Protein AF-A0AAJ0PTC7-F1 (afdb_monomer_lite)

Structure (mmCIF, N/CA/C/O backbone):
data_AF-A0AAJ0PTC7-F1
#
_entry.id   AF-A0AAJ0PTC7-F1
#
loop_
_atom_site.group_PDB
_atom_site.id
_atom_site.type_symbol
_atom_site.label_atom_id
_atom_site.label_alt_id
_atom_site.label_comp_id
_atom_site.label_asym_id
_atom_site.label_entity_id
_atom_site.label_seq_id
_atom_site.pdbx_PDB_ins_code
_atom_site.Cartn_x
_atom_site.Cartn_y
_atom_site.Cartn_z
_atom_site.occupancy
_atom_site.B_iso_or_equiv
_atom_site.auth_seq_id
_atom_site.auth_comp_id
_atom_site.auth_asym_id
_atom_site.auth_atom_id
_atom_site.pdbx_PDB_model_num
ATOM 1 N N . MET A 1 1 ? -12.599 15.312 17.638 1.00 83.06 1 MET A N 1
ATOM 2 C CA . MET A 1 1 ? -13.938 14.692 17.785 1.00 83.06 1 MET A CA 1
ATOM 3 C C . MET A 1 1 ? -13.970 13.233 17.333 1.00 83.06 1 MET A C 1
ATOM 5 O O . MET A 1 1 ? -14.071 12.391 18.205 1.00 83.06 1 MET A O 1
ATOM 9 N N . SER A 1 2 ? -13.815 12.897 16.041 1.00 85.56 2 SER A N 1
ATOM 10 C CA . SER A 1 2 ? -13.903 11.492 15.566 1.00 85.56 2 SER A CA 1
ATOM 11 C C . SER A 1 2 ? -12.955 10.528 16.297 1.00 85.56 2 SER A C 1
ATOM 13 O O . SER A 1 2 ? -13.417 9.548 16.863 1.00 85.56 2 SER A O 1
ATOM 15 N N . ALA A 1 3 ? -11.667 10.865 16.437 1.00 87.12 3 ALA A N 1
ATOM 16 C CA . ALA A 1 3 ? -10.726 10.032 17.198 1.00 87.12 3 ALA A CA 1
ATOM 17 C C . ALA A 1 3 ? -11.146 9.802 18.666 1.00 87.12 3 ALA A C 1
ATOM 19 O O . ALA A 1 3 ? -10.905 8.730 19.219 1.00 87.12 3 ALA A O 1
ATOM 20 N N . TRP A 1 4 ? -11.785 10.798 19.292 1.00 90.88 4 TRP A N 1
ATOM 21 C CA . TRP A 1 4 ? -12.320 10.667 20.648 1.00 90.88 4 TRP A CA 1
ATOM 22 C C . TRP A 1 4 ? -13.517 9.714 20.663 1.00 90.88 4 TRP A C 1
ATOM 24 O O . TRP A 1 4 ? -13.519 8.787 21.462 1.00 90.88 4 TRP A O 1
ATOM 34 N N . LEU A 1 5 ? -14.468 9.871 19.733 1.00 92.06 5 LEU A N 1
ATOM 35 C CA . LEU A 1 5 ? -15.625 8.980 19.596 1.00 92.06 5 LEU A CA 1
ATOM 36 C C . LEU A 1 5 ? -15.197 7.531 19.355 1.00 92.06 5 LEU A C 1
ATOM 38 O O . LEU A 1 5 ? -15.616 6.645 20.091 1.00 92.06 5 LEU A O 1
ATOM 42 N N . THR A 1 6 ? -14.313 7.294 18.384 1.00 93.81 6 THR A N 1
ATOM 43 C CA . THR A 1 6 ? -13.742 5.966 18.127 1.00 93.81 6 THR A CA 1
ATOM 44 C C . THR A 1 6 ? -13.113 5.394 19.398 1.00 93.81 6 THR A C 1
ATOM 46 O O . THR A 1 6 ? -13.355 4.239 19.721 1.00 93.81 6 THR A O 1
ATOM 49 N N . THR A 1 7 ? -12.396 6.198 20.189 1.00 93.12 7 THR A N 1
ATOM 50 C CA . THR A 1 7 ? -11.827 5.736 21.467 1.00 93.12 7 THR A CA 1
ATOM 51 C C . THR A 1 7 ? -12.903 5.309 22.473 1.00 93.12 7 THR A C 1
ATOM 53 O O . THR A 1 7 ? -12.706 4.306 23.151 1.00 93.12 7 THR A O 1
ATOM 56 N N . GLN A 1 8 ? -14.044 6.006 22.566 1.00 92.44 8 GLN A N 1
ATOM 57 C CA . GLN A 1 8 ? -15.078 5.698 23.568 1.00 92.44 8 GLN A CA 1
ATOM 58 C C . GLN A 1 8 ? -15.644 4.281 23.434 1.00 92.44 8 GLN A C 1
ATOM 60 O O . GLN A 1 8 ? -15.830 3.608 24.443 1.00 92.44 8 GLN A O 1
ATOM 65 N N . ILE A 1 9 ? -15.876 3.818 22.204 1.00 92.38 9 ILE A N 1
ATOM 66 C CA . ILE A 1 9 ? -16.448 2.487 21.952 1.00 92.38 9 ILE A CA 1
ATOM 67 C C . ILE A 1 9 ? -15.391 1.373 21.895 1.00 92.38 9 ILE A C 1
ATOM 69 O O . ILE A 1 9 ? -15.708 0.205 22.095 1.00 92.38 9 ILE A O 1
ATOM 73 N N . ASN A 1 10 ? -14.125 1.728 21.654 1.00 94.56 10 ASN A N 1
ATOM 74 C CA . ASN A 1 10 ? -13.028 0.778 21.457 1.00 94.56 10 ASN A CA 1
ATOM 75 C C . ASN A 1 10 ? -12.123 0.597 22.691 1.00 94.56 10 ASN A C 1
ATOM 77 O O . ASN A 1 10 ? -11.286 -0.308 22.707 1.00 94.56 10 ASN A O 1
ATOM 81 N N . ASN A 1 11 ? -12.233 1.448 23.717 1.00 92.94 11 ASN A N 1
ATOM 82 C CA . ASN A 1 11 ? -11.374 1.388 24.900 1.00 92.94 11 ASN A CA 1
ATOM 83 C C . ASN A 1 11 ? -11.845 0.317 25.899 1.00 92.94 11 ASN A C 1
ATOM 85 O O . ASN A 1 11 ? -12.552 0.600 26.865 1.00 92.94 11 ASN A O 1
ATOM 89 N N . VAL A 1 12 ? -11.426 -0.926 25.661 1.00 93.12 12 VAL A N 1
ATOM 90 C CA . VAL A 1 12 ? -11.746 -2.085 26.513 1.00 93.12 12 VAL A CA 1
ATOM 91 C C . VAL A 1 12 ? -11.047 -2.020 27.874 1.00 93.12 12 VAL A C 1
ATOM 93 O O . VAL A 1 12 ? -11.610 -2.446 28.875 1.00 93.12 12 VAL A O 1
ATOM 96 N N . ALA A 1 13 ? -9.841 -1.448 27.939 1.00 90.94 13 ALA A N 1
ATOM 97 C CA . ALA A 1 13 ? -9.081 -1.341 29.187 1.00 90.94 13 ALA A CA 1
ATOM 98 C C . ALA A 1 13 ? -9.713 -0.368 30.198 1.00 90.94 13 ALA A C 1
ATOM 100 O O . ALA A 1 13 ? -9.467 -0.473 31.399 1.00 90.94 13 ALA A O 1
ATOM 101 N N . LYS A 1 14 ? -10.495 0.602 29.713 1.00 87.88 14 LYS A N 1
ATOM 102 C CA . LYS A 1 14 ? -11.216 1.583 30.530 1.00 87.88 14 LYS A CA 1
ATOM 103 C C . LYS A 1 14 ? -12.633 1.763 29.982 1.00 87.88 14 LYS A C 1
ATOM 105 O O . LYS A 1 14 ? -12.907 2.778 29.333 1.00 87.88 14 LYS A O 1
ATOM 110 N N . PRO A 1 15 ? -13.527 0.790 30.230 1.00 84.00 15 PRO A N 1
ATOM 111 C CA . PRO A 1 15 ? -14.875 0.797 29.680 1.00 84.00 15 PRO A CA 1
ATOM 112 C C . PRO A 1 15 ? -15.726 1.941 30.224 1.00 84.00 15 PRO A C 1
ATOM 114 O O . PRO A 1 15 ? -16.707 2.265 29.572 1.00 84.00 15 PRO A O 1
ATOM 117 N N . ASP A 1 16 ? -15.338 2.576 31.338 1.00 83.25 16 ASP A N 1
ATOM 118 C CA . ASP A 1 16 ? -15.980 3.758 31.940 1.00 83.25 16 ASP A CA 1
ATOM 119 C C . ASP A 1 16 ? -15.413 5.097 31.434 1.00 83.25 16 ASP A C 1
ATOM 121 O O . ASP A 1 16 ? -15.914 6.157 31.793 1.00 83.25 16 ASP A O 1
ATOM 125 N N . GLY A 1 17 ? -14.371 5.075 30.595 1.00 77.38 17 GLY A N 1
ATOM 126 C CA . GLY A 1 17 ? -13.645 6.278 30.184 1.00 77.38 17 GLY A CA 1
ATOM 127 C C . GLY A 1 17 ? -12.572 6.712 31.194 1.00 77.38 17 GLY A C 1
ATOM 128 O O . GLY A 1 17 ? -12.038 5.901 31.951 1.00 77.38 17 GLY A O 1
ATOM 129 N N . ASN A 1 18 ? -12.190 7.993 31.160 1.00 71.50 18 ASN A N 1
ATOM 130 C CA . ASN A 1 18 ? -11.261 8.607 32.127 1.00 71.50 18 ASN A CA 1
ATOM 131 C C . ASN A 1 18 ? -11.986 9.602 33.060 1.00 71.50 18 ASN A C 1
ATOM 133 O O . ASN A 1 18 ? -11.353 10.504 33.613 1.00 71.50 18 ASN A O 1
ATOM 137 N N . THR A 1 19 ? -13.304 9.471 33.211 1.00 68.62 19 THR A N 1
ATOM 138 C CA . THR A 1 19 ? -14.147 10.378 33.996 1.00 68.62 19 THR A CA 1
ATOM 139 C C . THR A 1 19 ? -14.159 10.008 35.480 1.00 68.62 19 THR A C 1
ATOM 141 O O . THR A 1 19 ? -13.960 8.856 35.862 1.00 68.62 19 THR A O 1
ATOM 144 N N . ALA A 1 20 ? -14.399 11.002 36.342 1.00 72.44 20 ALA A N 1
ATOM 145 C CA . ALA A 1 20 ? -14.575 10.781 37.782 1.00 72.44 20 ALA A CA 1
ATOM 146 C C . ALA A 1 20 ? -15.919 10.102 38.119 1.00 72.44 20 ALA A C 1
ATOM 148 O O . ALA A 1 20 ? -16.034 9.450 39.156 1.00 72.44 20 ALA A O 1
ATOM 149 N N . THR A 1 21 ? -16.917 10.248 37.243 1.00 75.50 21 THR A N 1
ATOM 150 C CA . THR A 1 21 ? -18.229 9.595 37.335 1.00 75.50 21 THR A CA 1
ATOM 151 C C . THR A 1 21 ? -18.269 8.407 36.368 1.00 75.50 21 THR A C 1
ATOM 153 O O . THR A 1 21 ? -17.943 8.607 35.196 1.00 75.50 21 THR A O 1
ATOM 156 N N . PRO A 1 22 ? -18.647 7.191 36.810 1.00 80.75 22 PRO A N 1
ATOM 157 C CA . PRO A 1 22 ? -18.734 6.030 35.927 1.00 80.75 22 PRO A CA 1
ATOM 158 C C . PRO A 1 22 ? -19.882 6.167 34.923 1.00 80.75 22 PRO A C 1
ATOM 160 O O . PRO A 1 22 ? -21.026 6.350 35.334 1.00 80.75 22 PRO A O 1
ATOM 163 N N . HIS A 1 23 ? -19.574 6.012 33.635 1.00 82.62 23 HIS A N 1
ATOM 164 C CA . HIS A 1 23 ? -20.550 5.995 32.535 1.00 82.62 23 HIS A CA 1
ATOM 165 C C . HIS A 1 23 ? -20.319 4.762 31.648 1.00 82.62 23 HIS A C 1
ATOM 167 O O . HIS A 1 23 ? -19.807 4.927 30.544 1.00 82.62 23 HIS A O 1
ATOM 173 N N . PRO A 1 24 ? -20.516 3.518 32.125 1.00 86.62 24 PRO A N 1
ATOM 174 C CA . PRO A 1 24 ? -20.004 2.303 31.481 1.00 86.62 24 PRO A CA 1
ATOM 175 C C . PRO A 1 24 ? -20.558 2.083 30.070 1.00 86.62 24 PRO A C 1
ATOM 177 O O . PRO A 1 24 ? -21.764 1.961 29.867 1.00 86.62 24 PRO A O 1
ATOM 180 N N . ILE A 1 25 ? -19.664 1.913 29.095 1.00 90.12 25 ILE A N 1
ATOM 181 C CA . ILE A 1 25 ? -20.013 1.386 27.770 1.00 90.12 25 ILE A CA 1
ATOM 182 C C . ILE A 1 25 ? -19.626 -0.094 27.743 1.00 90.12 25 ILE A C 1
ATOM 184 O O . ILE A 1 25 ? -18.561 -0.466 28.237 1.00 90.12 25 ILE A O 1
ATOM 188 N N . ALA A 1 26 ? -20.450 -0.941 27.121 1.00 90.75 26 ALA A N 1
ATOM 189 C CA . ALA A 1 26 ? -20.195 -2.373 26.937 1.00 90.75 26 ALA A CA 1
ATOM 190 C C . ALA A 1 26 ? -19.064 -2.664 25.920 1.00 90.75 26 ALA A C 1
ATOM 192 O O . ALA A 1 26 ? -19.177 -3.550 25.074 1.00 90.75 26 ALA A O 1
ATOM 193 N N . THR A 1 27 ? -17.957 -1.915 25.985 1.00 93.38 27 THR A N 1
ATOM 194 C CA . THR A 1 27 ? -16.823 -2.012 25.058 1.00 93.38 27 THR A CA 1
ATOM 195 C C . THR A 1 27 ? -16.230 -3.421 24.962 1.00 93.38 27 THR A C 1
ATOM 197 O O . THR A 1 27 ? -15.881 -3.795 23.843 1.00 93.38 27 THR A O 1
ATOM 200 N N . PRO A 1 28 ? -16.160 -4.255 26.028 1.00 93.56 28 PRO A N 1
ATOM 201 C CA . PRO A 1 28 ? -15.652 -5.621 25.895 1.00 93.56 28 PRO A CA 1
ATOM 202 C C . PRO A 1 28 ? -16.560 -6.506 25.026 1.00 93.56 28 PRO A C 1
ATOM 204 O O . PRO A 1 28 ? -16.069 -7.168 24.115 1.00 93.56 28 PRO A O 1
ATOM 207 N N . ALA A 1 29 ? -17.879 -6.462 25.242 1.00 93.44 29 ALA A N 1
ATOM 208 C CA . ALA A 1 29 ? -18.842 -7.243 24.462 1.00 93.44 29 ALA A CA 1
ATOM 209 C C . ALA A 1 29 ? -18.929 -6.761 23.005 1.00 93.44 29 ALA A C 1
ATOM 211 O O . ALA A 1 29 ? -18.929 -7.562 22.077 1.00 93.44 29 ALA A O 1
ATOM 212 N N . ILE A 1 30 ? -18.900 -5.443 22.777 1.00 95.06 30 ILE A N 1
ATOM 213 C CA . ILE A 1 30 ? -18.841 -4.884 21.417 1.00 95.06 30 ILE A CA 1
ATOM 214 C C . ILE A 1 30 ? -17.547 -5.321 20.712 1.00 95.06 30 ILE A C 1
ATOM 216 O O . ILE A 1 30 ? -17.577 -5.715 19.544 1.00 95.06 30 ILE A O 1
ATOM 220 N N . ARG A 1 31 ? -16.400 -5.271 21.408 1.00 96.00 31 ARG A N 1
ATOM 221 C CA . ARG A 1 31 ? -15.109 -5.693 20.849 1.00 96.00 31 ARG A CA 1
ATOM 222 C C . ARG A 1 31 ? -15.115 -7.170 20.484 1.00 96.00 31 ARG A C 1
ATOM 224 O O . ARG A 1 31 ? -14.563 -7.527 19.450 1.00 96.00 31 ARG A O 1
ATOM 231 N N . GLU A 1 32 ? -15.715 -8.012 21.309 1.00 95.31 32 GLU A N 1
ATOM 232 C CA . GLU A 1 32 ? -15.865 -9.433 21.030 1.00 95.31 32 GLU A CA 1
ATOM 233 C C . GLU A 1 32 ? -16.597 -9.687 19.700 1.00 95.31 32 GLU A C 1
ATOM 235 O O . GLU A 1 32 ? -16.058 -10.399 18.850 1.00 95.31 32 GLU A O 1
ATOM 240 N N . CYS A 1 33 ? -17.753 -9.052 19.470 1.00 96.06 33 CYS A N 1
ATOM 241 C CA . CYS A 1 33 ? -18.479 -9.155 18.196 1.00 96.06 33 CYS A CA 1
ATOM 242 C C . CYS A 1 33 ? -17.616 -8.689 17.011 1.00 96.06 33 CYS A C 1
ATOM 244 O O . CYS A 1 33 ? -17.574 -9.336 15.965 1.00 96.06 33 CYS A O 1
ATOM 246 N N . VAL A 1 34 ? -16.859 -7.597 17.186 1.00 97.62 34 VAL A N 1
ATOM 247 C CA . VAL A 1 34 ? -15.909 -7.111 16.170 1.00 97.62 34 VAL A CA 1
ATOM 248 C C . VAL A 1 34 ? -14.853 -8.170 15.842 1.00 97.62 34 VAL A C 1
ATOM 250 O O . VAL A 1 34 ? -14.612 -8.451 14.671 1.00 97.62 34 VAL A O 1
ATOM 253 N N . LEU A 1 35 ? -14.231 -8.785 16.849 1.00 97.81 35 LEU A N 1
ATOM 254 C CA . LEU A 1 35 ? -13.218 -9.823 16.645 1.00 97.81 35 LEU A CA 1
ATOM 255 C C . LEU A 1 35 ? -13.790 -11.079 15.967 1.00 97.81 35 LEU A C 1
ATOM 257 O O . LEU A 1 35 ? -13.137 -11.646 15.087 1.00 97.81 35 LEU A O 1
ATOM 261 N N . SER A 1 36 ? -15.006 -11.485 16.343 1.00 97.31 36 SER A N 1
ATOM 262 C CA . SER A 1 36 ? -15.736 -12.595 15.719 1.00 97.31 36 SER A CA 1
ATOM 263 C C . SER A 1 36 ? -15.962 -12.336 14.225 1.00 97.31 36 SER A C 1
ATOM 265 O O . SER A 1 36 ? -15.588 -13.155 13.381 1.00 97.31 36 SER A O 1
ATOM 267 N N . ALA A 1 37 ? -16.450 -11.141 13.876 1.00 97.56 37 ALA A N 1
ATOM 268 C CA . ALA A 1 37 ? -16.655 -10.726 12.490 1.00 97.56 37 ALA A CA 1
ATOM 269 C C . ALA A 1 37 ? -15.353 -10.746 11.671 1.00 97.56 37 ALA A C 1
ATOM 271 O O . ALA A 1 37 ? -15.326 -11.234 10.542 1.00 97.56 37 ALA A O 1
ATOM 272 N N . LEU A 1 38 ? -14.245 -10.273 12.248 1.00 98.31 38 LEU A N 1
ATOM 273 C CA . LEU A 1 38 ? -12.932 -10.290 11.598 1.00 98.31 38 LEU A CA 1
ATOM 274 C C . LEU A 1 38 ? -12.433 -11.717 11.318 1.00 98.31 38 LEU A C 1
ATOM 276 O O . LEU A 1 38 ? -11.910 -11.986 10.235 1.00 98.31 38 LEU A O 1
ATOM 280 N N . GLN A 1 39 ? -12.617 -12.645 12.261 1.00 97.81 39 GLN A N 1
ATOM 281 C CA . GLN A 1 39 ? -12.282 -14.057 12.056 1.00 97.81 39 GLN A CA 1
ATOM 282 C C . GLN A 1 39 ? -13.188 -14.722 11.012 1.00 97.81 39 GLN A C 1
ATOM 284 O O . GLN A 1 39 ? -12.732 -15.575 10.241 1.00 97.81 39 GLN A O 1
ATOM 289 N N . LYS A 1 40 ? -14.463 -14.327 10.966 1.00 97.69 40 LYS A N 1
ATOM 290 C CA . LYS A 1 40 ? -15.408 -14.790 9.951 1.00 97.69 40 LYS A CA 1
ATOM 291 C C . LYS A 1 40 ? -14.981 -14.360 8.547 1.00 97.69 40 LYS A C 1
ATOM 293 O O . LYS A 1 40 ? -14.910 -15.221 7.675 1.00 97.69 40 LYS A O 1
ATOM 298 N N . ILE A 1 41 ? -14.581 -13.098 8.347 1.00 98.12 41 ILE A N 1
ATOM 299 C CA . ILE A 1 41 ? -14.039 -12.624 7.057 1.00 98.12 41 ILE A CA 1
ATOM 300 C C . ILE A 1 41 ? -12.833 -13.474 6.619 1.00 98.12 41 ILE A C 1
ATOM 302 O O . ILE A 1 41 ? -12.791 -13.923 5.475 1.00 98.12 41 ILE A O 1
ATOM 306 N N . ASP A 1 42 ? -11.878 -13.749 7.517 1.00 97.81 42 ASP A N 1
ATOM 307 C CA . ASP A 1 42 ? -10.715 -14.607 7.215 1.00 97.81 42 ASP A CA 1
ATOM 308 C C . ASP A 1 42 ? -11.132 -16.025 6.790 1.00 97.81 42 ASP A C 1
ATOM 310 O O . ASP A 1 42 ? -10.662 -16.564 5.784 1.00 97.81 42 ASP A O 1
ATOM 314 N N . THR A 1 43 ? -12.058 -16.625 7.539 1.00 97.19 43 THR A N 1
ATOM 315 C CA . THR A 1 43 ? -12.552 -17.985 7.283 1.00 97.19 43 THR A CA 1
ATOM 316 C C . THR A 1 43 ? -13.284 -18.076 5.945 1.00 97.19 43 THR A C 1
ATOM 318 O O . THR A 1 43 ? -13.021 -18.991 5.154 1.00 97.19 43 THR A O 1
ATOM 321 N N . ASP A 1 44 ? -14.153 -17.107 5.664 1.00 97.62 44 ASP A N 1
ATOM 322 C CA . ASP A 1 44 ? -14.956 -17.059 4.447 1.00 97.62 44 ASP A CA 1
ATOM 323 C C . ASP A 1 44 ? -14.082 -16.755 3.220 1.00 97.62 44 ASP A C 1
ATOM 325 O O . ASP A 1 44 ? -14.291 -17.346 2.161 1.00 97.62 44 ASP A O 1
ATOM 329 N N . ILE A 1 45 ? -13.034 -15.930 3.349 1.00 97.50 45 ILE A N 1
ATOM 330 C CA . ILE A 1 45 ? -12.045 -15.713 2.279 1.00 97.50 45 ILE A CA 1
ATOM 331 C C . ILE A 1 45 ? -11.246 -16.989 1.992 1.00 97.50 45 ILE A C 1
ATOM 333 O O . ILE A 1 45 ? -11.038 -17.342 0.828 1.00 97.50 45 ILE A O 1
ATOM 337 N N . ALA A 1 46 ? -10.843 -17.738 3.022 1.00 95.19 46 ALA A N 1
ATOM 338 C CA . ALA A 1 46 ? -10.183 -19.026 2.822 1.00 95.19 46 ALA A CA 1
ATOM 339 C C . ALA A 1 46 ? -11.106 -20.034 2.108 1.00 95.19 46 ALA A C 1
ATOM 341 O O . ALA A 1 46 ? -10.653 -20.809 1.262 1.00 95.19 46 ALA A O 1
ATOM 342 N N . GLN A 1 47 ? -12.407 -20.022 2.413 1.00 95.94 47 GLN A N 1
ATOM 343 C CA . GLN A 1 47 ? -13.405 -20.823 1.699 1.00 95.94 47 GLN A CA 1
ATOM 344 C C . GLN A 1 47 ? -13.637 -20.337 0.264 1.00 95.94 47 GLN A C 1
ATOM 346 O O . GLN A 1 47 ? -13.775 -21.166 -0.640 1.00 95.94 47 GLN A O 1
ATOM 351 N N . LEU A 1 48 ? -13.643 -19.023 0.038 1.00 95.75 48 LEU A N 1
ATOM 352 C CA . LEU A 1 48 ? -13.744 -18.424 -1.286 1.00 95.75 48 LEU A CA 1
ATOM 353 C C . LEU A 1 48 ? -12.576 -18.875 -2.167 1.00 95.75 48 LEU A C 1
ATOM 355 O O . LEU A 1 48 ? -12.822 -19.362 -3.265 1.00 95.75 48 LEU A O 1
ATOM 359 N N . ASN A 1 49 ? -11.331 -18.816 -1.681 1.00 95.56 49 ASN A N 1
ATOM 360 C CA . ASN A 1 49 ? -10.162 -19.304 -2.425 1.00 95.56 49 ASN A CA 1
ATOM 361 C C . ASN A 1 49 ? -10.314 -20.774 -2.847 1.00 95.56 49 ASN A C 1
ATOM 363 O O . ASN A 1 49 ? -10.121 -21.086 -4.022 1.00 95.56 49 ASN A O 1
ATOM 367 N N . ARG A 1 50 ? -10.734 -21.662 -1.932 1.00 93.19 50 ARG A N 1
ATOM 368 C CA . ARG A 1 50 ? -11.007 -23.077 -2.260 1.00 93.19 50 ARG A CA 1
ATOM 369 C C . ARG A 1 50 ? -12.094 -23.212 -3.331 1.00 93.19 50 ARG A C 1
ATOM 371 O O . ARG A 1 50 ? -11.904 -23.895 -4.330 1.00 93.19 50 ARG A O 1
ATOM 378 N N . SER A 1 51 ? -13.194 -22.479 -3.172 1.00 93.19 51 SER A N 1
ATOM 379 C CA . SER A 1 51 ? -14.322 -22.510 -4.111 1.00 93.19 51 SER A CA 1
ATOM 380 C C . SER A 1 51 ? -13.941 -21.993 -5.504 1.00 93.19 51 SER A C 1
ATOM 382 O O . SER A 1 51 ? -14.408 -22.517 -6.513 1.00 93.19 51 SER A O 1
ATOM 384 N N . LEU A 1 52 ? -13.087 -20.967 -5.580 1.00 92.81 52 LEU A N 1
ATOM 385 C CA . LEU A 1 52 ? -12.559 -20.439 -6.839 1.00 92.81 52 LEU A CA 1
ATOM 386 C C . LEU A 1 52 ? -11.640 -21.453 -7.527 1.00 92.81 52 LEU A C 1
ATOM 388 O O . LEU A 1 52 ? -11.726 -21.600 -8.748 1.00 92.81 52 LEU A O 1
ATOM 392 N N . GLN A 1 53 ? -10.794 -22.151 -6.762 1.00 90.88 53 GLN A N 1
ATOM 393 C CA . GLN A 1 53 ? -9.913 -23.197 -7.288 1.00 90.88 53 GLN A CA 1
ATOM 394 C C . GLN A 1 53 ? -10.719 -24.323 -7.938 1.00 90.88 53 GLN A C 1
ATOM 396 O O . GLN A 1 53 ? -10.459 -24.657 -9.096 1.00 90.88 53 GLN A O 1
ATOM 401 N N . ASP A 1 54 ? -11.752 -24.810 -7.248 1.00 89.50 54 ASP A N 1
ATOM 402 C CA . ASP A 1 54 ? -12.626 -25.872 -7.750 1.00 89.50 54 ASP A CA 1
ATOM 403 C C . ASP A 1 54 ? -13.436 -25.419 -8.975 1.00 89.50 54 ASP A C 1
ATOM 405 O O . ASP A 1 54 ? -13.495 -26.113 -9.991 1.00 89.50 54 ASP A O 1
ATOM 409 N N . LYS A 1 55 ? -14.043 -24.225 -8.909 1.00 92.94 55 LYS A N 1
ATOM 410 C CA . LYS A 1 55 ? -14.958 -23.727 -9.948 1.00 92.94 55 LYS A CA 1
ATOM 411 C C . LYS A 1 55 ? -14.257 -23.339 -11.249 1.00 92.94 55 LYS A C 1
ATOM 413 O O . LYS A 1 55 ? -14.830 -23.533 -12.319 1.00 92.94 55 LYS A O 1
ATOM 418 N N . TYR A 1 56 ? -13.061 -22.754 -11.168 1.00 90.81 56 TYR A N 1
ATOM 419 C CA . TYR A 1 56 ? -12.337 -22.223 -12.332 1.00 90.81 56 TYR A CA 1
ATOM 420 C C . TYR A 1 56 ? -11.116 -23.061 -12.726 1.00 90.81 56 TYR A C 1
ATOM 422 O O . TYR A 1 56 ? -10.304 -22.605 -13.530 1.00 90.81 56 TYR A O 1
ATOM 430 N N . CYS A 1 57 ? -10.994 -24.278 -12.182 1.00 88.81 57 CYS A N 1
ATOM 431 C CA . CYS A 1 57 ? -9.909 -25.217 -12.475 1.00 88.81 57 CYS A CA 1
ATOM 432 C C . CYS A 1 57 ? -8.518 -24.581 -12.308 1.00 88.81 57 CYS A C 1
ATOM 434 O O . CYS A 1 57 ? -7.637 -24.734 -13.159 1.00 88.81 57 CYS A O 1
ATOM 436 N N . LEU A 1 58 ? -8.337 -23.812 -11.234 1.00 88.00 58 LEU A N 1
ATOM 437 C CA . LEU A 1 58 ? -7.077 -23.121 -10.971 1.00 88.00 58 LEU A CA 1
ATOM 438 C C . LEU A 1 58 ? -6.022 -24.108 -10.467 1.00 88.00 58 LEU A C 1
ATOM 440 O O . LEU A 1 58 ? -6.339 -25.176 -9.946 1.00 88.00 58 LEU A O 1
ATOM 444 N N . ALA A 1 59 ? -4.748 -23.730 -10.593 1.00 85.12 59 ALA A N 1
ATOM 445 C CA . ALA A 1 59 ? -3.661 -24.515 -10.021 1.00 85.12 59 ALA A CA 1
ATOM 446 C C . ALA A 1 59 ? -3.868 -24.706 -8.502 1.00 85.12 59 ALA A C 1
ATOM 448 O O . ALA A 1 59 ? -4.248 -23.745 -7.819 1.00 85.12 59 ALA A O 1
ATOM 449 N N . PRO A 1 60 ? -3.601 -25.911 -7.964 1.00 80.00 60 PRO A N 1
ATOM 450 C CA . PRO A 1 60 ? -3.775 -26.179 -6.542 1.00 80.00 60 PRO A CA 1
ATOM 451 C C . PRO A 1 60 ? -2.879 -25.253 -5.713 1.00 80.00 60 PRO A C 1
ATOM 453 O O . PRO A 1 60 ? -1.757 -24.944 -6.117 1.00 80.00 60 PRO A O 1
ATOM 456 N N . ASN A 1 61 ? -3.372 -24.827 -4.547 1.00 80.19 61 ASN A N 1
ATOM 457 C CA . ASN A 1 61 ? -2.679 -23.923 -3.616 1.00 80.19 61 ASN A CA 1
ATOM 458 C C . ASN A 1 61 ? -2.371 -22.521 -4.175 1.00 80.19 61 ASN A C 1
ATOM 460 O O . ASN A 1 61 ? -1.545 -21.802 -3.613 1.00 80.19 61 ASN A O 1
ATOM 464 N N . ARG A 1 62 ? -3.018 -22.106 -5.271 1.00 85.25 62 ARG A N 1
ATOM 465 C CA . ARG A 1 62 ? -2.954 -20.719 -5.736 1.00 85.25 62 ARG A CA 1
ATOM 466 C C . ARG A 1 62 ? -4.083 -19.913 -5.109 1.00 85.25 62 ARG A C 1
ATOM 468 O O . ARG A 1 62 ? -5.204 -19.903 -5.618 1.00 85.25 62 ARG A O 1
ATOM 475 N N . ASP A 1 63 ? -3.781 -19.233 -4.013 1.00 90.62 63 ASP A N 1
ATOM 476 C CA . ASP A 1 63 ? -4.702 -18.254 -3.441 1.00 90.62 63 ASP A CA 1
ATOM 477 C C . ASP A 1 63 ? -4.819 -17.044 -4.369 1.00 90.62 63 ASP A C 1
ATOM 479 O O . ASP A 1 63 ? -3.818 -16.544 -4.887 1.00 90.62 63 ASP A O 1
ATOM 483 N N . LEU A 1 64 ? -6.052 -16.582 -4.589 1.00 94.44 64 LEU A N 1
ATOM 484 C CA . LEU A 1 64 ? -6.349 -15.394 -5.395 1.00 94.44 64 LEU A CA 1
ATOM 485 C C . LEU A 1 64 ? -6.761 -14.196 -4.548 1.00 94.44 64 LEU A C 1
ATOM 487 O O . LEU A 1 64 ? -6.823 -13.080 -5.059 1.00 94.44 64 LEU A O 1
ATOM 491 N N . VAL A 1 65 ? -7.046 -14.425 -3.270 1.00 96.56 65 VAL A N 1
ATOM 492 C CA . VAL A 1 65 ? -7.392 -13.394 -2.300 1.00 96.56 65 VAL A CA 1
ATOM 493 C C . VAL A 1 65 ? -6.560 -13.595 -1.042 1.00 96.56 65 VAL A C 1
ATOM 495 O O . VAL A 1 65 ? -6.468 -14.709 -0.532 1.00 96.56 65 VAL A O 1
ATOM 498 N N . LYS A 1 66 ? -5.978 -12.516 -0.525 1.00 95.62 66 LYS A N 1
ATOM 499 C CA . LYS A 1 66 ? -5.304 -12.478 0.778 1.00 95.62 66 LYS A CA 1
ATOM 500 C C . LYS A 1 66 ? -6.016 -11.488 1.692 1.00 95.62 66 LYS A C 1
ATOM 502 O O . LYS A 1 66 ? -6.484 -10.454 1.218 1.00 95.62 66 LYS A O 1
ATOM 507 N N . PHE A 1 67 ? -6.074 -11.797 2.984 1.00 97.25 67 PHE A N 1
ATOM 508 C CA . PHE A 1 67 ? -6.684 -10.952 4.009 1.00 97.25 67 PHE A CA 1
ATOM 509 C C . PHE A 1 67 ? -5.807 -10.892 5.254 1.00 97.25 67 PHE A C 1
ATOM 511 O O . PHE A 1 67 ? -5.260 -11.910 5.673 1.00 97.25 67 PHE A O 1
ATOM 518 N N . TYR A 1 68 ? -5.656 -9.698 5.822 1.00 97.62 68 TYR A N 1
ATOM 519 C CA . TYR A 1 68 ? -4.926 -9.489 7.069 1.00 97.62 68 TYR A CA 1
ATOM 520 C C . TYR A 1 68 ? -5.346 -8.197 7.773 1.00 97.62 68 TYR A C 1
ATOM 522 O O . TYR A 1 68 ? -5.883 -7.270 7.158 1.00 97.62 68 TYR A O 1
ATOM 530 N N . MET A 1 69 ? -5.087 -8.135 9.078 1.00 97.56 69 MET A N 1
ATOM 531 C CA . MET A 1 69 ? -5.291 -6.935 9.892 1.00 97.56 69 MET A CA 1
ATOM 532 C C . MET A 1 69 ? -4.143 -5.946 9.683 1.00 97.56 69 MET A C 1
ATOM 534 O O . MET A 1 69 ? -3.009 -6.346 9.451 1.00 97.56 69 MET A O 1
ATOM 538 N N . LYS A 1 70 ? -4.388 -4.648 9.829 1.00 94.62 70 LYS A N 1
ATOM 539 C CA . LYS A 1 70 ? -3.339 -3.622 9.803 1.00 94.62 70 LYS A CA 1
ATOM 540 C C . LYS A 1 70 ? -3.569 -2.571 10.889 1.00 94.62 70 LYS A C 1
ATOM 542 O O . LYS A 1 70 ? -4.401 -2.738 11.780 1.00 94.62 70 LYS A O 1
ATOM 547 N N . GLY A 1 71 ? -2.788 -1.495 10.848 1.00 93.00 71 GLY A N 1
ATOM 548 C CA . GLY A 1 71 ? -3.005 -0.342 11.708 1.00 93.00 71 GLY A CA 1
ATOM 549 C C . GLY A 1 71 ? -2.632 -0.572 13.174 1.00 93.00 71 GLY A C 1
ATOM 550 O O . GLY A 1 71 ? -1.760 -1.370 13.523 1.00 93.00 71 GLY A O 1
ATOM 551 N N . GLY A 1 72 ? -3.245 0.224 14.054 1.00 92.81 72 GLY A N 1
ATOM 552 C CA . GLY A 1 72 ? -2.829 0.350 15.454 1.00 92.81 72 GLY A CA 1
ATOM 553 C C . GLY A 1 72 ? -3.066 -0.894 16.307 1.00 92.81 72 GLY A C 1
ATOM 554 O O . GLY A 1 72 ? -2.174 -1.275 17.061 1.00 92.81 72 GLY A O 1
ATOM 555 N N . ASN A 1 73 ? -4.239 -1.515 16.189 1.00 96.06 73 ASN A N 1
ATOM 556 C CA . ASN A 1 73 ? -4.588 -2.688 16.992 1.00 96.06 73 ASN A CA 1
ATOM 557 C C . ASN A 1 73 ? -3.748 -3.911 16.611 1.00 96.06 73 ASN A C 1
ATOM 559 O O . ASN A 1 73 ? -3.254 -4.600 17.504 1.00 96.06 73 ASN A O 1
ATOM 563 N N . ALA A 1 74 ? -3.519 -4.122 15.309 1.00 97.12 74 ALA A N 1
ATOM 564 C CA . ALA A 1 74 ? -2.618 -5.163 14.824 1.00 97.12 74 ALA A CA 1
ATOM 565 C C . ALA A 1 74 ? -1.199 -4.973 15.387 1.00 97.12 74 ALA A C 1
ATOM 567 O O . ALA A 1 74 ? -0.637 -5.916 15.940 1.00 97.12 74 ALA A O 1
ATOM 568 N N . PHE A 1 75 ? -0.674 -3.740 15.361 1.00 96.12 75 PHE A N 1
ATOM 569 C CA . PHE A 1 75 ? 0.649 -3.436 15.911 1.00 96.12 75 PHE A CA 1
ATOM 570 C C . PHE A 1 75 ? 0.770 -3.783 17.399 1.00 96.12 75 PHE A C 1
ATOM 572 O O . PHE A 1 75 ? 1.746 -4.418 17.790 1.00 96.12 75 PHE A O 1
ATOM 579 N N . GLU A 1 76 ? -0.200 -3.396 18.236 1.00 94.81 76 GLU A N 1
ATOM 580 C CA . GLU A 1 76 ? -0.133 -3.710 19.672 1.00 94.81 76 GLU A CA 1
ATOM 581 C C . GLU A 1 76 ? -0.192 -5.219 19.935 1.00 94.81 76 GLU A C 1
ATOM 583 O O . GLU A 1 76 ? 0.531 -5.720 20.798 1.00 94.81 76 GLU A O 1
ATOM 588 N N . CYS A 1 77 ? -0.994 -5.950 19.156 1.00 96.12 77 CYS A N 1
ATOM 589 C CA . CYS A 1 77 ? -1.088 -7.402 19.268 1.00 96.12 77 CYS A CA 1
ATOM 590 C C . CYS A 1 77 ? 0.212 -8.104 18.849 1.00 96.12 77 CYS A C 1
ATOM 592 O O . CYS A 1 77 ? 0.651 -9.023 19.532 1.00 96.12 77 CYS A O 1
ATOM 594 N N . VAL A 1 78 ? 0.855 -7.659 17.767 1.00 95.38 78 VAL A N 1
ATOM 595 C CA . VAL A 1 78 ? 2.105 -8.255 17.259 1.00 95.38 78 VAL A CA 1
ATOM 596 C C . VAL A 1 78 ? 3.302 -7.884 18.130 1.00 95.38 78 VAL A C 1
ATOM 598 O O . VAL A 1 78 ? 4.173 -8.713 18.375 1.00 95.38 78 VAL A O 1
ATOM 601 N N . ARG A 1 79 ? 3.350 -6.649 18.641 1.00 92.94 79 ARG A N 1
ATOM 602 C CA . ARG A 1 79 ? 4.444 -6.171 19.498 1.00 92.94 79 ARG A CA 1
ATOM 603 C C . ARG A 1 79 ? 4.527 -6.946 20.813 1.00 92.94 79 ARG A C 1
ATOM 605 O O . ARG A 1 79 ? 5.623 -7.157 21.324 1.00 92.94 79 ARG A O 1
ATOM 612 N N . ASN A 1 80 ? 3.386 -7.317 21.391 1.00 92.75 80 ASN A N 1
ATOM 613 C CA . ASN A 1 80 ? 3.336 -8.117 22.612 1.00 92.75 80 ASN A CA 1
ATOM 614 C C . ASN A 1 80 ? 2.194 -9.148 22.550 1.00 92.75 80 ASN A C 1
ATOM 616 O O . ASN A 1 80 ? 1.143 -8.937 23.162 1.00 92.75 80 ASN A O 1
ATOM 620 N N . PRO A 1 81 ? 2.400 -10.292 21.870 1.00 93.75 81 PRO A N 1
ATOM 621 C CA . PRO A 1 81 ? 1.354 -11.296 21.644 1.00 93.75 81 PRO A CA 1
ATOM 622 C C . PRO A 1 81 ? 0.797 -11.931 22.918 1.00 93.75 81 PRO A C 1
ATOM 624 O O . PRO A 1 81 ? -0.312 -12.462 22.925 1.00 93.75 81 PRO A O 1
ATOM 627 N N . THR A 1 82 ? 1.567 -11.897 24.005 1.00 94.38 82 THR A N 1
ATOM 628 C CA . THR A 1 82 ? 1.172 -12.386 25.334 1.00 94.38 82 THR A CA 1
ATOM 629 C C . THR A 1 82 ? 0.654 -11.276 26.252 1.00 94.38 82 THR A C 1
ATOM 631 O O . THR A 1 82 ? 0.263 -11.550 27.385 1.00 94.38 82 THR A O 1
ATOM 634 N N . GLY A 1 83 ? 0.683 -10.026 25.787 1.00 94.12 83 GLY A N 1
ATOM 635 C CA . GLY A 1 83 ? 0.299 -8.838 26.538 1.00 94.12 83 GLY A CA 1
ATOM 636 C C . GLY A 1 83 ? -1.204 -8.691 26.737 1.00 94.12 83 GLY A C 1
ATOM 637 O O . GLY A 1 83 ? -2.014 -9.416 26.155 1.00 94.12 83 GLY A O 1
ATOM 638 N N . ALA A 1 84 ? -1.582 -7.712 27.561 1.00 94.62 84 ALA A N 1
ATOM 639 C CA . ALA A 1 84 ? -2.983 -7.421 27.845 1.00 94.62 84 ALA A CA 1
ATOM 640 C C . ALA A 1 84 ? -3.723 -6.924 26.593 1.00 94.62 84 ALA A C 1
ATOM 642 O O . ALA A 1 84 ? -4.869 -7.302 26.371 1.00 94.62 84 ALA A O 1
ATOM 643 N N . GLU A 1 85 ? -3.052 -6.164 25.728 1.00 94.25 85 GLU A N 1
ATOM 644 C CA . GLU A 1 85 ? -3.593 -5.693 24.454 1.00 94.25 85 GLU A CA 1
ATOM 645 C C . GLU A 1 85 ? -4.052 -6.866 23.576 1.00 94.25 85 GLU A C 1
ATOM 647 O O . GLU A 1 85 ? -5.184 -6.869 23.103 1.00 94.25 85 GLU A O 1
ATOM 652 N N . ALA A 1 86 ? -3.230 -7.909 23.431 1.00 94.75 86 ALA A N 1
ATOM 653 C CA . ALA A 1 86 ? -3.581 -9.090 22.645 1.00 94.75 86 ALA A CA 1
ATOM 654 C C . ALA A 1 86 ? -4.578 -10.018 23.360 1.00 94.75 86 ALA A C 1
ATOM 656 O O . ALA A 1 86 ? -5.503 -10.534 22.736 1.00 94.75 86 ALA A O 1
ATOM 657 N N . LYS A 1 87 ? -4.383 -10.275 24.661 1.00 94.38 87 LYS A N 1
ATOM 658 C CA . LYS A 1 87 ? -5.092 -11.348 25.386 1.00 94.38 87 LYS A CA 1
ATOM 659 C C . LYS A 1 87 ? -6.325 -10.907 26.168 1.00 94.38 87 LYS A C 1
ATOM 661 O O . LYS A 1 87 ? -7.118 -11.765 26.546 1.00 94.38 87 LYS A O 1
ATOM 666 N N . GLN A 1 88 ? -6.455 -9.620 26.480 1.00 93.56 88 GLN A N 1
ATOM 667 C CA . GLN A 1 88 ? -7.494 -9.109 27.382 1.00 93.56 88 GLN A CA 1
ATOM 668 C C . GLN A 1 88 ? -8.332 -7.998 26.756 1.00 93.56 88 GLN A C 1
ATOM 670 O O . GLN A 1 88 ? -9.506 -7.874 27.099 1.00 93.56 88 GLN A O 1
ATOM 675 N N . TYR A 1 89 ? -7.753 -7.190 25.869 1.00 94.81 89 TYR A N 1
ATOM 676 C CA . TYR A 1 89 ? -8.412 -5.998 25.331 1.00 94.81 89 TYR A CA 1
ATOM 677 C C . TYR A 1 89 ? -8.826 -6.126 23.865 1.00 94.81 89 TYR A C 1
ATOM 679 O O . TYR A 1 89 ? -9.537 -5.259 23.357 1.00 94.81 89 TYR A O 1
ATOM 687 N N . GLY A 1 90 ? -8.418 -7.198 23.181 1.00 93.81 90 GLY A N 1
ATOM 688 C CA . GLY A 1 90 ? -8.721 -7.384 21.767 1.00 93.81 90 GLY A CA 1
ATOM 689 C C . GLY A 1 90 ? -8.135 -6.284 20.878 1.00 93.81 90 GLY A C 1
ATOM 690 O O . GLY A 1 90 ? -8.797 -5.846 19.938 1.00 93.81 90 GLY A O 1
ATOM 691 N N . GLY A 1 91 ? -6.935 -5.798 21.207 1.00 94.12 91 GLY A N 1
ATOM 692 C CA . GLY A 1 91 ? -6.261 -4.673 20.565 1.00 94.12 91 GLY A CA 1
ATOM 693 C C . GLY A 1 91 ? -6.063 -3.467 21.489 1.00 94.12 91 GLY A C 1
ATOM 694 O O . GLY A 1 91 ? -6.136 -3.556 22.714 1.00 94.12 91 GLY A O 1
ATOM 695 N N . GLY A 1 92 ? -5.770 -2.320 20.876 1.00 92.25 92 GLY A N 1
ATOM 696 C CA . GLY A 1 92 ? -5.716 -1.024 21.541 1.00 92.25 92 GLY A CA 1
ATOM 697 C C . GLY A 1 92 ? -7.077 -0.320 21.544 1.00 92.25 92 GLY A C 1
ATOM 698 O O . GLY A 1 92 ? -8.140 -0.939 21.558 1.00 92.25 92 GLY A O 1
ATOM 699 N N . THR A 1 93 ? -7.047 1.012 21.528 1.00 93.19 93 THR A N 1
ATOM 700 C CA . THR A 1 93 ? -8.249 1.854 21.644 1.00 93.19 93 THR A CA 1
ATOM 701 C C . THR A 1 93 ? -8.757 2.402 20.306 1.00 93.19 93 THR A C 1
ATOM 703 O O . THR A 1 93 ? -9.555 3.337 20.305 1.00 93.19 93 THR A O 1
ATOM 706 N N . SER A 1 94 ? -8.267 1.895 19.171 1.00 92.62 94 SER A N 1
ATOM 707 C CA . SER A 1 94 ? -8.749 2.285 17.838 1.00 92.62 94 SER A CA 1
ATOM 708 C C . SER A 1 94 ? -9.740 1.266 17.278 1.00 92.62 94 SER A C 1
ATOM 710 O O . SER A 1 94 ? -9.961 0.198 17.863 1.00 92.62 94 SER A O 1
ATOM 712 N N . ASP A 1 95 ? -10.313 1.605 16.133 1.00 95.25 95 ASP A N 1
ATOM 713 C CA . ASP A 1 95 ? -10.936 0.674 15.203 1.00 95.25 95 ASP A CA 1
ATOM 714 C C . ASP A 1 95 ? -9.926 -0.365 14.680 1.00 95.25 95 ASP A C 1
ATOM 716 O O . ASP A 1 95 ? -8.703 -0.223 14.843 1.00 95.25 95 ASP A O 1
ATOM 720 N N . TRP A 1 96 ? -10.454 -1.451 14.115 1.00 97.62 96 TRP A N 1
ATOM 721 C CA . TRP A 1 96 ? -9.666 -2.472 13.432 1.00 97.62 96 TRP A CA 1
ATOM 722 C C . TRP A 1 96 ? -9.575 -2.168 11.940 1.00 97.62 96 TRP A C 1
ATOM 724 O O . TRP A 1 96 ? -10.515 -2.419 11.186 1.00 97.62 96 TRP A O 1
ATOM 734 N N . ASP A 1 97 ? -8.408 -1.688 11.520 1.00 96.94 97 ASP A N 1
ATOM 735 C CA . ASP A 1 97 ? -8.052 -1.589 10.113 1.00 96.94 97 ASP A CA 1
ATOM 736 C C . ASP A 1 97 ? -7.719 -2.974 9.541 1.00 96.94 97 ASP A C 1
ATOM 738 O O . ASP A 1 97 ? -7.005 -3.771 10.153 1.00 96.94 97 ASP A O 1
ATOM 742 N N . THR A 1 98 ? -8.152 -3.243 8.315 1.00 97.44 98 THR A N 1
ATOM 743 C CA . THR A 1 98 ? -7.860 -4.489 7.600 1.00 97.44 98 THR A CA 1
ATOM 744 C C . THR A 1 98 ? -7.591 -4.244 6.121 1.00 97.44 98 THR A C 1
ATOM 746 O O . THR A 1 98 ? -7.875 -3.171 5.571 1.00 97.44 98 THR A O 1
ATOM 749 N N . GLN A 1 99 ? -7.020 -5.253 5.471 1.00 96.00 99 GLN A N 1
ATOM 750 C CA . GLN A 1 99 ? -6.687 -5.232 4.059 1.00 96.00 99 GLN A CA 1
ATOM 751 C C . GLN A 1 99 ? -7.114 -6.541 3.393 1.00 96.00 99 GLN A C 1
ATOM 753 O O . GLN A 1 99 ? -6.692 -7.616 3.812 1.00 96.00 99 GLN A O 1
ATOM 758 N N . ILE A 1 100 ? -7.894 -6.439 2.317 1.00 96.81 100 ILE A N 1
ATOM 759 C CA . ILE A 1 100 ? -8.116 -7.528 1.360 1.00 96.81 100 ILE A CA 1
ATOM 760 C C . ILE A 1 100 ? -7.334 -7.203 0.089 1.00 96.81 100 ILE A C 1
ATOM 762 O O . ILE A 1 100 ? -7.311 -6.054 -0.347 1.00 96.81 100 ILE A O 1
ATOM 766 N N . ILE A 1 101 ? -6.681 -8.193 -0.518 1.00 95.25 101 ILE A N 1
ATOM 767 C CA . ILE A 1 101 ? -5.925 -8.024 -1.764 1.00 95.25 101 ILE A CA 1
ATOM 768 C C . ILE A 1 101 ? -6.277 -9.153 -2.716 1.00 95.25 101 ILE A C 1
ATOM 770 O O . ILE A 1 101 ? -6.185 -10.322 -2.350 1.00 95.25 101 ILE A O 1
ATOM 774 N N . VAL A 1 102 ? -6.653 -8.790 -3.938 1.00 95.19 102 VAL A N 1
ATOM 775 C CA . VAL A 1 102 ? -6.903 -9.721 -5.044 1.00 95.19 102 VAL A CA 1
ATOM 776 C C . VAL A 1 102 ? -5.630 -9.856 -5.877 1.00 95.19 102 VAL A C 1
ATOM 778 O O . VAL A 1 102 ? -4.959 -8.849 -6.095 1.00 95.19 102 VAL A O 1
ATOM 781 N N . ASP A 1 103 ? -5.314 -11.064 -6.356 1.00 93.62 103 ASP A N 1
ATOM 782 C CA . ASP A 1 103 ? -4.165 -11.332 -7.235 1.00 93.62 103 ASP A CA 1
ATOM 783 C C . ASP A 1 103 ? -4.202 -10.389 -8.457 1.00 93.62 103 ASP A C 1
ATOM 785 O O . ASP A 1 103 ? -5.027 -10.583 -9.360 1.00 93.62 103 ASP A O 1
ATOM 789 N N . PRO A 1 104 ? -3.308 -9.383 -8.535 1.00 91.31 104 PRO A N 1
ATOM 790 C CA . PRO A 1 104 ? -3.318 -8.395 -9.611 1.00 91.31 104 PRO A CA 1
ATOM 791 C C . PRO A 1 104 ? -2.801 -8.973 -10.939 1.00 91.31 104 PRO A C 1
ATOM 793 O O . PRO A 1 104 ? -2.827 -8.288 -11.971 1.00 91.31 104 PRO A O 1
ATOM 796 N N . TRP A 1 105 ? -2.321 -10.221 -10.911 1.00 89.56 105 TRP A N 1
ATOM 797 C CA . TRP A 1 105 ? -1.847 -11.001 -12.051 1.00 89.56 105 TRP A CA 1
ATOM 798 C C . TRP A 1 105 ? -2.869 -12.029 -12.533 1.00 89.56 105 TRP A C 1
ATOM 800 O O . TRP A 1 105 ? -2.644 -12.666 -13.565 1.00 89.56 105 TRP A O 1
ATOM 810 N N . ALA A 1 106 ? -3.982 -12.209 -11.817 1.00 89.12 106 ALA A N 1
ATOM 811 C CA . ALA A 1 106 ? -5.083 -13.021 -12.309 1.00 89.12 106 ALA A CA 1
ATOM 812 C C . ALA A 1 106 ? -5.678 -12.388 -13.583 1.00 89.12 106 ALA A C 1
ATOM 814 O O . ALA A 1 106 ? -5.654 -11.164 -13.734 1.00 89.12 106 ALA A O 1
ATOM 815 N N . PRO A 1 107 ? -6.248 -13.174 -14.512 1.00 85.75 107 PRO A N 1
ATOM 816 C CA . PRO A 1 107 ? -6.926 -12.616 -15.678 1.00 85.75 107 PRO A CA 1
ATOM 817 C C . PRO A 1 107 ? -8.026 -11.622 -15.284 1.00 85.75 107 PRO A C 1
ATOM 819 O O . PRO A 1 107 ? -8.781 -11.866 -14.343 1.00 85.75 107 PRO A O 1
ATOM 822 N N . VAL A 1 108 ? -8.162 -10.527 -16.037 1.00 83.44 108 VAL A N 1
ATOM 823 C CA . VAL A 1 108 ? -9.127 -9.447 -15.756 1.00 83.44 108 VAL A CA 1
ATOM 824 C C . VAL A 1 108 ? -10.566 -9.945 -15.511 1.00 83.44 108 VAL A C 1
ATOM 826 O O . VAL A 1 108 ? -11.175 -9.494 -14.537 1.00 83.44 108 VAL A O 1
ATOM 829 N N . PRO A 1 109 ? -11.126 -10.888 -16.303 1.00 85.75 109 PRO A N 1
ATOM 830 C CA . PRO A 1 109 ? -12.465 -11.417 -16.034 1.00 85.75 109 PRO A CA 1
ATOM 831 C C . PRO A 1 109 ? -12.575 -12.122 -14.677 1.00 85.75 109 PRO A C 1
ATOM 833 O O . PRO A 1 109 ? -13.587 -11.991 -13.992 1.00 85.75 109 PRO A O 1
ATOM 836 N N . LEU A 1 110 ? -11.524 -12.839 -14.266 1.00 88.88 110 LEU A N 1
ATOM 837 C CA . LEU A 1 110 ? -11.485 -13.532 -12.982 1.00 88.88 110 LEU A CA 1
ATOM 838 C C . LEU A 1 110 ? -11.387 -12.538 -11.824 1.00 88.88 110 LEU A C 1
ATOM 840 O O . LEU A 1 110 ? -12.122 -12.677 -10.851 1.00 88.88 110 LEU A O 1
ATOM 844 N N . GLN A 1 111 ? -10.560 -11.495 -11.958 1.00 90.38 111 GLN A N 1
ATOM 845 C CA . GLN A 1 111 ? -10.522 -10.407 -10.979 1.00 90.38 111 GLN A CA 1
ATOM 846 C C . GLN A 1 111 ? -11.918 -9.793 -10.798 1.00 90.38 111 GLN A C 1
ATOM 848 O O . GLN A 1 111 ? -12.391 -9.693 -9.672 1.00 90.38 111 GLN A O 1
ATOM 853 N N . ALA A 1 112 ? -12.617 -9.443 -11.886 1.00 87.19 112 ALA A N 1
ATOM 854 C CA . ALA A 1 112 ? -13.944 -8.821 -11.813 1.00 87.19 112 ALA A CA 1
ATOM 855 C C . ALA A 1 112 ? -14.964 -9.662 -11.023 1.00 87.19 112 ALA A C 1
ATOM 857 O O . ALA A 1 112 ? -15.714 -9.121 -10.213 1.00 87.19 112 ALA A O 1
ATOM 858 N N . ILE A 1 113 ? -14.951 -10.985 -11.214 1.00 90.94 113 ILE A N 1
ATOM 859 C CA . ILE A 1 113 ? -15.786 -11.919 -10.448 1.00 90.94 113 ILE A CA 1
ATOM 860 C C . ILE A 1 113 ? -15.426 -11.872 -8.959 1.00 90.94 113 ILE A C 1
ATOM 862 O O . ILE A 1 113 ? -16.315 -11.790 -8.116 1.00 90.94 113 ILE A O 1
ATOM 866 N N . ILE A 1 114 ? -14.133 -11.910 -8.633 1.00 93.62 114 ILE A N 1
ATOM 867 C CA . ILE A 1 114 ? -13.650 -11.921 -7.248 1.00 93.62 114 ILE A CA 1
ATOM 868 C C . ILE A 1 114 ? -14.034 -10.633 -6.519 1.00 93.62 114 ILE A C 1
ATOM 870 O O . ILE A 1 114 ? -14.558 -10.707 -5.413 1.00 93.62 114 ILE A O 1
ATOM 874 N N . TYR A 1 115 ? -13.836 -9.467 -7.140 1.00 91.06 115 TYR A N 1
ATOM 875 C CA . TYR A 1 115 ? -14.237 -8.183 -6.555 1.00 91.06 115 TYR A CA 1
ATOM 876 C C . TYR A 1 115 ? -15.738 -8.146 -6.226 1.00 91.06 115 TYR A C 1
ATOM 878 O O . TYR A 1 115 ? -16.101 -7.698 -5.141 1.00 91.06 115 TYR A O 1
ATOM 886 N N . GLY A 1 116 ? -16.595 -8.666 -7.114 1.00 88.00 116 GLY A N 1
ATOM 887 C CA . GLY A 1 116 ? -18.037 -8.753 -6.858 1.00 88.00 116 GLY A CA 1
ATOM 888 C C . GLY A 1 116 ? -18.388 -9.674 -5.684 1.00 88.00 116 GLY A C 1
ATOM 889 O O . GLY A 1 116 ? -19.181 -9.298 -4.827 1.00 88.00 116 GLY A O 1
ATOM 890 N N . LEU A 1 117 ? -17.754 -10.850 -5.604 1.00 92.69 117 LEU A N 1
ATOM 891 C CA . LEU A 1 117 ? -17.957 -11.793 -4.495 1.00 92.69 117 LEU A CA 1
ATOM 892 C C . LEU A 1 117 ? -17.459 -11.232 -3.154 1.00 92.69 117 LEU A C 1
ATOM 894 O O . LEU A 1 117 ? -18.062 -11.495 -2.117 1.00 92.69 117 LEU A O 1
ATOM 898 N N . LEU A 1 118 ? -16.373 -10.455 -3.164 1.00 94.06 118 LEU A N 1
ATOM 899 C CA . LEU A 1 118 ? -15.830 -9.824 -1.961 1.00 94.06 118 LEU A CA 1
ATOM 900 C C . LEU A 1 118 ? -16.717 -8.690 -1.437 1.00 94.06 118 LEU A C 1
ATOM 902 O O . LEU A 1 118 ? -16.877 -8.591 -0.224 1.00 94.06 118 LEU A O 1
ATOM 906 N N . GLU A 1 119 ? -17.306 -7.865 -2.313 1.00 88.94 119 GLU A N 1
ATOM 907 C CA . GLU A 1 119 ? -18.265 -6.823 -1.899 1.00 88.94 119 GLU A CA 1
ATOM 908 C C . GLU A 1 119 ? -19.453 -7.457 -1.155 1.00 88.94 119 GLU A C 1
ATOM 910 O O . GLU A 1 119 ? -19.812 -7.004 -0.069 1.00 88.94 119 GLU A O 1
ATOM 915 N N . GLU A 1 120 ? -20.010 -8.552 -1.685 1.00 88.44 120 GLU A N 1
ATOM 916 C CA . GLU A 1 120 ? -21.107 -9.288 -1.044 1.00 88.44 120 GLU A CA 1
ATOM 917 C C . GLU A 1 120 ? -20.687 -9.929 0.289 1.00 88.44 120 GLU A C 1
ATOM 919 O O . GLU A 1 120 ? -21.369 -9.750 1.299 1.00 88.44 120 GLU A O 1
ATOM 924 N N . LEU A 1 121 ? -19.544 -10.626 0.318 1.00 94.56 121 LEU A N 1
ATOM 925 C CA . LEU A 1 121 ? -19.019 -11.285 1.521 1.00 94.56 121 LEU A CA 1
ATOM 926 C C . LEU A 1 121 ? -18.800 -10.285 2.664 1.00 94.56 121 LEU A C 1
ATOM 928 O O . LEU A 1 121 ? -19.272 -10.504 3.784 1.00 94.56 121 LEU A O 1
ATOM 932 N N . VAL A 1 122 ? -18.108 -9.174 2.385 1.00 93.69 122 VAL A N 1
ATOM 933 C CA . VAL A 1 122 ? -17.791 -8.154 3.396 1.00 93.69 122 VAL A CA 1
ATOM 934 C C . VAL A 1 122 ? -19.062 -7.460 3.875 1.00 93.69 122 VAL A C 1
ATOM 936 O O . VAL A 1 122 ? -19.228 -7.266 5.077 1.00 93.69 122 VAL A O 1
ATOM 939 N N . MET A 1 123 ? -19.982 -7.127 2.965 1.00 90.06 123 MET A N 1
ATOM 940 C CA . MET A 1 123 ? -21.245 -6.481 3.318 1.00 90.06 123 MET A CA 1
ATOM 941 C C . MET A 1 123 ? -22.111 -7.361 4.219 1.00 90.06 123 MET A C 1
ATOM 943 O O . MET A 1 123 ? -22.579 -6.890 5.253 1.00 90.06 123 MET A O 1
ATOM 947 N N . ASN A 1 124 ? -22.289 -8.635 3.866 1.00 91.06 124 ASN A N 1
ATOM 948 C CA . ASN A 1 124 ? -23.085 -9.564 4.668 1.00 91.06 124 ASN A CA 1
ATOM 949 C C . ASN A 1 124 ? -22.480 -9.739 6.065 1.00 91.06 124 ASN A C 1
ATOM 951 O O . ASN A 1 124 ? -23.188 -9.599 7.058 1.00 91.06 124 ASN A O 1
ATOM 955 N N . THR A 1 125 ? -21.157 -9.919 6.145 1.00 94.81 125 THR A N 1
ATOM 956 C CA . THR A 1 125 ? -20.466 -10.043 7.437 1.00 94.81 125 THR A CA 1
ATOM 957 C C . THR A 1 125 ? -20.608 -8.774 8.284 1.00 94.81 125 THR A C 1
ATOM 959 O O . THR A 1 125 ? -20.808 -8.864 9.490 1.00 94.81 125 THR A O 1
ATOM 962 N N . MET A 1 126 ? -20.555 -7.581 7.680 1.00 94.19 126 MET A N 1
ATOM 963 C CA . MET A 1 126 ? -20.763 -6.321 8.407 1.00 94.19 126 MET A CA 1
ATOM 964 C C . MET A 1 126 ? -22.201 -6.149 8.904 1.00 94.19 126 MET A C 1
ATOM 966 O O . MET A 1 126 ? -22.399 -5.608 9.990 1.00 94.19 126 MET A O 1
ATOM 970 N N . ILE A 1 127 ? -23.198 -6.594 8.133 1.00 90.88 127 ILE A N 1
ATOM 971 C CA . ILE A 1 127 ? -24.610 -6.559 8.542 1.00 90.88 127 ILE A CA 1
ATOM 972 C C . ILE A 1 127 ? -24.837 -7.499 9.729 1.00 90.88 127 ILE A C 1
ATOM 974 O O . ILE A 1 127 ? -25.428 -7.079 10.723 1.00 90.88 127 ILE A O 1
ATOM 978 N N . GLU A 1 128 ? -24.329 -8.732 9.651 1.00 91.88 128 GLU A N 1
ATOM 979 C CA . GLU A 1 128 ? -24.392 -9.716 10.740 1.00 91.88 128 GLU A CA 1
ATOM 980 C C . GLU A 1 128 ? -23.698 -9.188 12.003 1.00 91.88 128 GLU A C 1
ATOM 982 O O . GLU A 1 128 ? -24.304 -9.140 13.071 1.00 91.88 128 GLU A O 1
ATOM 987 N N . ALA A 1 129 ? -22.473 -8.671 11.867 1.00 94.31 129 ALA A N 1
ATOM 988 C CA . ALA A 1 129 ? -21.740 -8.059 12.973 1.00 94.31 129 ALA A CA 1
ATOM 989 C C . ALA A 1 129 ? -22.490 -6.863 13.576 1.00 94.31 129 ALA A C 1
ATOM 991 O O . ALA A 1 129 ? -22.503 -6.678 14.790 1.00 94.31 129 ALA A O 1
ATOM 992 N N . GLY A 1 130 ? -23.128 -6.040 12.739 1.00 93.56 130 GLY A N 1
ATOM 993 C CA . GLY A 1 130 ? -23.928 -4.911 13.197 1.00 93.56 130 GLY A CA 1
ATOM 994 C C . GLY A 1 130 ? -25.137 -5.344 14.025 1.00 93.56 130 GLY A C 1
ATOM 995 O O . GLY A 1 130 ? -25.422 -4.730 15.054 1.00 93.56 130 GLY A O 1
ATOM 996 N N . ALA A 1 131 ? -25.807 -6.420 13.616 1.00 91.56 131 ALA A N 1
ATOM 997 C CA . ALA A 1 131 ? -26.893 -7.026 14.373 1.00 91.56 131 ALA A CA 1
ATOM 998 C C . ALA A 1 131 ? -26.380 -7.562 15.727 1.00 91.56 131 ALA A C 1
ATOM 1000 O O . ALA A 1 131 ? -26.900 -7.187 16.778 1.00 91.56 131 ALA A O 1
ATOM 1001 N N . GLU A 1 132 ? -25.298 -8.344 15.741 1.00 93.00 132 GLU A N 1
ATOM 1002 C CA . GLU A 1 132 ? -24.699 -8.851 16.986 1.00 93.00 132 GLU A CA 1
ATOM 1003 C C . GLU A 1 132 ? -24.313 -7.715 17.947 1.00 93.00 132 GLU A C 1
ATOM 1005 O O . GLU A 1 132 ? -24.690 -7.735 19.121 1.00 93.00 132 GLU A O 1
ATOM 1010 N N . ILE A 1 133 ? -23.658 -6.666 17.440 1.00 94.38 133 ILE A N 1
ATOM 1011 C CA . ILE A 1 133 ? -23.286 -5.485 18.228 1.00 94.38 133 ILE A CA 1
ATOM 1012 C C . ILE A 1 133 ? -24.523 -4.808 18.821 1.00 94.38 133 ILE A C 1
ATOM 1014 O O . ILE A 1 133 ? -24.514 -4.459 20.000 1.00 94.38 133 ILE A O 1
ATOM 1018 N N . ALA A 1 134 ? -25.599 -4.641 18.048 1.00 92.62 134 ALA A N 1
ATOM 1019 C CA . ALA A 1 134 ? -26.824 -4.001 18.522 1.00 92.62 134 ALA A CA 1
ATOM 1020 C C . ALA A 1 134 ? -27.447 -4.719 19.733 1.00 92.62 134 ALA A C 1
ATOM 1022 O O . ALA A 1 134 ? -28.008 -4.059 20.615 1.00 92.62 134 ALA A O 1
ATOM 1023 N N . SER A 1 135 ? -27.305 -6.049 19.799 1.00 91.12 135 SER A N 1
ATOM 1024 C CA . SER A 1 135 ? -27.809 -6.869 20.908 1.00 91.12 135 SER A CA 1
ATOM 1025 C C . SER A 1 135 ? -27.032 -6.669 22.218 1.00 91.12 135 SER A C 1
ATOM 1027 O O . SER A 1 135 ? -27.605 -6.793 23.300 1.00 91.12 135 SER A O 1
ATOM 1029 N N . VAL A 1 136 ? -25.753 -6.280 22.137 1.00 91.19 136 VAL A N 1
ATOM 1030 C CA . VAL A 1 136 ? -24.864 -6.097 23.302 1.00 91.19 136 VAL A CA 1
ATOM 1031 C C . VAL A 1 136 ? -24.530 -4.636 23.611 1.00 91.19 136 VAL A C 1
ATOM 1033 O O . VAL A 1 136 ? -23.979 -4.340 24.668 1.00 91.19 136 VAL A O 1
ATOM 1036 N N . ALA A 1 137 ? -24.869 -3.700 22.720 1.00 88.19 137 ALA A N 1
ATOM 1037 C CA . ALA A 1 137 ? -24.449 -2.301 22.816 1.00 88.19 137 ALA A CA 1
ATOM 1038 C C . ALA A 1 137 ? -25.024 -1.543 24.031 1.00 88.19 137 ALA A C 1
ATOM 1040 O O . ALA A 1 137 ? -24.525 -0.470 24.378 1.00 88.19 137 ALA A O 1
ATOM 1041 N N . GLY A 1 138 ? -26.057 -2.079 24.690 1.00 86.00 138 GLY A N 1
ATOM 1042 C CA . GLY A 1 138 ? -26.661 -1.473 25.879 1.00 86.00 138 GLY A CA 1
ATOM 1043 C C . GLY A 1 138 ? -27.121 -0.030 25.634 1.00 86.00 138 GLY A C 1
ATOM 1044 O O . GLY A 1 138 ? -27.757 0.266 24.623 1.00 86.00 138 GLY A O 1
ATOM 1045 N N . GLU A 1 139 ? -26.777 0.874 26.552 1.00 88.44 139 GLU A N 1
ATOM 1046 C CA . GLU A 1 139 ? -27.125 2.303 26.496 1.00 88.44 139 GLU A CA 1
ATOM 1047 C C . GLU A 1 139 ? -25.989 3.181 25.929 1.00 88.44 139 GLU A C 1
ATOM 1049 O O . GLU A 1 139 ? -25.928 4.377 26.214 1.00 88.44 139 GLU A O 1
ATOM 1054 N N . PHE A 1 140 ? -25.084 2.629 25.104 1.00 89.62 140 PHE A N 1
ATOM 1055 C CA . PHE A 1 140 ? -23.855 3.332 24.692 1.00 89.62 140 PHE A CA 1
ATOM 1056 C C . PHE A 1 140 ? -24.083 4.733 24.099 1.00 89.62 140 PHE A C 1
ATOM 1058 O O . PHE A 1 140 ? -23.229 5.602 24.271 1.00 89.62 140 PHE A O 1
ATOM 1065 N N . VAL A 1 141 ? -25.203 4.969 23.397 1.00 90.69 141 VAL A N 1
ATOM 1066 C CA . VAL A 1 141 ? -25.527 6.279 22.807 1.00 90.69 141 VAL A CA 1
ATOM 1067 C C . VAL A 1 141 ? -25.658 7.335 23.900 1.00 90.69 141 VAL A C 1
ATOM 1069 O O . VAL A 1 141 ? -25.068 8.410 23.795 1.00 90.69 141 VAL A O 1
ATOM 1072 N N . LYS A 1 142 ? -26.406 7.011 24.958 1.00 91.44 142 LYS A N 1
ATOM 1073 C CA . LYS A 1 142 ? -26.612 7.894 26.102 1.00 91.44 142 LYS A CA 1
ATOM 1074 C C . LYS A 1 142 ? -25.293 8.113 26.841 1.00 91.44 142 LYS A C 1
ATOM 1076 O O . LYS A 1 142 ? -24.876 9.254 26.991 1.00 91.44 142 LYS A O 1
ATOM 1081 N N . GLU A 1 143 ? -24.596 7.033 27.186 1.00 92.56 143 GLU A N 1
ATOM 1082 C CA . GLU A 1 143 ? -23.327 7.090 27.928 1.00 92.56 143 GLU A CA 1
ATOM 1083 C C . GLU A 1 143 ? -22.246 7.881 27.164 1.00 92.56 143 GLU A C 1
ATOM 1085 O O . GLU A 1 143 ? -21.490 8.656 27.745 1.00 92.56 143 GLU A O 1
ATOM 1090 N N . THR A 1 144 ? -22.202 7.764 25.831 1.00 92.69 144 THR A N 1
ATOM 1091 C CA . THR A 1 144 ? -21.304 8.575 24.987 1.00 92.69 144 THR A CA 1
ATOM 1092 C C . THR A 1 144 ? -21.670 10.062 25.034 1.00 92.69 144 THR A C 1
ATOM 1094 O O . THR A 1 144 ? -20.777 10.912 25.062 1.00 92.69 144 THR A O 1
ATOM 1097 N N . GLY A 1 145 ? -22.965 10.393 25.038 1.00 92.00 145 GLY A N 1
ATOM 1098 C CA . GLY A 1 145 ? -23.452 11.769 25.161 1.00 92.00 145 GLY A CA 1
ATOM 1099 C C . GLY A 1 145 ? -23.154 12.392 26.528 1.00 92.00 145 GLY A C 1
ATOM 1100 O O . GLY A 1 145 ? -22.706 13.541 26.595 1.00 92.00 145 GLY A O 1
ATOM 1101 N N . ASP A 1 146 ? -23.325 11.618 27.599 1.00 91.50 146 ASP A N 1
ATOM 1102 C CA . ASP A 1 146 ? -23.023 12.040 28.970 1.00 91.50 146 ASP A CA 1
ATOM 1103 C C . ASP A 1 146 ? -21.516 12.328 29.114 1.00 91.50 146 ASP A C 1
ATOM 1105 O O . ASP A 1 146 ? -21.124 13.433 29.495 1.00 91.50 146 ASP A O 1
ATOM 1109 N N . ARG A 1 147 ? -20.649 11.419 28.641 1.00 90.88 147 ARG A N 1
ATOM 1110 C CA . ARG A 1 147 ? -19.192 11.658 28.604 1.00 90.88 147 ARG A CA 1
ATOM 1111 C C . ARG A 1 147 ? -18.792 12.856 27.754 1.00 90.88 147 ARG A C 1
ATOM 1113 O O . ARG A 1 147 ? -17.865 13.578 28.112 1.00 90.88 147 ARG A O 1
ATOM 1120 N N . TRP A 1 148 ? -19.444 13.072 26.610 1.00 90.56 148 TRP A N 1
ATOM 1121 C CA . TRP A 1 148 ? -19.156 14.246 25.786 1.00 90.56 148 TRP A CA 1
ATOM 1122 C C . TRP A 1 148 ? -19.433 15.532 26.561 1.00 90.56 148 TRP A C 1
ATOM 1124 O O . TRP A 1 148 ? -18.620 16.453 26.525 1.00 90.56 148 TRP A O 1
ATOM 1134 N N . THR A 1 149 ? -20.549 15.582 27.286 1.00 89.12 149 THR A N 1
ATOM 1135 C CA . THR A 1 149 ? -20.914 16.728 28.126 1.00 89.12 149 THR A CA 1
ATOM 1136 C C . THR A 1 149 ? -19.850 17.001 29.190 1.00 89.12 149 THR A C 1
ATOM 1138 O O . THR A 1 149 ? -19.449 18.153 29.361 1.00 89.12 149 THR A O 1
ATOM 1141 N N . ASP A 1 150 ? -19.329 15.947 29.820 1.00 88.31 150 ASP A N 1
ATOM 1142 C CA . ASP A 1 150 ? -18.307 16.052 30.865 1.00 88.31 150 ASP A CA 1
ATOM 1143 C C . ASP A 1 150 ? -16.921 16.449 30.315 1.00 88.31 150 ASP A C 1
ATOM 1145 O O . ASP A 1 150 ? -16.190 17.223 30.938 1.00 88.31 150 ASP A O 1
ATOM 1149 N N . GLU A 1 151 ? -16.536 15.942 29.139 1.00 88.19 151 GLU A N 1
ATOM 1150 C CA . GLU A 1 151 ? -15.162 16.064 28.635 1.00 88.19 151 GLU A CA 1
ATOM 1151 C C . GLU A 1 151 ? -14.961 17.198 27.612 1.00 88.19 151 GLU A C 1
ATOM 1153 O O . GLU A 1 151 ? -13.843 17.722 27.505 1.00 88.19 151 GLU A O 1
ATOM 1158 N N . ARG A 1 152 ? -16.006 17.624 26.873 1.00 86.50 152 ARG A N 1
ATOM 1159 C CA . ARG A 1 152 ? -15.894 18.513 25.687 1.00 86.50 152 ARG A CA 1
ATOM 1160 C C . ARG A 1 152 ? -15.100 19.796 25.921 1.00 86.50 152 ARG A C 1
ATOM 1162 O O . ARG A 1 152 ? -14.412 20.258 25.011 1.00 86.50 152 ARG A O 1
ATOM 1169 N N . ALA A 1 153 ? -15.151 20.349 27.132 1.00 84.75 153 ALA A N 1
ATOM 1170 C CA . ALA A 1 153 ? -14.461 21.585 27.502 1.00 84.75 153 ALA A CA 1
ATOM 1171 C C . ALA A 1 153 ? -12.928 21.455 27.528 1.00 84.75 153 ALA A C 1
ATOM 1173 O O . ALA A 1 153 ? -12.218 22.448 27.389 1.00 84.75 153 ALA A O 1
ATOM 1174 N N . THR A 1 154 ? -12.407 20.239 27.685 1.00 83.00 154 THR A N 1
ATOM 1175 C CA . THR A 1 154 ? -10.961 19.970 27.774 1.00 83.00 154 THR A CA 1
ATOM 1176 C C . THR A 1 154 ? -10.382 19.387 26.483 1.00 83.00 154 THR A C 1
ATOM 1178 O O . THR A 1 154 ? -9.163 19.354 26.296 1.00 83.00 154 THR A O 1
ATOM 1181 N N . LEU A 1 155 ? -11.242 18.968 25.550 1.00 82.44 155 LEU A N 1
ATOM 1182 C CA . LEU A 1 155 ? -10.835 18.340 24.296 1.00 82.44 155 LEU A CA 1
ATOM 1183 C C . LEU A 1 155 ? -10.344 19.363 23.265 1.00 82.44 155 LEU A C 1
ATOM 1185 O O . LEU A 1 155 ? -10.913 20.441 23.094 1.00 82.44 155 LEU A O 1
ATOM 1189 N N . ASP A 1 156 ? -9.291 18.982 22.536 1.00 73.19 156 ASP A N 1
ATOM 1190 C CA . ASP A 1 156 ? -8.683 19.758 21.441 1.00 73.19 156 ASP A CA 1
ATOM 1191 C C . ASP A 1 156 ? -8.363 21.219 21.823 1.00 73.19 156 ASP A C 1
ATOM 1193 O O . ASP A 1 156 ? -8.619 22.163 21.073 1.00 73.19 156 ASP A O 1
ATOM 1197 N N . GLY A 1 157 ? -7.847 21.417 23.042 1.00 70.69 157 GLY A N 1
ATOM 1198 C CA . GLY A 1 157 ? -7.529 22.745 23.576 1.00 70.69 157 GLY A CA 1
ATOM 1199 C C . GLY A 1 157 ? -8.763 23.616 23.833 1.00 70.69 157 GLY A C 1
ATOM 1200 O O . GLY A 1 157 ? -8.683 24.832 23.691 1.00 70.69 157 GLY A O 1
ATOM 1201 N N . GLY A 1 158 ? -9.907 22.998 24.143 1.00 72.12 158 GLY A N 1
ATOM 1202 C CA . GLY A 1 158 ? -11.178 23.673 24.413 1.00 72.12 158 GLY A CA 1
ATOM 1203 C C . GLY A 1 158 ? -12.017 23.969 23.171 1.00 72.12 158 GLY A C 1
ATOM 1204 O O . GLY A 1 158 ? -13.144 24.436 23.294 1.00 72.12 158 GLY A O 1
ATOM 1205 N N . LYS A 1 159 ? -11.533 23.648 21.963 1.00 74.94 159 LYS A N 1
ATOM 1206 C CA . LYS A 1 159 ? -12.279 23.885 20.711 1.00 74.94 159 LYS A CA 1
ATOM 1207 C C . LYS A 1 159 ? -13.590 23.107 20.623 1.00 74.94 159 LYS A C 1
ATOM 1209 O O . LYS A 1 159 ? -14.482 23.495 19.876 1.00 74.94 159 LYS A O 1
ATOM 1214 N N . CYS A 1 160 ? -13.697 21.994 21.344 1.00 81.31 160 CYS A N 1
ATOM 1215 C CA . CYS A 1 160 ? -14.891 21.157 21.327 1.00 81.31 160 CYS A CA 1
ATOM 1216 C C . CYS A 1 160 ? -16.000 21.650 22.274 1.00 81.31 160 CYS A C 1
ATOM 1218 O O . CYS A 1 160 ? -17.109 21.131 22.173 1.00 81.31 160 CYS A O 1
ATOM 1220 N N . SER A 1 161 ? -15.742 22.636 23.150 1.00 82.00 161 SER A N 1
ATOM 1221 C CA . SER A 1 161 ? -16.707 23.075 24.175 1.00 82.00 161 SER A CA 1
ATOM 1222 C C . SER A 1 161 ? -18.027 23.557 23.569 1.00 82.00 161 SER A C 1
ATOM 1224 O O . SER A 1 161 ? -19.092 23.152 24.016 1.00 82.00 161 SER A O 1
ATOM 1226 N N . ALA A 1 162 ? -17.940 24.308 22.469 1.00 79.00 162 ALA A N 1
ATOM 1227 C CA . ALA A 1 162 ? -19.075 24.931 21.793 1.00 79.00 162 ALA A CA 1
ATOM 1228 C C . ALA A 1 162 ? -19.966 23.949 21.012 1.00 79.00 162 ALA A C 1
ATOM 1230 O O . ALA A 1 162 ? -20.867 24.383 20.295 1.00 79.00 162 ALA A O 1
ATOM 1231 N N . TYR A 1 163 ? -19.704 22.641 21.078 1.00 83.56 163 TYR A N 1
ATOM 1232 C CA . TYR A 1 163 ? -20.408 21.643 20.282 1.00 83.56 163 TYR A CA 1
ATOM 1233 C C . TYR A 1 163 ? -21.196 20.664 21.151 1.00 83.56 163 TYR A C 1
ATOM 1235 O O . TYR A 1 163 ? -20.742 20.172 22.185 1.00 83.56 163 TYR A O 1
ATOM 1243 N N . THR A 1 164 ? -22.385 20.330 20.675 1.00 86.94 164 THR A N 1
ATOM 1244 C CA . THR A 1 164 ? -23.190 19.189 21.115 1.00 86.94 164 THR A CA 1
ATOM 1245 C C . THR A 1 164 ? -23.045 18.056 20.104 1.00 86.94 164 THR A C 1
ATOM 1247 O O . THR A 1 164 ? -22.764 18.303 18.926 1.00 86.94 164 THR A O 1
ATOM 1250 N N . LEU A 1 165 ? -23.220 16.814 20.557 1.00 88.62 165 LEU A N 1
ATOM 1251 C CA . LEU A 1 165 ? -23.264 15.647 19.682 1.00 88.62 165 LEU A CA 1
ATOM 1252 C C . LEU A 1 165 ? -24.704 15.191 19.477 1.00 88.62 165 LEU A C 1
ATOM 1254 O O . LEU A 1 165 ? -25.470 15.064 20.428 1.00 88.62 165 LEU A O 1
ATOM 1258 N N . GLN A 1 166 ? -25.043 14.900 18.227 1.00 88.88 166 GLN A N 1
ATOM 1259 C CA . GLN A 1 166 ? -26.308 14.301 17.835 1.00 88.88 166 GLN A CA 1
ATOM 1260 C C . GLN A 1 166 ? -26.040 12.949 17.172 1.00 88.88 166 GLN A C 1
ATOM 1262 O O . GLN A 1 166 ? -25.270 12.866 16.217 1.00 88.88 166 GLN A O 1
ATOM 1267 N N . TYR A 1 167 ? -26.674 11.897 17.681 1.00 89.38 167 TYR A N 1
ATOM 1268 C CA . TYR A 1 167 ? -26.643 10.566 17.078 1.00 89.38 167 TYR A CA 1
ATOM 1269 C C . TYR A 1 167 ? -27.543 10.519 15.836 1.00 89.38 167 TYR A C 1
ATOM 1271 O O . TYR A 1 167 ? -28.636 11.090 15.845 1.00 89.38 167 TYR A O 1
ATOM 1279 N N . ASP A 1 168 ? -27.084 9.862 14.772 1.00 85.75 168 ASP A N 1
ATOM 1280 C CA . ASP A 1 168 ? -27.893 9.634 13.571 1.00 85.75 168 ASP A CA 1
ATOM 1281 C C . ASP A 1 168 ? -28.819 8.417 13.770 1.00 85.75 168 ASP A C 1
ATOM 1283 O O . ASP A 1 168 ? -28.364 7.276 13.752 1.00 85.75 168 ASP A O 1
ATOM 1287 N N . ASP A 1 169 ? -30.111 8.653 14.017 1.00 81.56 169 ASP A N 1
ATOM 1288 C CA . ASP A 1 169 ? -31.128 7.603 14.205 1.00 81.56 169 ASP A CA 1
ATOM 1289 C C . ASP A 1 169 ? -32.181 7.666 13.076 1.00 81.56 169 ASP A C 1
ATOM 1291 O O . ASP A 1 169 ? -32.891 8.675 12.969 1.00 81.56 169 ASP A O 1
ATOM 1295 N N . PRO A 1 170 ? -32.338 6.615 12.246 1.00 79.94 170 PRO A N 1
ATOM 1296 C CA . PRO A 1 170 ? -31.574 5.367 12.256 1.00 79.94 170 PRO A CA 1
ATOM 1297 C C . PRO A 1 170 ? -30.233 5.502 11.529 1.00 79.94 170 PRO A C 1
ATOM 1299 O O . PRO A 1 170 ? -30.106 6.256 10.561 1.00 79.94 170 PRO A O 1
ATOM 1302 N N . GLN A 1 171 ? -29.264 4.674 11.915 1.00 87.44 171 GLN A N 1
ATOM 1303 C CA . GLN A 1 171 ? -28.060 4.484 11.113 1.00 87.44 171 GLN A CA 1
ATOM 1304 C C . GLN A 1 171 ? -28.416 3.856 9.752 1.00 87.44 171 GLN A C 1
ATOM 1306 O O . GLN A 1 171 ? -29.399 3.124 9.601 1.00 87.44 171 GLN A O 1
ATOM 1311 N N . SER A 1 172 ? -27.613 4.150 8.731 1.00 83.69 172 SER A N 1
ATOM 1312 C CA . SER A 1 172 ? -27.896 3.782 7.338 1.00 83.69 172 SER A CA 1
ATOM 1313 C C . SER A 1 172 ? -26.684 3.167 6.643 1.00 83.69 172 SER A C 1
ATOM 1315 O O . SER A 1 172 ? -25.534 3.419 7.014 1.00 83.69 172 SER A O 1
ATOM 1317 N N . LEU A 1 173 ? -26.943 2.376 5.597 1.00 84.38 173 LEU A N 1
ATOM 1318 C CA . LEU A 1 173 ? -25.931 2.057 4.596 1.00 84.38 173 LEU A CA 1
ATOM 1319 C C . LEU A 1 173 ? -25.744 3.287 3.706 1.00 84.38 173 LEU A C 1
ATOM 1321 O O . LEU A 1 173 ? -26.679 3.723 3.040 1.00 84.38 173 LEU A O 1
ATOM 1325 N N . ARG A 1 174 ? -24.528 3.821 3.669 1.00 80.88 174 ARG A N 1
ATOM 1326 C CA . ARG A 1 174 ? -24.162 5.009 2.901 1.00 80.88 174 ARG A CA 1
ATOM 1327 C C . ARG A 1 174 ? -23.106 4.632 1.885 1.00 80.88 174 ARG A C 1
ATOM 1329 O O . ARG A 1 174 ? -22.079 4.068 2.242 1.00 80.88 174 ARG A O 1
ATOM 1336 N N . ARG A 1 175 ? -23.320 4.992 0.624 1.00 78.75 175 ARG A N 1
ATOM 1337 C CA . ARG A 1 175 ? -22.309 4.836 -0.426 1.00 78.75 175 ARG A CA 1
ATOM 1338 C C . ARG A 1 175 ? -21.818 6.202 -0.868 1.00 78.75 175 ARG A C 1
ATOM 1340 O O . ARG A 1 175 ? -22.623 7.034 -1.263 1.00 78.75 175 ARG A O 1
ATOM 1347 N N . VAL A 1 176 ? -20.513 6.420 -0.776 1.00 74.56 176 VAL A N 1
ATOM 1348 C CA . VAL A 1 176 ? -19.807 7.577 -1.319 1.00 74.56 176 VAL A CA 1
ATOM 1349 C C . VAL A 1 176 ? -19.168 7.124 -2.617 1.00 74.56 176 VAL A C 1
ATOM 1351 O O . VAL A 1 176 ? -18.256 6.300 -2.624 1.00 74.56 176 VAL A O 1
ATOM 1354 N N . PHE A 1 177 ? -19.692 7.635 -3.721 1.00 67.25 177 PHE A N 1
ATOM 1355 C CA . PHE A 1 177 ? -19.176 7.340 -5.048 1.00 67.25 177 PHE A CA 1
ATOM 1356 C C . PHE A 1 177 ? -18.024 8.282 -5.400 1.00 67.25 177 PHE A C 1
ATOM 1358 O O . PHE A 1 177 ? -18.042 9.461 -5.043 1.00 67.25 177 PHE A O 1
ATOM 1365 N N . ASP A 1 178 ? -17.055 7.771 -6.156 1.00 58.03 178 ASP A N 1
ATOM 1366 C CA . ASP A 1 178 ? -16.090 8.593 -6.880 1.00 58.03 178 ASP A CA 1
ATOM 1367 C C . ASP A 1 178 ? -16.828 9.306 -8.024 1.00 58.03 178 ASP A C 1
ATOM 1369 O O . ASP A 1 178 ? -17.004 8.751 -9.108 1.00 58.03 178 ASP A O 1
ATOM 1373 N N . GLN A 1 179 ? -17.390 10.489 -7.771 1.00 50.97 179 GLN A N 1
ATOM 1374 C CA . GLN A 1 179 ? -18.078 11.250 -8.809 1.00 50.97 179 GLN A CA 1
ATOM 1375 C C . GLN A 1 179 ? -17.279 12.481 -9.194 1.00 50.97 179 GLN A C 1
ATOM 1377 O O . GLN A 1 179 ? -16.957 13.350 -8.384 1.00 50.97 179 GLN A O 1
ATOM 1382 N N . GLN A 1 180 ? -17.084 12.619 -10.498 1.00 42.16 180 GLN A N 1
ATOM 1383 C CA . GLN A 1 180 ? -16.995 13.917 -11.131 1.00 42.16 180 GLN A CA 1
ATOM 1384 C C . GLN A 1 180 ? -18.023 14.899 -10.507 1.00 42.16 180 GLN A C 1
ATOM 1386 O O . GLN A 1 180 ? -19.226 14.802 -10.714 1.00 42.16 180 GLN A O 1
ATOM 1391 N N . ARG A 1 181 ? -17.483 15.887 -9.781 1.00 42.06 181 ARG A N 1
ATOM 1392 C CA . ARG A 1 181 ? -17.893 17.303 -9.676 1.00 42.06 181 ARG A CA 1
ATOM 1393 C C . ARG A 1 181 ? -19.024 17.818 -8.769 1.00 42.06 181 ARG A C 1
ATOM 1395 O O . ARG A 1 181 ? -19.041 19.037 -8.639 1.00 42.06 181 ARG A O 1
ATOM 1402 N N . LEU A 1 182 ? -19.880 17.063 -8.073 1.00 32.75 182 LEU A N 1
ATOM 1403 C CA . LEU A 1 182 ? -20.922 17.709 -7.230 1.00 32.75 182 LEU A CA 1
ATOM 1404 C C . LEU A 1 182 ? -21.249 16.978 -5.910 1.00 32.75 182 LEU A C 1
ATOM 1406 O O . LEU A 1 182 ? -22.359 16.500 -5.714 1.00 32.75 182 LEU A O 1
ATOM 1410 N N . GLY A 1 183 ? -20.306 16.977 -4.962 1.00 38.22 183 GLY A N 1
ATOM 1411 C CA . GLY A 1 183 ? -20.583 16.694 -3.543 1.00 38.22 183 GLY A CA 1
ATOM 1412 C C . GLY A 1 183 ? -20.825 15.223 -3.174 1.00 38.22 183 GLY A C 1
ATOM 1413 O O . GLY A 1 183 ? -20.952 14.350 -4.025 1.00 38.22 183 GLY A O 1
ATOM 1414 N N . LEU A 1 184 ? -20.849 14.953 -1.865 1.00 44.22 184 LEU A N 1
ATOM 1415 C CA . LEU A 1 184 ? -21.179 13.648 -1.285 1.00 44.22 184 LEU A CA 1
ATOM 1416 C C . LEU A 1 184 ? -22.618 13.264 -1.676 1.00 44.22 184 LEU A C 1
ATOM 1418 O O . LEU A 1 184 ? -23.564 13.682 -1.017 1.00 44.22 184 LEU A O 1
ATOM 1422 N N . TRP A 1 185 ? -22.796 12.474 -2.733 1.00 43.47 185 TRP A N 1
ATOM 1423 C CA . TRP A 1 185 ? -24.059 11.779 -2.980 1.00 43.47 185 TRP A CA 1
ATOM 1424 C C . TRP A 1 185 ? -24.097 10.531 -2.106 1.00 43.47 185 TRP A C 1
ATOM 1426 O O . TRP A 1 185 ? -23.575 9.489 -2.490 1.00 43.47 185 TRP A O 1
ATOM 1436 N N . THR A 1 186 ? -24.683 10.640 -0.915 1.00 51.59 186 THR A N 1
ATOM 1437 C CA . THR A 1 186 ? -25.041 9.479 -0.097 1.00 51.59 186 THR A CA 1
ATOM 1438 C C . THR A 1 186 ? -26.435 9.018 -0.500 1.00 51.59 186 THR A C 1
ATOM 1440 O O . THR A 1 186 ? -27.399 9.745 -0.283 1.00 51.59 186 THR A O 1
ATOM 1443 N N . ASN A 1 187 ? -26.566 7.819 -1.073 1.00 49.97 187 ASN A N 1
ATOM 1444 C CA . ASN A 1 187 ? -27.859 7.134 -1.050 1.00 49.97 187 ASN A CA 1
ATOM 1445 C C . ASN A 1 187 ? -28.088 6.662 0.394 1.00 49.97 187 ASN A C 1
ATOM 1447 O O . ASN A 1 187 ? -27.481 5.686 0.819 1.00 49.97 187 ASN A O 1
ATOM 1451 N N . ASP A 1 188 ? -28.884 7.417 1.142 1.00 52.56 188 ASP A N 1
ATOM 1452 C CA . ASP A 1 188 ? -29.234 7.241 2.556 1.00 52.56 188 ASP A CA 1
ATOM 1453 C C . ASP A 1 188 ? -30.458 6.330 2.764 1.00 52.56 188 ASP A C 1
ATOM 1455 O O . ASP A 1 188 ? -30.886 6.084 3.891 1.00 52.56 188 ASP A O 1
ATOM 1459 N N . GLN A 1 189 ? -31.035 5.799 1.682 1.00 51.38 189 GLN A N 1
ATOM 1460 C CA . GLN A 1 189 ? -32.365 5.191 1.730 1.00 51.38 189 GLN A CA 1
ATOM 1461 C C . GLN A 1 189 ? -32.377 3.711 2.121 1.00 51.38 189 GLN A C 1
ATOM 1463 O O . GLN A 1 189 ? -33.456 3.146 2.321 1.00 51.38 189 GLN A O 1
ATOM 1468 N N . ARG A 1 190 ? -31.215 3.054 2.252 1.00 61.84 190 ARG A N 1
ATOM 1469 C CA . ARG A 1 190 ? -31.166 1.642 2.654 1.00 61.84 190 ARG A CA 1
ATOM 1470 C C . ARG A 1 190 ? -30.874 1.527 4.146 1.00 61.84 190 ARG A C 1
ATOM 1472 O O . ARG A 1 190 ? -29.726 1.565 4.585 1.00 61.84 190 ARG A O 1
ATOM 1479 N N . ARG A 1 191 ? -31.949 1.386 4.923 1.00 65.81 191 ARG A N 1
ATOM 1480 C CA . ARG A 1 191 ? -31.858 1.027 6.341 1.00 65.81 191 ARG A CA 1
ATOM 1481 C C . ARG A 1 191 ? -31.244 -0.359 6.472 1.00 65.81 191 ARG A C 1
ATOM 1483 O O . ARG A 1 191 ? -31.613 -1.272 5.733 1.00 65.81 191 ARG A O 1
ATOM 1490 N N . ILE A 1 192 ? -30.322 -0.491 7.415 1.00 72.50 192 ILE A N 1
ATOM 1491 C CA . ILE A 1 192 ? -29.858 -1.792 7.879 1.00 72.50 192 ILE A CA 1
ATOM 1492 C C . ILE A 1 192 ? -30.848 -2.206 8.963 1.00 72.50 192 ILE A C 1
ATOM 1494 O O . ILE A 1 192 ? -31.085 -1.459 9.909 1.00 72.50 192 ILE A O 1
ATOM 1498 N N . SER A 1 193 ? -31.499 -3.345 8.779 1.00 73.56 193 SER A N 1
ATOM 1499 C CA . SER A 1 193 ? -32.498 -3.851 9.714 1.00 73.56 193 SER A CA 1
ATOM 1500 C C . SER A 1 193 ? -32.450 -5.365 9.721 1.00 73.56 193 SER A C 1
ATOM 1502 O O . SER A 1 193 ? -32.477 -5.973 8.650 1.00 73.56 193 SER A O 1
ATOM 1504 N N . ASP A 1 194 ? -32.451 -5.956 10.908 1.00 77.88 194 ASP A N 1
ATOM 1505 C CA . ASP A 1 194 ? -32.704 -7.380 11.087 1.00 77.88 194 ASP A CA 1
ATOM 1506 C C . ASP A 1 194 ? -34.188 -7.570 11.452 1.00 77.88 194 ASP A C 1
ATOM 1508 O O . ASP A 1 194 ? -34.639 -7.024 12.466 1.00 77.88 194 ASP A O 1
ATOM 1512 N N . PRO A 1 195 ? -34.978 -8.302 10.641 1.00 76.38 195 PRO A N 1
ATOM 1513 C CA . PRO A 1 195 ? -36.397 -8.519 10.915 1.00 76.38 195 PRO A CA 1
ATOM 1514 C C . PRO A 1 195 ? -36.660 -9.290 12.216 1.00 76.38 195 PRO A C 1
ATOM 1516 O O . PRO A 1 195 ? -37.781 -9.242 12.720 1.00 76.38 195 PRO A O 1
ATOM 1519 N N . ASN A 1 196 ? -35.662 -9.988 12.761 1.00 81.44 196 ASN A N 1
ATOM 1520 C CA . ASN A 1 196 ? -35.787 -10.763 13.994 1.00 81.44 196 ASN A CA 1
ATOM 1521 C C . ASN A 1 196 ? -35.515 -9.931 15.258 1.00 81.44 196 ASN A C 1
ATOM 1523 O O . ASN A 1 196 ? -35.702 -10.431 16.365 1.00 81.44 196 ASN A O 1
ATOM 1527 N N . MET A 1 197 ? -35.086 -8.674 15.111 1.00 82.50 197 MET A N 1
ATOM 1528 C CA . MET A 1 197 ? -34.756 -7.787 16.228 1.00 82.50 197 MET A CA 1
ATOM 1529 C C . MET A 1 197 ? -35.927 -6.914 16.664 1.00 82.50 197 MET A C 1
ATOM 1531 O O . MET A 1 197 ? -36.742 -6.472 15.846 1.00 82.50 197 MET A O 1
ATOM 1535 N N . SER A 1 198 ? -35.971 -6.582 17.957 1.00 84.38 198 SER A N 1
ATOM 1536 C CA . SER A 1 198 ? -36.928 -5.605 18.473 1.00 84.38 198 SER A CA 1
ATOM 1537 C C . SER A 1 198 ? -36.681 -4.213 17.882 1.00 84.38 198 SER A C 1
ATOM 1539 O O . SER A 1 198 ? -35.568 -3.858 17.492 1.00 84.38 198 SER A O 1
ATOM 1541 N N . THR A 1 199 ? -37.710 -3.361 17.878 1.00 82.38 199 THR A N 1
ATOM 1542 C CA . THR A 1 199 ? -37.590 -1.973 17.398 1.00 82.38 199 THR A CA 1
ATOM 1543 C C . THR A 1 199 ? -36.506 -1.179 18.136 1.00 82.38 199 THR A C 1
ATOM 1545 O O . THR A 1 199 ? -35.948 -0.249 17.564 1.00 82.38 199 THR A O 1
ATOM 1548 N N . GLN A 1 200 ? -36.210 -1.513 19.398 1.00 79.69 200 GLN A N 1
ATOM 1549 C CA . GLN A 1 200 ? -35.160 -0.839 20.170 1.00 79.69 200 GLN A CA 1
ATOM 1550 C C . GLN A 1 200 ? -33.759 -1.309 19.773 1.00 79.69 200 GLN A C 1
ATOM 1552 O O . GLN A 1 200 ? -32.867 -0.482 19.619 1.00 79.69 200 GLN A O 1
ATOM 1557 N N . GLU A 1 201 ? -33.566 -2.609 19.552 1.00 82.12 201 GLU A N 1
ATOM 1558 C CA . GLU A 1 201 ? -32.290 -3.151 19.070 1.00 82.12 201 GLU A CA 1
ATOM 1559 C C . GLU A 1 201 ? -31.985 -2.663 17.652 1.00 82.12 201 GLU A C 1
ATOM 1561 O O . GLU A 1 201 ? -30.869 -2.230 17.384 1.00 82.12 201 GLU A O 1
ATOM 1566 N N . GLN A 1 202 ? -32.989 -2.598 16.772 1.00 83.50 202 GLN A N 1
ATOM 1567 C CA . GLN A 1 202 ? -32.805 -2.090 15.407 1.00 83.50 202 GLN A CA 1
ATOM 1568 C C . GLN A 1 202 ? -32.251 -0.657 15.362 1.00 83.50 202 GLN A C 1
ATOM 1570 O O . GLN A 1 202 ? -31.484 -0.326 14.461 1.00 83.50 202 GLN A O 1
ATOM 1575 N N . LYS A 1 203 ? -32.585 0.193 16.342 1.00 82.50 203 LYS A N 1
ATOM 1576 C CA . LYS A 1 203 ? -32.050 1.565 16.439 1.00 82.50 203 LYS A CA 1
ATOM 1577 C C . LYS A 1 203 ? -30.574 1.627 16.825 1.00 82.50 203 LYS A C 1
ATOM 1579 O O . LYS A 1 203 ? -29.949 2.668 16.652 1.00 82.50 203 LYS A O 1
ATOM 1584 N N . ARG A 1 204 ? -30.031 0.541 17.376 1.00 87.06 204 ARG A N 1
ATOM 1585 C CA . ARG A 1 204 ? -28.641 0.436 17.836 1.00 87.06 204 ARG A CA 1
ATOM 1586 C C . ARG A 1 204 ? -27.732 -0.219 16.802 1.00 87.06 204 ARG A C 1
ATOM 1588 O O . ARG A 1 204 ? -26.539 -0.326 17.056 1.00 87.06 204 ARG A O 1
ATOM 1595 N N . ILE A 1 205 ? -28.262 -0.653 15.658 1.00 90.69 205 ILE A N 1
ATOM 1596 C CA . ILE A 1 205 ? -27.452 -1.229 14.584 1.00 90.69 205 ILE A CA 1
ATOM 1597 C C . ILE A 1 205 ? -26.486 -0.152 14.057 1.00 90.69 205 ILE A C 1
ATOM 1599 O O . ILE A 1 205 ? -26.937 0.944 13.718 1.00 90.69 205 ILE A O 1
ATOM 1603 N N . PRO A 1 206 ? -25.167 -0.415 13.986 1.00 93.19 206 PRO A N 1
ATOM 1604 C CA . PRO A 1 206 ? -24.214 0.504 13.378 1.00 93.19 206 PRO A CA 1
ATOM 1605 C C . PRO A 1 206 ? -24.477 0.679 11.880 1.00 93.19 206 PRO A C 1
ATOM 1607 O O . PRO A 1 206 ? -24.956 -0.216 11.186 1.00 93.19 206 PRO A O 1
ATOM 1610 N N . GLY A 1 207 ? -24.125 1.854 11.367 1.00 91.44 207 GLY A N 1
ATOM 1611 C CA . GLY A 1 207 ? -24.162 2.147 9.943 1.00 91.44 207 GLY A CA 1
ATOM 1612 C C . GLY A 1 207 ? -23.001 1.497 9.199 1.00 91.44 207 GLY A C 1
ATOM 1613 O O . GLY A 1 207 ? -21.972 1.138 9.779 1.00 91.44 207 GLY A O 1
A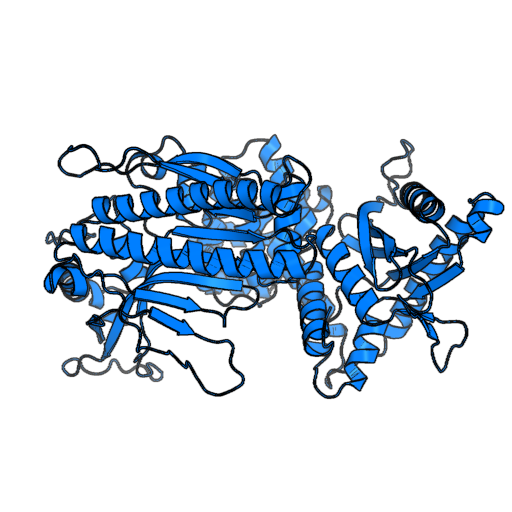TOM 1614 N N . ILE A 1 208 ? -23.152 1.403 7.879 1.00 91.12 208 ILE A N 1
ATOM 1615 C CA . ILE A 1 208 ? -22.087 0.947 6.985 1.00 91.12 208 ILE A CA 1
ATOM 1616 C C . ILE A 1 208 ? -21.780 2.061 5.994 1.00 91.12 208 ILE A C 1
ATOM 1618 O O . ILE A 1 208 ? -22.673 2.560 5.312 1.00 91.12 208 ILE A O 1
ATOM 1622 N N . LEU A 1 209 ? -20.513 2.450 5.893 1.00 88.06 209 LEU A N 1
ATOM 1623 C CA . LEU A 1 209 ? -20.026 3.401 4.905 1.00 88.06 209 LEU A CA 1
ATOM 1624 C C . LEU A 1 209 ? -19.204 2.669 3.845 1.00 88.06 209 LEU A C 1
ATOM 1626 O O . LEU A 1 209 ? -18.131 2.142 4.122 1.00 88.06 209 LEU A O 1
ATOM 1630 N N . LEU A 1 210 ? -19.695 2.696 2.613 1.00 87.25 210 LEU A N 1
ATOM 1631 C CA . LEU A 1 210 ? -18.985 2.265 1.418 1.00 87.25 210 LEU A CA 1
ATOM 1632 C C . LEU A 1 210 ? -18.369 3.480 0.746 1.00 87.25 210 LEU A C 1
ATOM 1634 O O . LEU A 1 210 ? -19.074 4.241 0.087 1.00 87.25 210 LEU A O 1
ATOM 1638 N N . ASN A 1 211 ? -17.072 3.688 0.910 1.00 85.12 211 ASN A N 1
ATOM 1639 C CA . ASN A 1 211 ? -16.378 4.801 0.290 1.00 85.12 211 ASN A CA 1
ATOM 1640 C C . ASN A 1 211 ? -15.531 4.334 -0.893 1.00 85.12 211 ASN A C 1
ATOM 1642 O O . ASN A 1 211 ? -14.419 3.835 -0.736 1.00 85.12 211 ASN A O 1
ATOM 1646 N N . ASP A 1 212 ? -16.078 4.538 -2.088 1.00 76.69 212 ASP A N 1
ATOM 1647 C CA . ASP A 1 212 ? -15.397 4.300 -3.355 1.00 76.69 212 ASP A CA 1
ATOM 1648 C C . ASP A 1 212 ? -14.522 5.508 -3.753 1.00 76.69 212 ASP A C 1
ATOM 1650 O O . ASP A 1 212 ? -13.639 5.394 -4.590 1.00 76.69 212 ASP A O 1
ATOM 1654 N N . ALA A 1 213 ? -14.674 6.685 -3.140 1.00 71.44 213 ALA A N 1
ATOM 1655 C CA . ALA A 1 213 ? -13.904 7.873 -3.525 1.00 71.44 213 ALA A CA 1
ATOM 1656 C C . ALA A 1 213 ? -12.437 7.878 -3.037 1.00 71.44 213 ALA A C 1
ATOM 1658 O O . ALA A 1 213 ? -11.653 8.723 -3.473 1.00 71.44 213 ALA A O 1
ATOM 1659 N N . ILE A 1 214 ? -12.029 6.958 -2.153 1.00 74.44 214 ILE A N 1
ATOM 1660 C CA . ILE A 1 214 ? -10.666 6.925 -1.587 1.00 74.44 214 ILE A CA 1
ATOM 1661 C C . ILE A 1 214 ? -9.705 6.208 -2.539 1.00 74.44 214 ILE A C 1
ATOM 1663 O O . ILE A 1 214 ? -9.244 5.110 -2.250 1.00 74.44 214 ILE A O 1
ATOM 1667 N N . ARG A 1 215 ? -9.362 6.807 -3.683 1.00 73.75 215 ARG A N 1
ATOM 1668 C CA . ARG A 1 215 ? -8.337 6.220 -4.565 1.00 73.75 215 ARG A CA 1
ATOM 1669 C C . ARG A 1 215 ? -6.987 6.121 -3.843 1.00 73.75 215 ARG A C 1
ATOM 1671 O O . ARG A 1 215 ? -6.623 7.061 -3.136 1.00 73.75 215 ARG A O 1
ATOM 1678 N N . PRO A 1 216 ? -6.235 5.022 -4.029 1.00 81.75 216 PRO A N 1
ATOM 1679 C CA . PRO A 1 216 ? -6.441 3.897 -4.961 1.00 81.75 216 PRO A CA 1
ATOM 1680 C C . PRO A 1 216 ? -7.273 2.720 -4.400 1.00 81.75 216 PRO A C 1
ATOM 1682 O O . PRO A 1 216 ? -7.270 1.628 -4.968 1.00 81.75 216 PRO A O 1
ATOM 1685 N N . PHE A 1 217 ? -7.993 2.911 -3.299 1.00 87.44 217 PHE A N 1
ATOM 1686 C CA . PHE A 1 217 ? -8.724 1.876 -2.572 1.00 87.44 217 PHE A CA 1
ATOM 1687 C C . PHE A 1 217 ? -10.252 2.028 -2.668 1.00 87.44 217 PHE A C 1
ATOM 1689 O O . PHE A 1 217 ? -10.800 3.009 -3.168 1.00 87.44 217 PHE A O 1
ATOM 1696 N N . ILE A 1 218 ? -10.935 1.006 -2.171 1.00 88.25 218 ILE A N 1
ATOM 1697 C CA . ILE A 1 218 ? -12.337 0.995 -1.776 1.00 88.25 218 ILE A CA 1
ATOM 1698 C C . ILE A 1 218 ? -12.335 0.720 -0.274 1.00 88.25 218 ILE A C 1
ATOM 1700 O O . ILE A 1 218 ? -11.633 -0.185 0.185 1.00 88.25 218 ILE A O 1
ATOM 1704 N N . LEU A 1 219 ? -13.103 1.492 0.488 1.00 91.94 219 LEU A N 1
ATOM 1705 C CA . LEU A 1 219 ? -13.233 1.319 1.931 1.00 91.94 219 LEU A CA 1
ATOM 1706 C C . LEU A 1 219 ? -14.652 0.870 2.279 1.00 91.94 219 LEU A C 1
ATOM 1708 O O . LEU A 1 219 ? -15.614 1.554 1.940 1.00 91.94 219 LEU A O 1
ATOM 1712 N N . HIS A 1 220 ? -14.768 -0.246 2.991 1.00 93.06 220 HIS A N 1
ATOM 1713 C CA . HIS A 1 220 ? -15.993 -0.635 3.685 1.00 93.06 220 HIS A CA 1
ATOM 1714 C C . HIS A 1 220 ? -15.764 -0.357 5.163 1.00 93.06 220 HIS A C 1
ATOM 1716 O O . HIS A 1 220 ? -14.777 -0.826 5.721 1.00 93.06 220 HIS A O 1
ATOM 1722 N N . ARG A 1 221 ? -16.644 0.411 5.792 1.00 94.00 221 ARG A N 1
ATOM 1723 C CA . ARG A 1 221 ? -16.499 0.815 7.188 1.00 94.00 221 ARG A CA 1
ATOM 1724 C C . ARG A 1 221 ? -17.764 0.499 7.960 1.00 94.00 221 ARG A C 1
ATOM 1726 O O . ARG A 1 221 ? -18.841 0.926 7.553 1.00 94.00 221 ARG A O 1
ATOM 1733 N N . LEU A 1 222 ? -17.617 -0.182 9.088 1.00 96.12 222 LEU A N 1
ATOM 1734 C CA . LEU A 1 222 ? -18.671 -0.392 10.075 1.00 96.12 222 LEU A CA 1
ATOM 1735 C C . LEU A 1 222 ? -18.474 0.599 11.224 1.00 96.12 222 LEU A C 1
ATOM 1737 O O . LEU A 1 222 ? -17.373 0.712 11.771 1.00 96.12 222 LEU A O 1
ATOM 1741 N N . GLY A 1 223 ? -19.526 1.317 11.606 1.00 94.94 223 GLY A N 1
ATOM 1742 C CA . GLY A 1 223 ? -19.434 2.286 12.693 1.00 94.94 223 GLY A CA 1
ATOM 1743 C C . GLY A 1 223 ? -20.696 3.111 12.892 1.00 94.94 223 GLY A C 1
ATOM 1744 O O . GLY A 1 223 ? -21.700 2.923 12.216 1.00 94.94 223 GLY A O 1
ATOM 1745 N N . TYR A 1 224 ? -20.640 4.064 13.816 1.00 92.94 224 TYR A N 1
ATOM 1746 C CA . TYR A 1 224 ? -21.747 4.976 14.090 1.00 92.94 224 TYR A CA 1
ATOM 1747 C C . TYR A 1 224 ? -21.465 6.364 13.529 1.00 92.94 224 TYR A C 1
ATOM 1749 O O . TYR A 1 224 ? -20.382 6.925 13.711 1.00 92.94 224 TYR A O 1
ATOM 1757 N N . THR A 1 225 ? -22.464 6.948 12.875 1.00 89.88 225 THR A N 1
ATOM 1758 C CA . THR A 1 225 ? -22.434 8.354 12.483 1.00 89.88 225 THR A CA 1
ATOM 1759 C C . THR A 1 225 ? -23.011 9.216 13.597 1.00 89.88 225 THR A C 1
ATOM 1761 O O . THR A 1 225 ? -24.129 8.998 14.063 1.00 89.88 225 THR A O 1
ATOM 1764 N N . TRP A 1 226 ? -22.252 10.247 13.951 1.00 90.25 226 TRP A N 1
ATOM 1765 C CA . TRP A 1 226 ? -22.656 11.348 14.811 1.00 90.25 226 TRP A CA 1
ATOM 1766 C C . TRP A 1 226 ? -22.584 12.668 14.038 1.00 90.25 226 TRP A C 1
ATOM 1768 O O . TRP A 1 226 ? -21.903 12.776 13.020 1.00 90.25 226 TRP A O 1
ATOM 1778 N N . HIS A 1 227 ? -23.242 13.704 14.537 1.00 86.19 227 HIS A N 1
ATOM 1779 C CA . HIS A 1 227 ? -23.168 15.062 14.013 1.00 86.19 227 HIS A CA 1
ATOM 1780 C C . HIS A 1 227 ? -22.766 16.013 15.136 1.00 86.19 227 HIS A C 1
ATOM 1782 O O . HIS A 1 227 ? -23.349 15.979 16.218 1.00 86.19 227 HIS A O 1
ATOM 1788 N N . ALA A 1 228 ? -21.772 16.862 14.882 1.00 83.06 228 ALA A N 1
ATOM 1789 C CA . ALA A 1 228 ? -21.430 17.949 15.789 1.00 83.06 228 ALA A CA 1
ATOM 1790 C C . ALA A 1 228 ? -22.281 19.173 15.436 1.00 83.06 228 ALA A C 1
ATOM 1792 O O . ALA A 1 228 ? -22.304 19.609 14.286 1.00 83.06 228 ALA A O 1
ATOM 1793 N N . LYS A 1 229 ? -22.987 19.736 16.414 1.00 81.00 229 LYS A N 1
ATOM 1794 C CA . LYS A 1 229 ? -23.814 20.932 16.226 1.00 81.00 229 LYS A CA 1
ATOM 1795 C C . LYS A 1 229 ? -23.387 22.008 17.207 1.00 81.00 229 LYS A C 1
ATOM 1797 O O . LYS A 1 229 ? -23.215 21.717 18.388 1.00 81.00 229 LYS A O 1
ATOM 1802 N N . LEU A 1 230 ? -23.238 23.240 16.722 1.00 78.44 230 LEU A N 1
ATOM 1803 C CA . LEU A 1 230 ? -22.973 24.384 17.591 1.00 78.44 230 LEU A CA 1
ATOM 1804 C C . LEU A 1 230 ? -24.082 24.514 18.640 1.00 78.44 230 LEU A C 1
ATOM 1806 O O . LEU A 1 230 ? -25.272 24.525 18.306 1.00 78.44 230 LEU A O 1
ATOM 1810 N N . ASP A 1 231 ? -23.667 24.585 19.897 1.00 73.50 231 ASP A N 1
ATOM 1811 C CA . ASP A 1 231 ? -24.537 24.814 21.037 1.00 73.50 231 ASP A CA 1
ATOM 1812 C C . ASP A 1 231 ? -25.056 26.257 20.977 1.00 73.50 231 ASP A C 1
ATOM 1814 O O . ASP A 1 231 ? -24.278 27.210 20.957 1.00 73.50 231 ASP A O 1
ATOM 1818 N N . GLN A 1 232 ? -26.376 26.436 20.895 1.00 63.47 232 GLN A N 1
ATOM 1819 C CA . GLN A 1 232 ? -26.991 27.761 20.735 1.00 63.47 232 GLN A CA 1
ATOM 1820 C C . GLN A 1 232 ? -26.921 28.607 22.017 1.00 63.47 232 GLN A C 1
ATOM 1822 O O . GLN A 1 232 ? -27.232 29.798 21.977 1.00 63.47 232 GLN A O 1
ATOM 1827 N N . HIS A 1 233 ? -26.531 28.000 23.142 1.00 63.41 233 HIS A N 1
ATOM 1828 C CA . HIS A 1 233 ? -26.480 28.641 24.453 1.00 63.41 233 HIS A CA 1
ATOM 1829 C C . HIS A 1 233 ? -25.064 29.036 24.900 1.00 63.41 233 HIS A C 1
ATOM 1831 O O . HIS A 1 233 ? -24.934 29.784 25.869 1.00 63.41 233 HIS A O 1
ATOM 1837 N N . GLU A 1 234 ? -24.014 28.607 24.194 1.00 56.22 234 GLU A N 1
ATOM 1838 C CA . GLU A 1 234 ? -22.644 29.074 24.432 1.00 56.22 234 GLU A CA 1
ATOM 1839 C C . GLU A 1 234 ? -22.292 30.208 23.450 1.00 56.22 234 GLU A C 1
ATOM 1841 O O . GLU A 1 234 ? -22.595 30.109 22.257 1.00 56.22 234 GLU A O 1
ATOM 1846 N N . PRO A 1 235 ? -21.668 31.317 23.904 1.00 51.78 235 PRO A N 1
ATOM 1847 C CA . PRO A 1 235 ? -21.228 32.362 22.989 1.00 51.78 235 PRO A CA 1
ATOM 1848 C C . PRO A 1 235 ? -20.244 31.750 21.982 1.00 51.78 235 PRO A C 1
ATOM 1850 O O . PRO A 1 235 ? -19.334 31.031 22.404 1.00 51.78 235 PRO A O 1
ATOM 1853 N N . PRO A 1 236 ? -20.379 32.024 20.668 1.00 52.09 236 PRO A N 1
ATOM 1854 C CA . PRO A 1 236 ? -19.434 31.511 19.691 1.00 52.09 236 PRO A CA 1
ATOM 1855 C C . PRO A 1 236 ? -18.048 31.992 20.107 1.00 52.09 236 PRO A C 1
ATOM 1857 O O . PRO A 1 236 ? -17.808 33.200 20.212 1.00 52.09 236 PRO A O 1
ATOM 1860 N N . VAL A 1 237 ? -17.148 31.052 20.401 1.00 51.97 237 VAL A N 1
ATOM 1861 C CA . VAL A 1 237 ? -15.748 31.375 20.665 1.00 51.97 237 VAL A CA 1
ATOM 1862 C C . VAL A 1 237 ? -15.293 32.221 19.480 1.00 51.97 237 VAL A C 1
ATOM 1864 O O . VAL A 1 237 ? -15.390 31.771 18.339 1.00 51.97 237 VAL A O 1
ATOM 1867 N N . ARG A 1 238 ? -14.876 33.473 19.729 1.00 44.31 238 ARG A N 1
ATOM 1868 C CA . ARG A 1 238 ? -14.342 34.374 18.697 1.00 44.31 238 ARG A CA 1
ATOM 1869 C C . ARG A 1 238 ? -13.085 33.736 18.107 1.00 44.31 238 ARG A C 1
ATOM 1871 O O . ARG A 1 238 ? -11.976 33.985 18.561 1.00 44.31 238 ARG A O 1
ATOM 1878 N N . GLN A 1 239 ? -13.267 32.883 17.116 1.00 50.00 239 GLN A N 1
ATOM 1879 C CA . GLN A 1 239 ? -12.222 32.340 16.274 1.00 50.00 239 GLN A CA 1
ATOM 1880 C C . GLN A 1 239 ? -12.696 32.551 14.844 1.00 50.00 239 GLN A C 1
ATOM 1882 O O . GLN A 1 239 ? -13.693 31.975 14.418 1.00 50.00 239 GLN A O 1
ATOM 1887 N N . GLU A 1 240 ? -11.979 33.405 14.116 1.00 43.88 240 GLU A N 1
ATOM 1888 C CA . GLU A 1 240 ? -12.337 33.935 12.791 1.00 43.88 240 GLU A CA 1
ATOM 1889 C C . GLU A 1 240 ? -12.490 32.871 11.683 1.00 43.88 240 GLU A C 1
ATOM 1891 O O . GLU A 1 240 ? -12.766 33.225 10.547 1.00 43.88 240 GLU A O 1
ATOM 1896 N N . ASN A 1 241 ? -12.363 31.573 11.986 1.00 42.97 241 ASN A N 1
ATOM 1897 C CA . ASN A 1 241 ? -12.400 30.485 11.003 1.00 42.97 241 ASN A CA 1
ATOM 1898 C C . ASN A 1 241 ? -13.101 29.198 11.479 1.00 42.97 241 ASN A C 1
ATOM 1900 O O . ASN A 1 241 ? -12.919 28.143 10.867 1.00 42.97 241 ASN A O 1
ATOM 1904 N N . VAL A 1 242 ? -13.906 29.230 12.547 1.00 45.69 242 VAL A N 1
ATOM 1905 C CA . VAL A 1 242 ? -14.671 28.036 12.949 1.00 45.69 242 VAL A CA 1
ATOM 1906 C C . VAL A 1 242 ? -15.940 27.959 12.103 1.00 45.69 242 VAL A C 1
ATOM 1908 O O . VAL A 1 242 ? -17.017 28.390 12.504 1.00 45.69 242 VAL A O 1
ATOM 1911 N N . GLY A 1 243 ? -15.789 27.463 10.874 1.00 44.66 243 GLY A N 1
ATOM 1912 C CA . GLY A 1 243 ? -16.922 27.131 10.017 1.00 44.66 243 GLY A CA 1
ATOM 1913 C C . GLY A 1 243 ? -17.859 26.140 10.713 1.00 44.66 243 GLY A C 1
ATOM 1914 O O . GLY A 1 243 ? -17.420 25.294 11.491 1.00 44.66 243 GLY A O 1
ATOM 1915 N N . ASP A 1 244 ? -19.154 26.247 10.428 1.00 45.16 244 ASP A N 1
ATOM 1916 C CA . ASP A 1 244 ? -20.179 25.311 10.887 1.00 45.16 244 ASP A CA 1
ATOM 1917 C C . ASP A 1 244 ? -19.773 23.869 10.512 1.00 45.16 244 ASP A C 1
ATOM 1919 O O . ASP A 1 244 ? -19.782 23.490 9.337 1.00 45.16 244 ASP A O 1
ATOM 1923 N N . ILE A 1 245 ? -19.356 23.059 11.493 1.00 50.72 245 ILE A N 1
ATOM 1924 C CA . ILE A 1 245 ? -18.980 21.657 11.264 1.00 50.72 245 ILE A CA 1
ATOM 1925 C C . ILE A 1 245 ? -20.265 20.823 11.233 1.00 50.72 245 ILE A C 1
ATOM 1927 O O . ILE A 1 245 ? -20.425 19.894 12.011 1.00 50.72 245 ILE A O 1
ATOM 1931 N N . ARG A 1 246 ? -21.176 21.077 10.282 1.00 54.75 246 ARG A N 1
ATOM 1932 C CA . ARG A 1 246 ? -22.310 20.164 9.997 1.00 54.75 246 ARG A CA 1
ATOM 1933 C C . ARG A 1 246 ? -21.866 18.848 9.347 1.00 54.75 246 ARG A C 1
ATOM 1935 O O . ARG A 1 246 ? -22.642 18.200 8.648 1.00 54.75 246 ARG A O 1
ATOM 1942 N N . LYS A 1 247 ? -20.592 18.479 9.480 1.00 63.78 247 LYS A N 1
ATOM 1943 C CA . LYS A 1 247 ? -20.039 17.284 8.851 1.00 63.78 247 LYS A CA 1
ATOM 1944 C C . LYS A 1 247 ? -20.335 16.070 9.733 1.00 63.78 247 LYS A C 1
ATOM 1946 O O . LYS A 1 247 ? -20.243 16.186 10.955 1.00 63.78 247 LYS A O 1
ATOM 1951 N N . PRO A 1 248 ? -20.664 14.916 9.133 1.00 74.62 248 PRO A N 1
ATOM 1952 C CA . PRO A 1 248 ? -20.742 13.667 9.873 1.00 74.62 248 PRO A CA 1
ATOM 1953 C C . PRO A 1 248 ? -19.393 13.382 10.545 1.00 74.62 248 PRO A C 1
ATOM 1955 O O . PRO A 1 248 ? -18.331 13.548 9.941 1.00 74.62 248 PRO A O 1
ATOM 1958 N N . VAL A 1 249 ? -19.452 12.966 11.804 1.00 84.62 249 VAL A N 1
ATOM 1959 C CA . VAL A 1 249 ? -18.327 12.531 12.624 1.00 84.62 249 VAL A CA 1
ATOM 1960 C C . VAL A 1 249 ? -18.470 11.030 12.830 1.00 84.62 249 VAL A C 1
ATOM 1962 O O . VAL A 1 249 ? -19.475 10.562 13.358 1.00 84.62 249 VAL A O 1
ATOM 1965 N N . LEU A 1 250 ? -17.476 10.272 12.384 1.00 87.88 250 LEU A N 1
ATOM 1966 C CA . LEU A 1 250 ? -17.528 8.815 12.400 1.00 87.88 250 LEU A CA 1
ATOM 1967 C C . LEU A 1 250 ? -16.919 8.274 13.698 1.00 87.88 250 LEU A C 1
ATOM 1969 O O . LEU A 1 250 ? -15.860 8.738 14.135 1.00 87.88 250 LEU A O 1
ATOM 1973 N N . MET A 1 251 ? -17.621 7.317 14.299 1.00 93.75 251 MET A N 1
ATOM 1974 C CA . MET A 1 251 ? -17.176 6.448 15.385 1.00 93.75 251 MET A CA 1
ATOM 1975 C C . MET A 1 251 ? -16.939 5.063 14.786 1.00 93.75 251 MET A C 1
ATOM 1977 O O . MET A 1 251 ? -17.885 4.378 14.405 1.00 93.75 251 MET A O 1
ATOM 1981 N N . GLU A 1 252 ? -15.677 4.688 14.647 1.00 95.19 252 GLU A N 1
ATOM 1982 C CA . GLU A 1 252 ? -15.251 3.600 13.761 1.00 95.19 252 GLU A CA 1
ATOM 1983 C C . GLU A 1 252 ? -15.061 2.296 14.549 1.00 95.19 252 GLU A C 1
ATOM 1985 O O . GLU A 1 252 ? -14.623 2.323 15.701 1.00 95.19 252 GLU A O 1
ATOM 1990 N N . LEU A 1 253 ? -15.413 1.155 13.950 1.00 97.19 253 LEU A N 1
ATOM 1991 C CA . LEU A 1 253 ? -15.257 -0.173 14.558 1.00 97.19 253 LEU A CA 1
ATOM 1992 C C . LEU A 1 253 ? -14.386 -1.087 13.694 1.00 97.19 253 LEU A C 1
ATOM 1994 O O . LEU A 1 253 ? -13.412 -1.653 14.195 1.00 97.19 253 LEU A O 1
ATOM 1998 N N . ILE A 1 254 ? -14.734 -1.215 12.411 1.00 97.81 254 ILE A N 1
ATOM 1999 C CA . ILE A 1 254 ? -14.022 -2.042 11.431 1.00 97.81 254 ILE A CA 1
ATOM 2000 C C . ILE A 1 254 ? -13.860 -1.253 10.141 1.00 97.81 254 ILE A C 1
ATOM 2002 O O . ILE A 1 254 ? -14.853 -0.773 9.593 1.00 97.81 254 ILE A O 1
ATOM 2006 N N . ASP A 1 255 ? -12.641 -1.250 9.619 1.00 96.81 255 ASP A N 1
ATOM 2007 C CA . ASP A 1 255 ? -12.296 -0.733 8.305 1.00 96.81 255 ASP A CA 1
ATOM 2008 C C . ASP A 1 255 ? -11.745 -1.858 7.425 1.00 96.81 255 ASP A C 1
ATOM 2010 O O . ASP A 1 255 ? -10.719 -2.470 7.719 1.00 96.81 255 ASP A O 1
ATOM 2014 N N . VAL A 1 256 ? -12.408 -2.130 6.303 1.00 96.88 256 VAL A N 1
ATOM 2015 C CA . VAL A 1 256 ? -11.958 -3.081 5.282 1.00 96.88 256 VAL A CA 1
ATOM 2016 C C . VAL A 1 256 ? -11.530 -2.326 4.040 1.00 96.88 256 VAL A C 1
ATOM 2018 O O . VAL A 1 256 ? -12.352 -1.815 3.276 1.00 96.88 256 VAL A O 1
ATOM 2021 N N . THR A 1 257 ? -10.212 -2.254 3.846 1.00 95.31 257 THR A N 1
ATOM 2022 C CA . THR A 1 257 ? -9.603 -1.622 2.676 1.00 95.31 257 THR A CA 1
ATOM 2023 C C . THR A 1 257 ? -9.347 -2.661 1.585 1.00 95.31 257 THR A C 1
ATOM 2025 O O . THR A 1 257 ? -8.713 -3.686 1.828 1.00 95.31 257 THR A O 1
ATOM 2028 N N . LEU A 1 258 ? -9.773 -2.365 0.359 1.00 92.81 258 LEU A N 1
ATOM 2029 C CA . LEU A 1 258 ? -9.553 -3.195 -0.824 1.00 92.81 258 LEU A CA 1
ATOM 2030 C C . LEU A 1 258 ? -8.934 -2.325 -1.933 1.00 92.81 258 LEU A C 1
ATOM 2032 O O . LEU A 1 258 ? -9.583 -1.374 -2.366 1.00 92.81 258 LEU A O 1
ATOM 2036 N N . PRO A 1 259 ? -7.703 -2.580 -2.416 1.00 91.06 259 PRO A N 1
ATOM 2037 C CA . PRO A 1 259 ? -7.138 -1.849 -3.544 1.00 91.06 259 PRO A CA 1
ATOM 2038 C C . PRO A 1 259 ? -8.024 -2.063 -4.764 1.00 91.06 259 PRO A C 1
ATOM 2040 O O . PRO A 1 259 ? -8.491 -3.180 -4.999 1.00 91.06 259 PRO A O 1
ATOM 2043 N N . ARG A 1 260 ? -8.263 -1.013 -5.547 1.00 85.75 260 ARG A N 1
ATOM 2044 C CA . ARG A 1 260 ? -9.020 -1.141 -6.794 1.00 85.75 260 ARG A CA 1
ATOM 2045 C C . ARG A 1 260 ? -8.297 -2.080 -7.760 1.00 85.75 260 ARG A C 1
ATOM 2047 O O . ARG A 1 260 ? -7.084 -2.276 -7.680 1.00 85.75 260 ARG A O 1
ATOM 2054 N N . ARG A 1 261 ? -9.062 -2.629 -8.706 1.00 80.00 261 ARG A N 1
ATOM 2055 C CA . ARG A 1 261 ? -8.506 -3.420 -9.805 1.00 80.00 261 ARG A CA 1
ATOM 2056 C C . ARG A 1 261 ? -7.425 -2.610 -10.521 1.00 80.00 261 ARG A C 1
ATOM 2058 O O . ARG A 1 261 ? -7.607 -1.415 -10.775 1.00 80.00 261 ARG A O 1
ATOM 2065 N N . ASP A 1 262 ? -6.330 -3.277 -10.867 1.00 76.25 262 ASP A N 1
ATOM 2066 C CA . ASP A 1 262 ? -5.220 -2.687 -11.614 1.00 76.25 262 ASP A CA 1
ATOM 2067 C C . ASP A 1 262 ? -4.689 -1.397 -10.979 1.00 76.25 262 ASP A C 1
ATOM 2069 O O . ASP A 1 262 ? -4.614 -0.371 -11.643 1.00 76.25 262 ASP A O 1
ATOM 2073 N N . THR A 1 263 ? -4.357 -1.392 -9.694 1.00 87.50 263 THR A N 1
ATOM 2074 C CA . THR A 1 263 ? -3.582 -0.294 -9.097 1.00 87.50 263 THR A CA 1
ATOM 2075 C C . THR A 1 263 ? -2.156 -0.741 -8.829 1.00 87.50 263 THR A C 1
ATOM 2077 O O . THR A 1 263 ? -1.881 -1.936 -8.667 1.00 87.50 263 THR A O 1
ATOM 2080 N N . ILE A 1 264 ? -1.230 0.218 -8.792 1.00 91.06 264 ILE A N 1
ATOM 2081 C CA . ILE A 1 264 ? 0.154 -0.082 -8.425 1.00 91.06 264 ILE A CA 1
ATOM 2082 C C . ILE A 1 264 ? 0.215 -0.576 -6.980 1.00 91.06 264 ILE A C 1
ATOM 2084 O O . ILE A 1 264 ? 0.980 -1.484 -6.688 1.00 91.06 264 ILE A O 1
ATOM 2088 N N . GLU A 1 265 ? -0.661 -0.085 -6.110 1.00 89.81 265 GLU A N 1
ATOM 2089 C CA . GLU A 1 265 ? -0.757 -0.498 -4.713 1.00 89.81 265 GLU A CA 1
ATOM 2090 C C . GLU A 1 265 ? -1.183 -1.967 -4.574 1.00 89.81 265 GLU A C 1
ATOM 2092 O O . GLU A 1 265 ? -0.618 -2.693 -3.758 1.00 89.81 265 GLU A O 1
ATOM 2097 N N . ALA A 1 266 ? -2.126 -2.449 -5.397 1.00 91.50 266 ALA A N 1
ATOM 2098 C CA . ALA A 1 266 ? -2.474 -3.872 -5.428 1.00 91.50 266 ALA A CA 1
ATOM 2099 C C . ALA A 1 266 ? -1.258 -4.730 -5.808 1.00 91.50 266 ALA A C 1
ATOM 2101 O O . ALA A 1 266 ? -0.986 -5.754 -5.183 1.00 91.50 266 ALA A O 1
ATOM 2102 N N . VAL A 1 267 ? -0.510 -4.278 -6.821 1.00 93.00 267 VAL A N 1
ATOM 2103 C CA . VAL A 1 267 ? 0.696 -4.949 -7.313 1.00 93.00 267 VAL A CA 1
ATOM 2104 C C . VAL A 1 267 ? 1.789 -4.977 -6.255 1.00 93.00 267 VAL A C 1
ATOM 2106 O O . VAL A 1 267 ? 2.301 -6.049 -5.956 1.00 93.00 267 VAL A O 1
ATOM 2109 N N . THR A 1 268 ? 2.136 -3.837 -5.662 1.00 91.38 268 THR A N 1
ATOM 2110 C CA . THR A 1 268 ? 3.243 -3.758 -4.704 1.00 91.38 268 THR A CA 1
ATOM 2111 C C . THR A 1 268 ? 2.979 -4.619 -3.480 1.00 91.38 268 THR A C 1
ATOM 2113 O O . THR A 1 268 ? 3.851 -5.385 -3.085 1.00 91.38 268 THR A O 1
ATOM 2116 N N . VAL A 1 269 ? 1.771 -4.559 -2.913 1.00 92.31 269 VAL A N 1
ATOM 2117 C CA . VAL A 1 269 ? 1.483 -5.300 -1.681 1.00 92.31 269 VAL A CA 1
ATOM 2118 C C . VAL A 1 269 ? 1.354 -6.803 -1.948 1.00 92.31 269 VAL A C 1
ATOM 2120 O O . VAL A 1 269 ? 1.830 -7.613 -1.153 1.00 92.31 269 VAL A O 1
ATOM 2123 N N . TRP A 1 270 ? 0.775 -7.208 -3.086 1.00 94.31 270 TRP A N 1
ATOM 2124 C CA . TRP A 1 270 ? 0.760 -8.623 -3.472 1.00 94.31 270 TRP A CA 1
ATOM 2125 C C . TRP A 1 270 ? 2.174 -9.198 -3.581 1.00 94.31 270 TRP A C 1
ATOM 2127 O O . TRP A 1 270 ? 2.428 -10.321 -3.142 1.00 94.31 270 TRP A O 1
ATOM 2137 N N . GLU A 1 271 ? 3.089 -8.419 -4.151 1.00 91.69 271 GLU A N 1
ATOM 2138 C CA . GLU A 1 271 ? 4.474 -8.816 -4.380 1.00 91.69 271 GLU A CA 1
ATOM 2139 C C . GLU A 1 271 ? 5.296 -8.844 -3.103 1.00 91.69 271 GLU A C 1
ATOM 2141 O O . GLU A 1 271 ? 6.041 -9.795 -2.889 1.00 91.69 271 GLU A O 1
ATOM 2146 N N . GLU A 1 272 ? 5.096 -7.881 -2.208 1.00 91.62 272 GLU A N 1
ATOM 2147 C CA . GLU A 1 272 ? 5.697 -7.901 -0.874 1.00 91.62 272 GLU A CA 1
ATOM 2148 C C . GLU A 1 272 ? 5.275 -9.149 -0.083 1.00 91.62 272 GLU A C 1
ATOM 2150 O O . GLU A 1 272 ? 6.114 -9.788 0.551 1.00 91.62 272 GLU A O 1
ATOM 2155 N N . LEU A 1 273 ? 4.006 -9.560 -0.190 1.00 92.56 273 LEU A N 1
ATOM 2156 C CA . LEU A 1 273 ? 3.512 -10.809 0.398 1.00 92.56 273 LEU A CA 1
ATOM 2157 C C . LEU A 1 273 ? 4.061 -12.058 -0.305 1.00 92.56 273 LEU A C 1
ATOM 2159 O O . LEU A 1 273 ? 4.282 -13.079 0.335 1.00 92.56 273 LEU A O 1
ATOM 2163 N N . ALA A 1 274 ? 4.221 -12.027 -1.629 1.00 90.12 274 ALA A N 1
ATOM 2164 C CA . ALA A 1 274 ? 4.726 -13.169 -2.395 1.00 90.12 274 ALA A CA 1
ATOM 2165 C C . ALA A 1 274 ? 6.231 -13.400 -2.184 1.00 90.12 274 ALA A C 1
ATOM 2167 O O . ALA A 1 274 ? 6.688 -14.539 -2.240 1.00 90.12 274 ALA A O 1
ATOM 2168 N N . GLN A 1 275 ? 6.987 -12.330 -1.935 1.00 87.56 275 GLN A N 1
ATOM 2169 C CA . GLN A 1 275 ? 8.432 -12.362 -1.696 1.00 87.56 275 GLN A CA 1
ATOM 2170 C C . GLN A 1 275 ? 8.795 -12.583 -0.218 1.00 87.56 275 GLN A C 1
ATOM 2172 O O . GLN A 1 275 ? 9.977 -12.687 0.096 1.00 87.56 275 GLN A O 1
ATOM 2177 N N . GLY A 1 276 ? 7.810 -12.640 0.686 1.00 89.19 276 GLY A N 1
ATOM 2178 C CA . GLY A 1 276 ? 8.048 -12.773 2.128 1.00 89.19 276 GLY A CA 1
ATOM 2179 C C . GLY A 1 276 ? 8.570 -11.496 2.795 1.00 89.19 276 GLY A C 1
ATOM 2180 O O . GLY A 1 276 ? 9.068 -11.547 3.911 1.00 89.19 276 GLY A O 1
ATOM 2181 N N . LEU A 1 277 ? 8.452 -10.334 2.139 1.00 88.00 277 LEU A N 1
ATOM 2182 C CA . LEU A 1 277 ? 8.765 -9.038 2.762 1.00 88.00 277 LEU A CA 1
ATOM 2183 C C . LEU A 1 277 ? 7.722 -8.657 3.819 1.00 88.00 277 LEU A C 1
ATOM 2185 O O . LEU A 1 277 ? 8.023 -7.917 4.756 1.00 88.00 277 LEU A O 1
ATOM 2189 N N . ILE A 1 278 ? 6.496 -9.150 3.639 1.00 90.19 278 ILE A N 1
ATOM 2190 C CA . ILE A 1 278 ? 5.424 -9.136 4.628 1.00 90.19 278 ILE A CA 1
ATOM 2191 C C . ILE A 1 278 ? 5.057 -10.590 4.897 1.00 90.19 278 ILE A C 1
ATOM 2193 O O . ILE A 1 278 ? 4.619 -11.302 3.993 1.00 90.19 278 ILE A O 1
ATOM 2197 N N . GLU A 1 279 ? 5.195 -11.011 6.146 1.00 93.62 279 GLU A N 1
ATOM 2198 C CA . GLU A 1 279 ? 4.723 -12.314 6.604 1.00 93.62 279 GLU A CA 1
ATOM 2199 C C . GLU A 1 279 ? 3.454 -12.113 7.419 1.00 93.62 279 GLU A C 1
ATOM 2201 O O . GLU A 1 279 ? 3.370 -11.176 8.213 1.00 93.62 279 GLU A O 1
ATOM 2206 N N . ILE A 1 280 ? 2.461 -12.973 7.205 1.00 95.69 280 ILE A N 1
ATOM 2207 C CA . ILE A 1 280 ? 1.197 -12.956 7.939 1.00 95.69 280 ILE A CA 1
ATOM 2208 C C . ILE A 1 280 ? 1.123 -14.238 8.753 1.00 95.69 280 ILE A C 1
ATOM 2210 O O . ILE A 1 280 ? 1.171 -15.335 8.197 1.00 95.69 280 ILE A O 1
ATOM 2214 N N . GLU A 1 281 ? 0.934 -14.098 10.058 1.00 95.00 281 GLU A N 1
ATOM 2215 C CA . GLU A 1 281 ? 0.764 -15.221 10.972 1.00 95.00 281 GLU A CA 1
ATOM 2216 C C . GLU A 1 281 ? -0.567 -15.108 11.713 1.00 95.00 281 GLU A C 1
ATOM 2218 O O . GLU A 1 281 ? -1.124 -14.023 11.891 1.00 95.00 281 GLU A O 1
ATOM 2223 N N . LYS A 1 282 ? -1.104 -16.248 12.155 1.00 95.44 282 LYS A N 1
ATOM 2224 C CA . LYS A 1 282 ? -2.344 -16.268 12.933 1.00 95.44 282 LYS A CA 1
ATOM 2225 C C . LYS A 1 282 ? -2.036 -16.156 14.418 1.00 95.44 282 LYS A C 1
ATOM 2227 O O . LYS A 1 282 ? -1.467 -17.078 14.999 1.00 95.44 282 LYS A O 1
ATOM 2232 N N . TYR A 1 283 ? -2.488 -15.069 15.030 1.00 95.62 283 TYR A N 1
ATOM 2233 C CA . TYR A 1 283 ? -2.339 -14.822 16.460 1.00 95.62 283 TYR A CA 1
ATOM 2234 C C . TYR A 1 283 ? -3.668 -14.981 17.191 1.00 95.62 283 TYR A C 1
ATOM 2236 O O . TYR A 1 283 ? -4.709 -14.531 16.713 1.00 95.62 283 TYR A O 1
ATOM 2244 N N . ASP A 1 284 ? -3.612 -15.589 18.376 1.00 95.69 284 ASP A N 1
ATOM 2245 C CA . ASP A 1 284 ? -4.749 -15.637 19.294 1.00 95.69 284 ASP A CA 1
ATOM 2246 C C . ASP A 1 284 ? -4.966 -14.248 19.917 1.00 95.69 284 ASP A C 1
ATOM 2248 O O . ASP A 1 284 ? -4.131 -13.786 20.709 1.00 95.69 284 ASP A O 1
ATOM 2252 N N . VAL A 1 285 ? -6.099 -13.629 19.595 1.00 96.88 285 VAL A N 1
ATOM 2253 C CA . VAL A 1 285 ? -6.547 -12.327 20.099 1.00 96.88 285 VAL A CA 1
ATOM 2254 C C . VAL A 1 285 ? -7.836 -12.527 20.892 1.00 96.88 285 VAL A C 1
ATOM 2256 O O . VAL A 1 285 ? -8.755 -13.205 20.437 1.00 96.88 285 VAL A O 1
ATOM 2259 N N . GLY A 1 286 ? -7.908 -11.969 22.098 1.00 93.75 286 GLY A N 1
ATOM 2260 C CA . GLY A 1 286 ? -9.017 -12.209 23.018 1.00 93.75 286 GLY A CA 1
ATOM 2261 C C . GLY A 1 286 ? -9.420 -10.983 23.823 1.00 93.75 286 GLY A C 1
ATOM 2262 O O . GLY A 1 286 ? -8.651 -10.033 23.986 1.00 93.75 286 GLY A O 1
ATOM 2263 N N . VAL A 1 287 ? -10.645 -11.042 24.341 1.00 94.38 287 VAL A N 1
ATOM 2264 C CA . VAL A 1 287 ? -11.234 -10.033 25.222 1.00 94.38 287 VAL A CA 1
ATOM 2265 C C . VAL A 1 287 ? -11.620 -10.689 26.541 1.00 94.38 287 VAL A C 1
ATOM 2267 O O . VAL A 1 287 ? -12.139 -11.804 26.559 1.00 94.38 287 VAL A O 1
ATOM 2270 N N . LYS A 1 288 ? -11.367 -9.999 27.653 1.00 91.31 288 LYS A N 1
ATOM 2271 C CA . LYS A 1 288 ? -11.792 -10.425 28.986 1.00 91.31 288 LYS A CA 1
ATOM 2272 C C . LYS A 1 288 ? -13.020 -9.628 29.425 1.00 91.31 288 LYS A C 1
ATOM 2274 O O . LYS A 1 288 ? -12.991 -8.399 29.387 1.00 91.31 288 LYS A O 1
ATOM 2279 N N . MET A 1 289 ? -14.062 -10.317 29.892 1.00 87.88 289 MET A N 1
ATOM 2280 C CA . MET A 1 289 ? -15.261 -9.658 30.414 1.00 87.88 289 MET A CA 1
ATOM 2281 C C . MET A 1 289 ? -15.021 -9.060 31.814 1.00 87.88 289 MET A C 1
ATOM 2283 O O . MET A 1 289 ? -14.297 -9.663 32.617 1.00 87.88 289 MET A O 1
ATOM 2287 N N . PRO A 1 290 ? -15.610 -7.891 32.141 1.00 80.00 290 PRO A N 1
ATOM 2288 C CA . PRO A 1 290 ? -15.389 -7.214 33.424 1.00 80.00 290 PRO A CA 1
ATOM 2289 C C . PRO A 1 290 ? -15.889 -8.003 34.638 1.00 80.00 290 PRO A C 1
ATOM 2291 O O . PRO A 1 290 ? -15.292 -7.942 35.709 1.00 80.00 290 PRO A O 1
ATOM 2294 N N . ASP A 1 291 ? -16.973 -8.756 34.468 1.00 77.38 291 ASP A N 1
ATOM 2295 C CA . ASP A 1 291 ? -17.621 -9.562 35.507 1.00 77.38 291 ASP A CA 1
ATOM 2296 C C . ASP A 1 291 ? -16.962 -10.940 35.710 1.00 77.38 291 ASP A C 1
ATOM 2298 O O . ASP A 1 291 ? -17.402 -11.731 36.543 1.00 77.38 291 ASP A O 1
ATOM 2302 N N . GLY A 1 292 ? -15.889 -11.230 34.965 1.00 74.00 292 GLY A N 1
ATOM 2303 C CA . GLY A 1 292 ? -15.192 -12.513 35.007 1.00 74.00 292 GLY A CA 1
ATOM 2304 C C . GLY A 1 292 ? -15.954 -13.656 34.338 1.00 74.00 292 GLY A C 1
ATOM 2305 O O . GLY A 1 292 ? -15.499 -14.799 34.428 1.00 74.00 292 GLY A O 1
ATOM 2306 N N . THR A 1 293 ? -17.075 -13.374 33.667 1.00 78.69 293 THR A N 1
ATOM 2307 C CA . THR A 1 293 ? -17.744 -14.359 32.817 1.00 78.69 293 THR A CA 1
ATOM 2308 C C . THR A 1 293 ? -16.881 -14.693 31.606 1.00 78.69 293 THR A C 1
ATOM 2310 O O . THR A 1 293 ? -15.970 -13.951 31.218 1.00 78.69 293 THR A O 1
ATOM 2313 N N . ASN A 1 294 ? -17.138 -15.862 31.023 1.00 74.88 294 ASN A N 1
ATOM 2314 C CA . ASN A 1 294 ? -16.487 -16.209 29.775 1.00 74.88 294 ASN A CA 1
ATOM 2315 C C . ASN A 1 294 ? -17.097 -15.379 28.641 1.00 74.88 294 ASN A C 1
ATOM 2317 O O . ASN A 1 294 ? -18.320 -15.230 28.605 1.00 74.88 294 ASN A O 1
ATOM 2321 N N . PRO A 1 295 ? -16.265 -14.884 27.713 1.00 80.00 295 PRO A N 1
ATOM 2322 C CA . PRO A 1 295 ? -16.758 -14.290 26.481 1.00 80.00 295 PRO A CA 1
ATOM 2323 C C . PRO A 1 295 ? -17.646 -15.312 25.733 1.00 80.00 295 PRO A C 1
ATOM 2325 O O . PRO A 1 295 ? -17.400 -16.523 25.794 1.00 80.00 295 PRO A O 1
ATOM 2328 N N . SER A 1 296 ? -18.707 -14.830 25.082 1.00 79.38 296 SER A N 1
ATOM 2329 C CA . SER A 1 296 ? -19.628 -15.621 24.246 1.00 79.38 296 SER A CA 1
ATOM 2330 C C . SER A 1 296 ? -18.892 -16.383 23.132 1.00 79.38 296 SER A C 1
ATOM 2332 O O . SER A 1 296 ? -19.275 -17.491 22.755 1.00 79.38 296 SER A O 1
ATOM 2334 N N . HIS A 1 297 ? -17.800 -15.802 22.648 1.00 77.31 297 HIS A N 1
ATOM 2335 C CA . HIS A 1 297 ? -16.846 -16.316 21.688 1.00 77.31 297 HIS A CA 1
ATOM 2336 C C . HIS A 1 297 ? -15.481 -16.469 22.375 1.00 77.31 297 HIS A C 1
ATOM 2338 O O . HIS A 1 297 ? -14.983 -15.569 23.048 1.00 77.31 297 HIS A O 1
ATOM 2344 N N . GLY A 1 298 ? -14.835 -17.624 22.203 1.00 82.06 298 GLY A N 1
ATOM 2345 C CA . GLY A 1 298 ? -13.457 -17.808 22.671 1.00 82.06 298 GLY A CA 1
ATOM 2346 C C . GLY A 1 298 ? -12.465 -16.871 21.959 1.00 82.06 298 GLY A C 1
ATOM 2347 O O . GLY A 1 298 ? -12.839 -16.173 21.015 1.00 82.06 298 GLY A O 1
ATOM 2348 N N . PRO A 1 299 ? -11.178 -16.871 22.360 1.00 90.56 299 PRO A N 1
ATOM 2349 C CA . PRO A 1 299 ? -10.140 -16.151 21.630 1.00 90.56 299 PRO A CA 1
ATOM 2350 C C . PRO A 1 299 ? -10.175 -16.492 20.137 1.00 90.56 299 PRO A C 1
ATOM 2352 O O . PRO A 1 299 ? -10.227 -17.666 19.756 1.00 90.56 299 PRO A O 1
ATOM 2355 N N . VAL A 1 300 ? -10.137 -15.461 19.301 1.00 95.44 300 VAL A N 1
ATOM 2356 C CA . VAL A 1 300 ? -10.147 -15.603 17.847 1.00 95.44 300 VAL A CA 1
ATOM 2357 C C . VAL A 1 300 ? -8.722 -15.704 17.316 1.00 95.44 300 VAL A C 1
ATOM 2359 O O . VAL A 1 300 ? -7.774 -15.223 17.935 1.00 95.44 300 VAL A O 1
ATOM 2362 N N . LYS A 1 301 ? -8.566 -16.287 16.130 1.00 96.50 301 LYS A N 1
ATOM 2363 C CA . LYS A 1 301 ? -7.291 -16.330 15.408 1.00 96.50 301 LYS A CA 1
ATOM 2364 C C . LYS A 1 301 ? -7.313 -15.324 14.276 1.00 96.50 301 LYS A C 1
ATOM 2366 O O . LYS A 1 301 ? -7.968 -15.580 13.267 1.00 96.50 301 LYS A O 1
ATOM 2371 N N . LEU A 1 302 ? -6.597 -14.215 14.436 1.00 97.88 302 LEU A N 1
ATOM 2372 C CA . LEU A 1 302 ? -6.532 -13.169 13.419 1.00 97.88 302 LEU A CA 1
ATOM 2373 C C . LEU A 1 302 ? -5.233 -13.255 12.606 1.00 97.88 302 LEU A C 1
ATOM 2375 O O . LEU A 1 302 ? -4.169 -13.432 13.204 1.00 97.88 302 LEU A O 1
ATOM 2379 N N . PRO A 1 303 ? -5.294 -13.109 11.269 1.00 97.81 303 PRO A N 1
ATOM 2380 C CA . PRO A 1 303 ? -4.113 -12.949 10.423 1.00 97.81 303 PRO A CA 1
ATOM 2381 C C . PRO A 1 303 ? -3.465 -11.575 10.662 1.00 97.81 303 PRO A C 1
ATOM 2383 O O . PRO A 1 303 ? -3.960 -10.557 10.174 1.00 97.81 303 PRO A O 1
ATOM 2386 N N . LEU A 1 304 ? -2.368 -11.534 11.421 1.00 97.56 304 LEU A N 1
ATOM 2387 C CA . LEU A 1 304 ? -1.614 -10.313 11.708 1.00 97.56 304 LEU A CA 1
ATOM 2388 C C . LEU A 1 304 ? -0.280 -10.310 10.945 1.00 97.56 304 LEU A C 1
ATOM 2390 O O . LEU A 1 304 ? 0.414 -11.330 10.929 1.00 97.56 304 LEU A O 1
ATOM 2394 N N . PRO A 1 305 ? 0.099 -9.184 10.323 1.00 96.31 305 PRO A N 1
ATOM 2395 C CA . PRO A 1 305 ? 1.375 -9.050 9.648 1.00 96.31 305 PRO A CA 1
ATOM 2396 C C . PRO A 1 305 ? 2.518 -8.881 10.659 1.00 96.31 305 PRO A C 1
ATOM 2398 O O . PRO A 1 305 ? 2.327 -8.349 11.751 1.00 96.31 305 PRO A O 1
ATOM 2401 N N . ASN A 1 306 ? 3.723 -9.308 10.291 1.00 94.38 306 ASN A N 1
ATOM 2402 C CA . ASN A 1 306 ? 4.901 -9.230 11.152 1.00 94.38 306 ASN A CA 1
ATOM 2403 C C . ASN A 1 306 ? 5.328 -7.778 11.469 1.00 94.38 306 ASN A C 1
ATOM 2405 O O . ASN A 1 306 ? 4.851 -6.797 10.891 1.00 94.38 306 ASN A O 1
ATOM 2409 N N . ILE A 1 307 ? 6.278 -7.613 12.396 1.00 94.50 307 ILE A N 1
ATOM 2410 C CA . ILE A 1 307 ? 6.721 -6.280 12.839 1.00 94.50 307 ILE A CA 1
ATOM 2411 C C . ILE A 1 307 ? 7.336 -5.437 11.703 1.00 94.50 307 ILE A C 1
ATOM 2413 O O . ILE A 1 307 ? 7.250 -4.206 11.721 1.00 94.50 307 ILE A O 1
ATOM 2417 N N . MET A 1 308 ? 7.906 -6.091 10.683 1.00 94.31 308 MET A N 1
ATOM 2418 C CA . MET A 1 308 ? 8.514 -5.435 9.523 1.00 94.31 308 MET A CA 1
ATOM 2419 C C . MET A 1 308 ? 7.481 -4.773 8.607 1.00 94.31 308 MET A C 1
ATOM 2421 O O . MET A 1 308 ? 7.765 -3.710 8.049 1.00 94.31 308 MET A O 1
ATOM 2425 N N . TYR A 1 309 ? 6.261 -5.310 8.517 1.00 95.50 309 TYR A N 1
ATOM 2426 C CA . TYR A 1 309 ? 5.146 -4.607 7.877 1.00 95.50 309 TYR A CA 1
ATOM 2427 C C . TYR A 1 309 ? 4.867 -3.262 8.554 1.00 95.50 309 TYR A C 1
ATOM 2429 O O . TYR A 1 309 ? 4.812 -2.226 7.892 1.00 95.50 309 TYR A O 1
ATOM 2437 N N . HIS A 1 310 ? 4.745 -3.258 9.885 1.00 95.69 310 HIS A N 1
ATOM 2438 C CA . HIS A 1 310 ? 4.453 -2.039 10.638 1.00 95.69 310 HIS A CA 1
ATOM 2439 C C . HIS A 1 310 ? 5.580 -1.007 10.538 1.00 95.69 310 HIS A C 1
ATOM 2441 O O . HIS A 1 310 ? 5.310 0.193 10.461 1.00 95.69 310 HIS A O 1
ATOM 2447 N N . LEU A 1 311 ? 6.840 -1.451 10.473 1.00 96.00 311 LEU A N 1
ATOM 2448 C CA . LEU A 1 311 ? 7.967 -0.574 10.161 1.00 96.00 311 LEU A CA 1
ATOM 2449 C C . LEU A 1 311 ? 7.787 0.101 8.795 1.00 96.00 311 LEU A C 1
ATOM 2451 O O . LEU A 1 311 ? 7.904 1.323 8.710 1.00 96.00 311 LEU A O 1
ATOM 2455 N N . ARG A 1 312 ? 7.507 -0.674 7.738 1.00 95.19 312 ARG A N 1
ATOM 2456 C CA . ARG A 1 312 ? 7.331 -0.159 6.369 1.00 95.19 312 ARG A CA 1
ATOM 2457 C C . ARG A 1 312 ? 6.139 0.791 6.265 1.00 95.19 312 ARG A C 1
ATOM 2459 O O . ARG A 1 312 ? 6.245 1.825 5.610 1.00 95.19 312 ARG A O 1
ATOM 2466 N N . GLU A 1 313 ? 5.042 0.498 6.961 1.00 94.50 313 GLU A N 1
ATOM 2467 C CA . GLU A 1 313 ? 3.881 1.387 7.070 1.00 94.50 313 GLU A CA 1
ATOM 2468 C C . GLU A 1 313 ? 4.274 2.739 7.697 1.00 94.50 313 GLU A C 1
ATOM 2470 O O . GLU A 1 313 ? 3.991 3.801 7.139 1.00 94.50 313 GLU A O 1
ATOM 2475 N N . ILE A 1 314 ? 4.987 2.719 8.830 1.00 96.00 314 ILE A N 1
ATOM 2476 C CA . ILE A 1 314 ? 5.462 3.940 9.498 1.00 96.00 314 ILE A CA 1
ATOM 2477 C C . ILE A 1 314 ? 6.446 4.704 8.610 1.00 96.00 314 ILE A C 1
ATOM 2479 O O . ILE A 1 314 ? 6.327 5.922 8.486 1.00 96.00 314 ILE A O 1
ATOM 2483 N N . ALA A 1 315 ? 7.398 4.005 7.992 1.00 96.88 315 ALA A N 1
ATOM 2484 C CA . ALA A 1 315 ? 8.385 4.593 7.097 1.00 96.88 315 ALA A CA 1
ATOM 2485 C C . ALA A 1 315 ? 7.716 5.263 5.892 1.00 96.88 315 ALA A C 1
ATOM 2487 O O . ALA A 1 315 ? 8.059 6.396 5.574 1.00 96.88 315 ALA A O 1
ATOM 2488 N N . THR A 1 316 ? 6.705 4.626 5.294 1.00 95.62 316 THR A N 1
ATOM 2489 C CA . THR A 1 316 ? 5.936 5.190 4.173 1.00 95.62 316 THR A CA 1
ATOM 2490 C C . THR A 1 316 ? 5.268 6.496 4.586 1.00 95.62 316 THR A C 1
ATOM 2492 O O . THR A 1 316 ? 5.422 7.505 3.910 1.00 95.62 316 THR A O 1
ATOM 2495 N N . MET A 1 317 ? 4.633 6.534 5.760 1.00 95.62 317 MET A N 1
ATOM 2496 C CA . MET A 1 317 ? 4.008 7.759 6.272 1.00 95.62 317 MET A CA 1
ATOM 2497 C C . MET A 1 317 ? 5.029 8.860 6.594 1.00 95.62 317 MET A C 1
ATOM 2499 O O . MET A 1 317 ? 4.726 10.044 6.461 1.00 95.62 317 MET A O 1
ATOM 2503 N N . LEU A 1 318 ? 6.247 8.503 7.017 1.00 97.62 318 LEU A N 1
ATOM 2504 C CA . LEU A 1 318 ? 7.340 9.468 7.166 1.00 97.62 318 LEU A CA 1
ATOM 2505 C C . LEU A 1 318 ? 7.800 10.003 5.800 1.00 97.62 318 LEU A C 1
ATOM 2507 O O . LEU A 1 318 ? 8.050 11.203 5.684 1.00 97.62 318 LEU A O 1
ATOM 2511 N N . CYS A 1 319 ? 7.864 9.157 4.768 1.00 97.50 319 CYS A N 1
ATOM 2512 C CA . CYS A 1 319 ? 8.153 9.570 3.394 1.00 97.50 319 CYS A CA 1
ATOM 2513 C C . CYS A 1 319 ? 7.079 10.523 2.841 1.00 97.50 319 CYS A C 1
ATOM 2515 O O . CYS A 1 319 ? 7.438 11.567 2.304 1.00 97.50 319 CYS A O 1
ATOM 2517 N N . GLU A 1 320 ? 5.790 10.228 3.047 1.00 95.75 320 GLU A N 1
ATOM 2518 C CA . GLU A 1 320 ? 4.666 11.099 2.655 1.00 95.75 320 GLU A CA 1
ATOM 2519 C C . GLU A 1 320 ? 4.709 12.460 3.369 1.00 95.75 320 GLU A C 1
ATOM 2521 O O . GLU A 1 320 ? 4.350 13.508 2.828 1.00 95.75 320 GLU A O 1
ATOM 2526 N N . ILE A 1 321 ? 5.124 12.480 4.640 1.00 95.62 321 ILE A N 1
ATOM 2527 C CA . ILE A 1 321 ? 5.320 13.746 5.348 1.00 95.62 321 ILE A CA 1
ATOM 2528 C C . ILE A 1 321 ? 6.520 14.479 4.755 1.00 95.62 321 ILE A C 1
ATOM 2530 O O . ILE A 1 321 ? 6.445 15.692 4.590 1.00 95.62 321 ILE A O 1
ATOM 2534 N N . ALA A 1 322 ? 7.610 13.786 4.424 1.00 95.81 322 ALA A N 1
ATOM 2535 C CA . ALA A 1 322 ? 8.823 14.392 3.884 1.00 95.81 322 ALA A CA 1
ATOM 2536 C C . ALA A 1 322 ? 8.608 15.020 2.497 1.00 95.81 322 ALA A C 1
ATOM 2538 O O . ALA A 1 322 ? 8.925 16.200 2.331 1.00 95.81 322 ALA A O 1
ATOM 2539 N N . ASP A 1 323 ? 8.002 14.288 1.558 1.00 93.31 323 ASP A N 1
ATOM 2540 C CA . ASP A 1 323 ? 7.709 14.761 0.195 1.00 93.31 323 ASP A CA 1
ATOM 2541 C C . ASP A 1 323 ? 6.552 15.781 0.135 1.00 93.31 323 ASP A C 1
ATOM 2543 O O . ASP A 1 323 ? 6.366 16.449 -0.878 1.00 93.31 323 ASP A O 1
ATOM 2547 N N . GLY A 1 324 ? 5.802 15.944 1.233 1.00 90.06 324 GLY A N 1
ATOM 2548 C CA . GLY A 1 324 ? 4.709 16.912 1.343 1.00 90.06 324 GLY A CA 1
ATOM 2549 C C . GLY A 1 324 ? 3.352 16.406 0.850 1.00 90.06 324 GLY A C 1
ATOM 2550 O O . GLY A 1 324 ? 2.407 17.191 0.814 1.00 90.06 324 GLY A O 1
ATOM 2551 N N . SER A 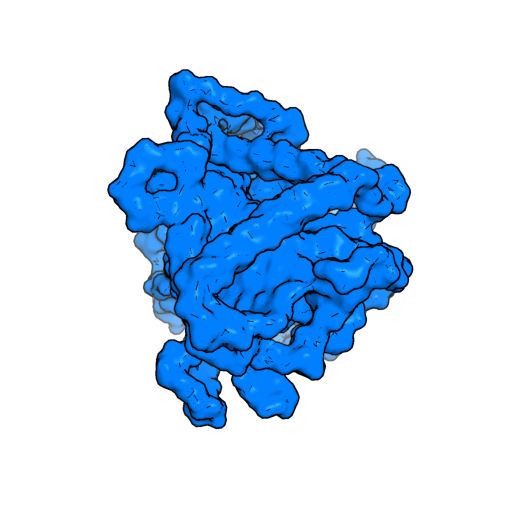1 325 ? 3.227 15.122 0.514 1.00 88.19 325 SER A N 1
ATOM 2552 C CA . SER A 1 325 ? 1.962 14.504 0.098 1.00 88.19 325 SER A CA 1
ATOM 2553 C C . SER A 1 325 ? 1.027 14.158 1.267 1.00 88.19 325 SER A C 1
ATOM 2555 O O . SER A 1 325 ? -0.175 13.997 1.061 1.00 88.19 325 SER A O 1
ATOM 2557 N N . SER A 1 326 ? 1.531 14.083 2.505 1.00 89.19 326 SER A N 1
ATOM 2558 C CA . SER A 1 326 ? 0.717 13.717 3.671 1.00 89.19 326 SER A CA 1
ATOM 2559 C C . SER A 1 326 ? -0.211 14.836 4.157 1.00 89.19 326 SER A C 1
ATOM 2561 O O . SER A 1 326 ? 0.215 15.964 4.423 1.00 89.19 326 SER A O 1
ATOM 2563 N N . HIS A 1 327 ? -1.463 14.463 4.438 1.00 80.69 327 HIS A N 1
ATOM 2564 C CA . HIS A 1 327 ? -2.446 15.283 5.160 1.00 80.69 327 HIS A CA 1
ATOM 2565 C C . HIS A 1 327 ? -2.427 15.079 6.690 1.00 80.69 327 HIS A C 1
ATOM 2567 O O . HIS A 1 327 ? -3.218 15.699 7.398 1.00 80.69 327 HIS A O 1
ATOM 2573 N N . HIS A 1 328 ? -1.546 14.219 7.216 1.00 83.88 328 HIS A N 1
ATOM 2574 C CA . HIS A 1 328 ? -1.520 13.810 8.631 1.00 83.88 328 HIS A CA 1
ATOM 2575 C C . HIS A 1 328 ? -0.202 14.157 9.334 1.00 83.88 328 HIS A C 1
ATOM 2577 O O . HIS A 1 328 ? 0.347 13.366 10.108 1.00 83.88 328 HIS A O 1
ATOM 2583 N N . GLN A 1 329 ? 0.318 15.353 9.060 1.00 85.06 329 GLN A N 1
ATOM 2584 C CA . GLN A 1 329 ? 1.581 15.842 9.623 1.00 85.06 329 GLN A CA 1
ATOM 2585 C C . GLN A 1 329 ? 1.515 15.974 11.155 1.00 85.06 329 GLN A C 1
ATOM 2587 O O . GLN A 1 329 ? 2.510 15.764 11.842 1.00 85.06 329 GLN A O 1
ATOM 2592 N N . ASP A 1 330 ? 0.320 16.189 11.713 1.00 81.88 330 ASP A N 1
ATOM 2593 C CA . ASP A 1 330 ? 0.042 16.202 13.153 1.00 81.88 330 ASP A CA 1
ATOM 2594 C C . ASP A 1 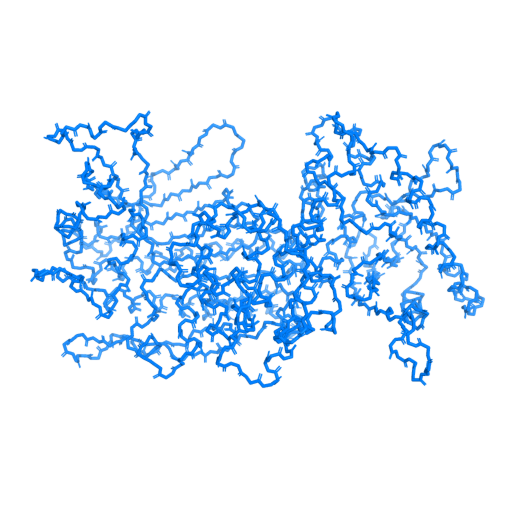330 ? 0.388 14.878 13.860 1.00 81.88 330 ASP A C 1
ATOM 2596 O O . ASP A 1 330 ? 0.657 14.863 15.062 1.00 81.88 330 ASP A O 1
ATOM 2600 N N . LYS A 1 331 ? 0.431 13.761 13.122 1.00 87.75 331 LYS A N 1
ATOM 2601 C CA . LYS A 1 331 ? 0.778 12.438 13.661 1.00 87.75 331 LYS A CA 1
ATOM 2602 C C . LYS A 1 331 ? 2.285 12.162 13.670 1.00 87.75 331 LYS A C 1
ATOM 2604 O O . LYS A 1 331 ? 2.676 11.090 14.137 1.00 87.75 331 LYS A O 1
ATOM 2609 N N . LEU A 1 332 ? 3.131 13.089 13.205 1.00 93.88 332 LEU A N 1
ATOM 2610 C CA . LEU A 1 332 ? 4.580 12.895 13.053 1.00 93.88 332 LEU A CA 1
ATOM 2611 C C . LEU A 1 332 ? 5.256 12.382 14.335 1.00 93.88 332 LEU A C 1
ATOM 2613 O O . LEU A 1 332 ? 5.971 11.381 14.294 1.00 93.88 332 LEU A O 1
ATOM 2617 N N . ALA A 1 333 ? 4.959 12.995 15.485 1.00 93.69 333 ALA A N 1
ATOM 2618 C CA . ALA A 1 333 ? 5.493 12.574 16.784 1.00 93.69 333 ALA A CA 1
ATOM 2619 C C . ALA A 1 333 ? 5.192 11.095 17.090 1.00 93.69 333 ALA A C 1
ATOM 2621 O O . ALA A 1 333 ? 6.086 10.324 17.441 1.00 93.69 333 ALA A O 1
ATOM 2622 N N . LYS A 1 334 ? 3.942 10.665 16.863 1.00 92.56 334 LYS A N 1
ATOM 2623 C CA . LYS A 1 334 ? 3.502 9.276 17.071 1.00 92.56 334 LYS A CA 1
ATOM 2624 C C . LYS A 1 334 ? 4.218 8.303 16.131 1.00 92.56 334 LYS A C 1
ATOM 2626 O O . LYS A 1 334 ? 4.497 7.174 16.533 1.00 92.56 334 LYS A O 1
ATOM 2631 N N . ARG A 1 335 ? 4.522 8.717 14.893 1.00 95.31 335 ARG A N 1
ATOM 2632 C CA . ARG A 1 335 ? 5.277 7.898 13.927 1.00 95.31 335 ARG A CA 1
ATOM 2633 C C . ARG A 1 335 ? 6.713 7.676 14.396 1.00 95.31 335 ARG A C 1
ATOM 2635 O O . ARG A 1 335 ? 7.138 6.526 14.443 1.00 95.31 335 ARG A O 1
ATOM 2642 N N . PHE A 1 336 ? 7.404 8.725 14.848 1.00 96.62 336 PHE A N 1
ATOM 2643 C CA . PHE A 1 336 ? 8.734 8.587 15.453 1.00 96.62 336 PHE A CA 1
ATOM 2644 C C . PHE A 1 336 ? 8.712 7.686 16.691 1.00 96.62 336 PHE A C 1
ATOM 2646 O O . PHE A 1 336 ? 9.543 6.788 16.797 1.00 96.62 336 PHE A O 1
ATOM 2653 N N . THR A 1 337 ? 7.743 7.862 17.596 1.00 95.50 337 THR A N 1
ATOM 2654 C CA . THR A 1 337 ? 7.615 7.007 18.788 1.00 95.50 337 THR A CA 1
ATOM 2655 C C . THR A 1 337 ? 7.452 5.535 18.413 1.00 95.50 337 THR A C 1
ATOM 2657 O O . THR A 1 337 ? 8.162 4.691 18.950 1.00 95.50 337 THR A O 1
ATOM 2660 N N . ARG A 1 338 ? 6.554 5.208 17.472 1.00 95.19 338 ARG A N 1
ATOM 2661 C CA . ARG A 1 338 ? 6.360 3.818 17.030 1.00 95.19 338 ARG A CA 1
ATOM 2662 C C . ARG A 1 338 ? 7.591 3.253 16.328 1.00 95.19 338 ARG A C 1
ATOM 2664 O O . ARG A 1 338 ? 7.958 2.118 16.603 1.00 95.19 338 ARG A O 1
ATOM 2671 N N . PHE A 1 339 ? 8.252 4.043 15.481 1.00 97.25 339 PHE A N 1
ATOM 2672 C CA . PHE A 1 339 ? 9.507 3.638 14.848 1.00 97.25 339 PHE A CA 1
ATOM 2673 C C . PHE A 1 339 ? 10.563 3.288 15.902 1.00 97.25 339 PHE A C 1
ATOM 2675 O O . PHE A 1 339 ? 11.170 2.221 15.843 1.00 97.25 339 PHE A O 1
ATOM 2682 N N . LYS A 1 340 ? 10.738 4.155 16.908 1.00 96.25 340 LYS A N 1
ATOM 2683 C CA . LYS A 1 340 ? 11.671 3.916 18.010 1.00 96.25 340 LYS A CA 1
ATOM 2684 C C . LYS A 1 340 ? 11.314 2.663 18.809 1.00 96.25 340 LYS A C 1
ATOM 2686 O O . LYS A 1 340 ? 12.208 1.896 19.129 1.00 96.25 340 LYS A O 1
ATOM 2691 N N . LEU A 1 341 ? 10.032 2.414 19.078 1.00 95.94 341 LEU A N 1
ATOM 2692 C CA . LEU A 1 341 ? 9.599 1.185 19.750 1.00 95.94 341 LEU A CA 1
ATOM 2693 C C . LEU A 1 341 ? 9.963 -0.076 18.954 1.00 95.94 341 LEU A C 1
ATOM 2695 O O . LEU A 1 341 ? 10.382 -1.058 19.556 1.00 95.94 341 LEU A O 1
ATOM 2699 N N . ILE A 1 342 ? 9.818 -0.066 17.626 1.00 96.44 342 ILE A N 1
ATOM 2700 C CA . ILE A 1 342 ? 10.229 -1.201 16.781 1.00 96.44 342 ILE A CA 1
ATOM 2701 C C . ILE A 1 342 ? 11.748 -1.377 16.828 1.00 96.44 342 ILE A C 1
ATOM 2703 O O . ILE A 1 342 ? 12.230 -2.495 16.980 1.00 96.44 342 ILE A O 1
ATOM 2707 N N . TRP A 1 343 ? 12.494 -0.276 16.722 1.00 95.62 343 TRP A N 1
ATOM 2708 C CA . TRP A 1 343 ? 13.953 -0.292 16.770 1.00 95.62 343 TRP A CA 1
ATOM 2709 C C . TRP A 1 343 ? 14.487 -0.822 18.105 1.00 95.62 343 TRP A C 1
ATOM 2711 O O . TRP A 1 343 ? 15.303 -1.738 18.119 1.00 95.62 343 TRP A O 1
ATOM 2721 N N . ASP A 1 344 ? 14.012 -0.275 19.225 1.00 95.12 344 ASP A N 1
ATOM 2722 C CA . ASP A 1 344 ? 14.511 -0.590 20.568 1.00 95.12 344 ASP A CA 1
ATOM 2723 C C . ASP A 1 344 ? 14.212 -2.039 20.993 1.00 95.12 344 ASP A C 1
ATOM 2725 O O . ASP A 1 344 ? 14.949 -2.593 21.804 1.00 95.12 344 ASP A O 1
ATOM 2729 N N . ASN A 1 345 ? 13.146 -2.649 20.460 1.00 92.25 345 ASN A N 1
ATOM 2730 C CA . ASN A 1 345 ? 12.803 -4.056 20.712 1.00 92.25 345 ASN A CA 1
ATOM 2731 C C . ASN A 1 345 ? 13.429 -5.026 19.694 1.00 92.25 345 ASN A C 1
ATOM 2733 O O . ASN A 1 345 ? 13.253 -6.234 19.833 1.00 92.25 345 ASN A O 1
ATOM 2737 N N . GLY A 1 346 ? 14.107 -4.513 18.664 1.00 92.12 346 GLY A N 1
ATOM 2738 C CA . GLY A 1 346 ? 14.778 -5.332 17.660 1.00 92.12 346 GLY A CA 1
ATOM 2739 C C . GLY A 1 346 ? 16.133 -5.853 18.132 1.00 92.12 346 GLY A C 1
ATOM 2740 O O . GLY A 1 346 ? 16.763 -5.292 19.030 1.00 92.12 346 GLY A O 1
ATOM 2741 N N . ASP A 1 347 ? 16.597 -6.917 17.487 1.00 92.94 347 ASP A N 1
ATOM 2742 C CA . ASP A 1 347 ? 17.949 -7.447 17.641 1.00 92.94 347 ASP A CA 1
ATOM 2743 C C . ASP A 1 347 ? 18.844 -7.080 16.444 1.00 92.94 347 ASP A C 1
ATOM 2745 O O . ASP A 1 347 ? 18.444 -6.356 15.532 1.00 92.94 347 ASP A O 1
ATOM 2749 N N . ALA A 1 348 ? 20.082 -7.583 16.431 1.00 91.88 348 ALA A N 1
ATOM 2750 C CA . ALA A 1 348 ? 21.035 -7.293 15.363 1.00 91.88 348 ALA A CA 1
ATOM 2751 C C . ALA A 1 348 ? 20.555 -7.738 13.968 1.00 91.88 348 ALA A C 1
ATOM 2753 O O . ALA A 1 348 ? 20.895 -7.071 12.991 1.00 91.88 348 ALA A O 1
ATOM 2754 N N . SER A 1 349 ? 19.784 -8.828 13.871 1.00 93.44 349 SER A N 1
ATOM 2755 C CA . SER A 1 349 ? 19.219 -9.295 12.601 1.00 93.44 349 SER A CA 1
ATOM 2756 C C . SER A 1 349 ? 18.110 -8.350 12.154 1.00 93.44 349 SER A C 1
ATOM 2758 O O . SER A 1 349 ? 18.175 -7.791 11.062 1.00 93.44 349 SER A O 1
ATOM 2760 N N . GLN A 1 350 ? 17.160 -8.062 13.045 1.00 93.75 350 GLN A N 1
ATOM 2761 C CA . GLN A 1 350 ? 16.060 -7.150 12.752 1.00 93.75 350 GLN A CA 1
ATOM 2762 C C . GLN A 1 350 ? 16.564 -5.739 12.411 1.00 93.75 350 GLN A C 1
ATOM 2764 O O . GLN A 1 350 ? 16.012 -5.077 11.536 1.00 93.75 350 GLN A O 1
ATOM 2769 N N . TRP A 1 351 ? 17.630 -5.253 13.052 1.00 94.81 351 TRP A N 1
ATOM 2770 C CA . TRP A 1 351 ? 18.239 -3.968 12.699 1.00 94.81 351 TRP A CA 1
ATOM 2771 C C . TRP A 1 351 ? 18.824 -3.965 11.287 1.00 94.81 351 TRP A C 1
ATOM 2773 O O . TRP A 1 351 ? 18.706 -2.952 10.597 1.00 94.81 351 TRP A O 1
ATOM 2783 N N . GLN A 1 352 ? 19.426 -5.070 10.837 1.00 94.06 352 GLN A N 1
ATOM 2784 C CA . GLN A 1 352 ? 19.884 -5.200 9.452 1.00 94.06 352 GLN A CA 1
ATOM 2785 C C . GLN A 1 352 ? 18.703 -5.175 8.480 1.00 94.06 352 GLN A C 1
ATOM 2787 O O . GLN A 1 352 ? 18.755 -4.430 7.501 1.00 94.06 352 GLN A O 1
ATOM 2792 N N . ASP A 1 353 ? 17.614 -5.876 8.795 1.00 93.75 353 ASP A N 1
ATOM 2793 C CA . ASP A 1 353 ? 16.397 -5.878 7.977 1.00 93.75 353 ASP A CA 1
ATOM 2794 C C . ASP A 1 353 ? 15.738 -4.490 7.919 1.00 93.75 353 ASP A C 1
ATOM 2796 O O . ASP A 1 353 ? 15.305 -4.042 6.854 1.00 93.75 353 ASP A O 1
ATOM 2800 N N . ILE A 1 354 ? 15.721 -3.757 9.040 1.00 96.25 354 ILE A N 1
ATOM 2801 C CA . ILE A 1 354 ? 15.266 -2.360 9.100 1.00 96.25 354 ILE A CA 1
ATOM 2802 C C . ILE A 1 354 ? 16.132 -1.487 8.190 1.00 96.25 354 ILE A C 1
ATOM 2804 O O . ILE A 1 354 ? 15.601 -0.737 7.372 1.00 96.25 354 ILE A O 1
ATOM 2808 N N . ILE A 1 355 ? 17.460 -1.572 8.303 1.00 95.44 355 ILE A N 1
ATOM 2809 C CA . ILE A 1 355 ? 18.377 -0.793 7.461 1.00 95.44 355 ILE A CA 1
ATOM 2810 C C . ILE A 1 355 ? 18.135 -1.111 5.988 1.00 95.44 355 ILE A C 1
ATOM 2812 O O . ILE A 1 355 ? 18.018 -0.180 5.190 1.00 95.44 355 ILE A O 1
ATOM 2816 N N . HIS A 1 356 ? 18.030 -2.390 5.633 1.00 93.62 356 HIS A N 1
ATOM 2817 C CA . HIS A 1 356 ? 17.797 -2.827 4.264 1.00 93.62 356 HIS A CA 1
ATOM 2818 C C . HIS A 1 356 ? 16.486 -2.259 3.706 1.00 93.62 356 HIS A C 1
ATOM 2820 O O . HIS A 1 356 ? 16.483 -1.619 2.654 1.00 93.62 356 HIS A O 1
ATOM 2826 N N . ALA A 1 357 ? 15.384 -2.392 4.453 1.00 94.38 357 ALA A N 1
ATOM 2827 C CA . ALA A 1 357 ? 14.077 -1.880 4.048 1.00 94.38 357 ALA A CA 1
ATOM 2828 C C . ALA A 1 357 ? 14.098 -0.360 3.814 1.00 94.38 357 ALA A C 1
ATOM 2830 O O . ALA A 1 357 ? 13.646 0.117 2.774 1.00 94.38 357 ALA A O 1
ATOM 2831 N N . LEU A 1 358 ? 14.668 0.417 4.742 1.00 96.88 358 LEU A N 1
ATOM 2832 C CA . LEU A 1 358 ? 14.714 1.877 4.603 1.00 96.88 358 LEU A CA 1
ATOM 2833 C C . LEU A 1 358 ? 15.682 2.326 3.499 1.00 96.88 358 LEU A C 1
ATOM 2835 O O . LEU A 1 358 ? 15.441 3.349 2.861 1.00 96.88 358 LEU A O 1
ATOM 2839 N N . SER A 1 359 ? 16.754 1.568 3.252 1.00 93.88 359 SER A N 1
ATOM 2840 C CA . SER A 1 359 ? 17.686 1.818 2.143 1.00 93.88 359 SER A CA 1
ATOM 2841 C C . SER A 1 359 ? 16.999 1.620 0.799 1.00 93.88 359 SER A C 1
ATOM 2843 O O . SER A 1 359 ? 17.083 2.491 -0.066 1.00 93.88 359 SER A O 1
ATOM 2845 N N . ALA A 1 360 ? 16.252 0.523 0.659 1.00 92.62 360 ALA A N 1
ATOM 2846 C CA . ALA A 1 360 ? 15.468 0.228 -0.529 1.00 92.62 360 ALA A CA 1
ATOM 2847 C C . ALA A 1 360 ? 14.398 1.307 -0.782 1.00 92.62 360 ALA A C 1
ATOM 2849 O O . ALA A 1 360 ? 14.300 1.813 -1.898 1.00 92.62 360 ALA A O 1
ATOM 2850 N N . MET A 1 361 ? 13.672 1.736 0.260 1.00 95.31 361 MET A N 1
ATOM 28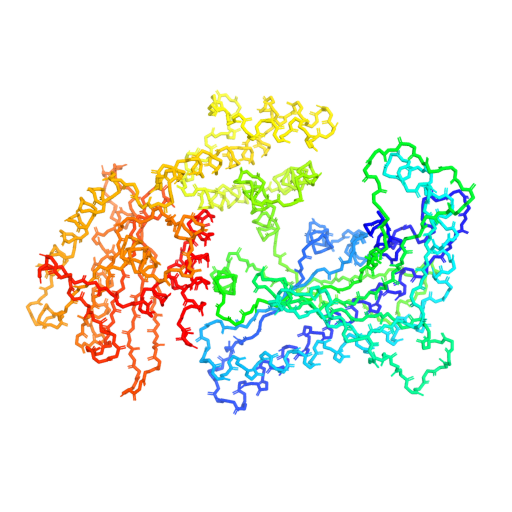51 C CA . MET A 1 361 ? 12.679 2.819 0.170 1.00 95.31 361 MET A CA 1
ATOM 2852 C C . MET A 1 361 ? 13.289 4.175 -0.204 1.00 95.31 361 MET A C 1
ATOM 2854 O O . MET A 1 361 ? 12.656 4.953 -0.915 1.00 95.31 361 MET A O 1
ATOM 2858 N N . ALA A 1 362 ? 14.507 4.463 0.260 1.00 94.19 362 ALA A N 1
ATOM 2859 C CA . ALA A 1 362 ? 15.224 5.702 -0.037 1.00 94.19 362 ALA A CA 1
ATOM 2860 C C . ALA A 1 362 ? 15.979 5.682 -1.380 1.00 94.19 362 ALA A C 1
ATOM 2862 O O . ALA A 1 362 ? 16.601 6.689 -1.727 1.00 94.19 362 ALA A O 1
ATOM 2863 N N . GLY A 1 363 ? 16.010 4.545 -2.087 1.00 91.19 363 GLY A N 1
ATOM 2864 C CA . GLY A 1 363 ? 16.841 4.375 -3.281 1.00 91.19 363 GLY A CA 1
ATOM 2865 C C . GLY A 1 363 ? 18.337 4.540 -2.988 1.00 91.19 363 GLY A C 1
ATOM 2866 O O . GLY A 1 363 ? 19.056 5.174 -3.761 1.00 91.19 363 GLY A O 1
ATOM 2867 N N . ALA A 1 364 ? 18.801 4.025 -1.846 1.00 90.25 364 ALA A N 1
ATOM 2868 C CA . ALA A 1 364 ? 20.172 4.157 -1.355 1.00 90.25 364 ALA A CA 1
ATOM 2869 C C . ALA A 1 364 ? 20.785 2.793 -1.010 1.00 90.25 364 ALA A C 1
ATOM 2871 O O . ALA A 1 364 ? 20.090 1.780 -0.932 1.00 90.25 364 ALA A O 1
ATOM 2872 N N . SER A 1 365 ? 22.099 2.758 -0.777 1.00 88.31 365 SER A N 1
ATOM 2873 C CA . SER A 1 365 ? 22.766 1.530 -0.340 1.00 88.31 365 SER A CA 1
ATOM 2874 C C . SER A 1 365 ? 22.686 1.336 1.177 1.00 88.31 365 SER A C 1
ATOM 2876 O O . SER A 1 365 ? 22.824 2.295 1.941 1.00 88.31 365 SER A O 1
ATOM 2878 N N . ASP A 1 366 ? 22.591 0.079 1.622 1.00 90.00 366 ASP A N 1
ATOM 2879 C CA . ASP A 1 366 ? 22.561 -0.292 3.047 1.00 90.00 366 ASP A CA 1
ATOM 2880 C C . ASP A 1 366 ? 23.729 0.313 3.831 1.00 90.00 366 ASP A C 1
ATOM 2882 O O . ASP A 1 366 ? 23.568 0.804 4.944 1.00 90.00 366 ASP A O 1
ATOM 2886 N N . GLY A 1 367 ? 24.917 0.358 3.221 1.00 87.88 367 GLY A N 1
ATOM 2887 C CA . GLY A 1 367 ? 26.101 0.953 3.838 1.00 87.88 367 GLY A CA 1
ATOM 2888 C C . GLY A 1 367 ? 26.016 2.472 4.013 1.00 87.88 367 GLY A C 1
ATOM 2889 O O . GLY A 1 367 ? 26.611 3.009 4.943 1.00 87.88 367 GLY A O 1
ATOM 2890 N N . GLU A 1 368 ? 25.308 3.193 3.144 1.00 87.25 368 GLU A N 1
ATOM 2891 C CA . GLU A 1 368 ? 25.070 4.631 3.322 1.00 87.25 368 GLU A CA 1
ATOM 2892 C C . GLU A 1 368 ? 24.025 4.902 4.398 1.00 87.25 368 GLU A C 1
ATOM 2894 O O . GLU A 1 368 ? 24.172 5.858 5.159 1.00 87.25 368 GLU A O 1
ATOM 2899 N N . MET A 1 369 ? 23.000 4.056 4.470 1.00 90.31 369 MET A N 1
ATOM 2900 C CA . MET A 1 369 ? 21.936 4.172 5.457 1.00 90.31 369 MET A CA 1
ATOM 2901 C C . MET A 1 369 ? 22.424 3.779 6.856 1.00 90.31 369 MET A C 1
ATOM 2903 O O . MET A 1 369 ? 22.158 4.489 7.818 1.00 90.31 369 MET A O 1
ATOM 2907 N N . ALA A 1 370 ? 23.231 2.723 6.977 1.00 90.44 370 ALA A N 1
ATOM 2908 C CA . ALA A 1 370 ? 23.775 2.257 8.253 1.00 90.44 370 ALA A CA 1
ATOM 2909 C C . ALA A 1 370 ? 24.726 3.267 8.919 1.00 90.44 370 ALA A C 1
ATOM 2911 O O . ALA A 1 370 ? 24.761 3.371 10.145 1.00 90.44 370 ALA A O 1
ATOM 2912 N N . LYS A 1 371 ? 25.483 4.047 8.132 1.00 89.44 371 LYS A N 1
ATOM 2913 C CA . LYS A 1 371 ? 26.460 5.027 8.652 1.00 89.44 371 LYS A CA 1
ATOM 2914 C C . LYS A 1 371 ? 25.848 6.049 9.606 1.00 89.44 371 LYS A C 1
ATOM 2916 O O . LYS A 1 371 ? 26.542 6.536 10.490 1.00 89.44 371 LYS A O 1
ATOM 2921 N N . VAL A 1 372 ? 24.569 6.388 9.442 1.00 89.25 372 VAL A N 1
ATOM 2922 C CA . VAL A 1 372 ? 23.934 7.429 10.266 1.00 89.25 372 VAL A CA 1
ATOM 2923 C C . VAL A 1 372 ? 23.591 6.948 11.674 1.00 89.25 372 VAL A C 1
ATOM 2925 O O . VAL A 1 372 ? 23.312 7.781 12.531 1.00 89.25 372 VAL A O 1
ATOM 2928 N N . ILE A 1 373 ? 23.624 5.637 11.927 1.00 86.44 373 ILE A N 1
ATOM 2929 C CA . ILE A 1 373 ? 23.320 5.032 13.232 1.00 86.44 373 ILE A CA 1
ATOM 2930 C C . ILE A 1 373 ? 24.450 5.309 14.228 1.00 86.44 373 ILE A C 1
ATOM 2932 O O . ILE A 1 373 ? 24.188 5.573 15.404 1.00 86.44 373 ILE A O 1
ATOM 2936 N N . ASP A 1 374 ? 25.700 5.305 13.759 1.00 84.25 374 ASP A N 1
ATOM 2937 C CA . ASP A 1 374 ? 26.854 5.649 14.581 1.00 84.25 374 ASP A CA 1
ATOM 2938 C C . ASP A 1 374 ? 26.791 7.126 15.001 1.00 84.25 374 ASP A C 1
ATOM 2940 O O . ASP A 1 374 ? 26.769 8.044 14.175 1.00 84.25 374 ASP A O 1
ATOM 2944 N N . ARG A 1 375 ? 26.770 7.358 16.318 1.00 78.75 375 ARG A N 1
ATOM 2945 C CA . ARG A 1 375 ? 26.705 8.697 16.915 1.00 78.75 375 ARG A CA 1
ATOM 2946 C C . ARG A 1 375 ? 27.978 9.509 16.671 1.00 78.75 375 ARG A C 1
ATOM 2948 O O . ARG A 1 375 ? 27.907 10.735 16.709 1.00 78.75 375 ARG A O 1
ATOM 2955 N N . HIS A 1 376 ? 29.111 8.852 16.414 1.00 82.88 376 HIS A N 1
ATOM 2956 C CA . HIS A 1 376 ? 30.381 9.508 16.099 1.00 82.88 376 HIS A CA 1
ATOM 2957 C C . HIS A 1 376 ? 30.490 9.911 14.629 1.00 82.88 376 HIS A C 1
ATOM 2959 O O . HIS A 1 376 ? 31.251 10.819 14.294 1.00 82.88 376 HIS A O 1
ATOM 2965 N N . THR A 1 377 ? 29.702 9.283 13.757 1.00 83.38 377 THR A N 1
ATOM 2966 C CA . THR A 1 377 ? 29.613 9.688 12.360 1.00 83.38 377 THR A CA 1
ATOM 2967 C C . THR A 1 377 ? 28.804 10.991 12.262 1.00 83.38 377 THR A C 1
ATOM 2969 O O . THR A 1 377 ? 27.679 11.061 12.780 1.00 83.38 377 THR A O 1
ATOM 2972 N N . PRO A 1 378 ? 29.341 12.050 11.617 1.00 85.31 378 PRO A N 1
ATOM 2973 C CA . PRO A 1 378 ? 28.599 13.283 11.397 1.00 85.31 378 PRO A CA 1
ATOM 2974 C C . PRO A 1 378 ? 27.286 12.993 10.676 1.00 85.31 378 PRO A C 1
ATOM 2976 O O . PRO A 1 378 ? 27.268 12.328 9.639 1.00 85.31 378 PRO A O 1
ATOM 2979 N N . PHE A 1 379 ? 26.184 13.488 11.236 1.00 87.75 379 PHE A N 1
ATOM 2980 C CA . PHE A 1 379 ? 24.890 13.362 10.582 1.00 87.75 379 PHE A CA 1
ATOM 2981 C C . PHE A 1 379 ? 24.923 14.141 9.252 1.00 87.75 379 PHE A C 1
ATOM 2983 O O . PHE A 1 379 ? 25.466 15.254 9.237 1.00 87.75 379 PHE A O 1
ATOM 2990 N N . PRO A 1 380 ? 24.383 13.591 8.145 1.00 89.94 380 PRO A N 1
ATOM 2991 C CA . PRO A 1 380 ? 24.267 14.322 6.884 1.00 89.94 380 PRO A CA 1
ATOM 2992 C C . PRO A 1 380 ? 23.596 15.681 7.089 1.00 89.94 380 PRO A C 1
ATOM 2994 O O . PRO A 1 380 ? 22.824 15.857 8.028 1.00 89.94 380 PRO A O 1
ATOM 2997 N N . LYS A 1 381 ? 23.891 16.665 6.233 1.00 91.75 381 LYS A N 1
ATOM 2998 C CA . LYS A 1 381 ? 23.291 18.000 6.359 1.00 91.75 381 LYS A CA 1
ATOM 2999 C C . LYS A 1 381 ? 21.755 17.864 6.383 1.00 91.75 381 LYS A C 1
ATOM 3001 O O . LYS A 1 381 ? 21.214 17.424 5.373 1.00 91.75 381 LYS A O 1
ATOM 3006 N N . PRO A 1 382 ? 21.066 18.245 7.477 1.00 93.94 382 PRO A N 1
ATOM 3007 C CA . PRO A 1 382 ? 19.621 18.068 7.552 1.00 93.94 382 PRO A CA 1
ATOM 3008 C C . PRO A 1 382 ? 18.884 18.916 6.519 1.00 93.94 382 PRO A C 1
ATOM 3010 O O . PRO A 1 382 ? 19.286 20.055 6.251 1.00 93.94 382 PRO A O 1
ATOM 3013 N N . ASN A 1 383 ? 17.772 18.397 6.003 1.00 96.56 383 ASN A N 1
ATOM 3014 C CA . ASN A 1 383 ? 16.905 19.149 5.109 1.00 96.56 383 ASN A CA 1
ATOM 3015 C C . ASN A 1 383 ? 16.105 20.191 5.922 1.00 96.56 383 ASN A C 1
ATOM 3017 O O . ASN A 1 383 ? 15.596 19.911 7.017 1.00 96.56 383 ASN A O 1
ATOM 3021 N N . SER A 1 384 ? 16.020 21.427 5.418 1.00 95.50 384 SER A N 1
ATOM 3022 C CA . SER A 1 384 ? 15.356 22.531 6.127 1.00 95.50 384 SER A CA 1
ATOM 3023 C C . SER A 1 384 ? 13.854 22.305 6.267 1.00 95.50 384 SER A C 1
ATOM 3025 O O . SER A 1 384 ? 13.319 22.496 7.354 1.00 95.50 384 SER A O 1
ATOM 3027 N N . THR A 1 385 ? 13.196 21.813 5.217 1.00 94.81 385 THR A N 1
ATOM 3028 C CA . THR A 1 385 ? 11.750 21.560 5.202 1.00 94.81 385 THR A CA 1
ATOM 3029 C C . THR A 1 385 ? 11.368 20.438 6.165 1.00 94.81 385 THR A C 1
ATOM 3031 O O . THR A 1 385 ? 10.385 20.550 6.894 1.00 94.81 385 THR A O 1
ATOM 3034 N N . VAL A 1 386 ? 12.161 19.365 6.231 1.00 96.81 386 VAL A N 1
ATOM 3035 C CA . VAL A 1 386 ? 11.960 18.299 7.232 1.00 96.81 386 VAL A CA 1
ATOM 3036 C C . VAL A 1 386 ? 12.159 18.844 8.647 1.00 96.81 386 VAL A C 1
ATOM 3038 O O . VAL A 1 386 ? 11.376 18.550 9.549 1.00 96.81 386 VAL A O 1
ATOM 3041 N N . THR A 1 387 ? 13.176 19.685 8.842 1.00 96.94 387 THR A N 1
ATOM 3042 C CA . THR A 1 387 ? 13.454 20.321 10.136 1.00 96.94 387 THR A CA 1
ATOM 3043 C C . THR A 1 387 ? 12.300 21.218 10.599 1.00 96.94 387 THR A C 1
ATOM 3045 O O . THR A 1 387 ? 11.946 21.179 11.777 1.00 96.94 387 THR A O 1
ATOM 3048 N N . GLU A 1 388 ? 11.700 22.001 9.702 1.00 95.94 388 GLU A N 1
ATOM 3049 C CA . GLU A 1 388 ? 10.517 22.827 9.983 1.00 95.94 388 GLU A CA 1
ATOM 3050 C C . GLU A 1 388 ? 9.309 21.962 10.355 1.00 95.94 388 GLU A C 1
ATOM 3052 O O . GLU A 1 388 ? 8.745 22.141 11.432 1.00 95.94 388 GLU A O 1
ATOM 3057 N N . LYS A 1 389 ? 9.008 20.920 9.566 1.00 95.38 389 LYS A N 1
ATOM 3058 C CA . LYS A 1 389 ? 7.923 19.967 9.869 1.00 95.38 389 LYS A CA 1
ATOM 3059 C C . LYS A 1 389 ? 8.066 19.344 11.263 1.00 95.38 389 LYS A C 1
ATOM 3061 O O . LYS A 1 389 ? 7.083 19.212 11.989 1.00 95.38 389 LYS A O 1
ATOM 3066 N N . ILE A 1 390 ? 9.285 18.981 11.669 1.00 96.56 390 ILE A N 1
ATOM 3067 C CA . ILE A 1 390 ? 9.544 18.448 13.017 1.00 96.56 390 ILE A CA 1
ATOM 3068 C C . ILE A 1 390 ? 9.271 19.510 14.092 1.00 96.56 390 ILE A C 1
ATOM 3070 O O . ILE A 1 390 ? 8.627 19.201 15.094 1.00 96.56 390 ILE A O 1
ATOM 3074 N N . LYS A 1 391 ? 9.730 20.753 13.899 1.00 95.88 391 LYS A N 1
ATOM 3075 C CA . LYS A 1 391 ? 9.508 21.847 14.861 1.00 95.88 391 LYS A CA 1
ATOM 3076 C C . LYS A 1 391 ? 8.025 22.161 15.051 1.00 95.88 391 LYS A C 1
ATOM 3078 O O . LYS A 1 391 ? 7.612 22.373 16.192 1.00 95.88 391 LYS A O 1
ATOM 3083 N N . ASP A 1 392 ? 7.264 22.149 13.962 1.00 93.75 392 ASP A N 1
ATOM 3084 C CA . ASP A 1 392 ? 5.863 22.569 13.942 1.00 93.75 392 ASP A CA 1
ATOM 3085 C C . ASP A 1 392 ? 4.913 21.485 14.468 1.00 93.75 392 ASP A C 1
ATOM 3087 O O . ASP A 1 392 ? 3.901 21.793 15.104 1.00 93.75 392 ASP A O 1
ATOM 3091 N N . HIS A 1 393 ? 5.236 20.205 14.242 1.00 93.88 393 HIS A N 1
ATOM 3092 C CA . HIS A 1 393 ? 4.311 19.103 14.525 1.00 93.88 393 HIS A CA 1
ATOM 3093 C C . HIS A 1 393 ? 4.709 18.192 15.691 1.00 93.88 393 HIS A C 1
ATOM 3095 O O . HIS A 1 393 ? 3.846 17.496 16.232 1.00 93.88 393 HIS A O 1
ATOM 3101 N N . VAL A 1 394 ? 5.969 18.190 16.136 1.00 94.31 394 VAL A N 1
ATOM 3102 C CA . VAL A 1 394 ? 6.366 17.459 17.350 1.00 94.31 394 VAL A CA 1
ATOM 3103 C C . VAL A 1 394 ? 6.188 18.373 18.557 1.00 94.31 394 VAL A C 1
ATOM 3105 O O . VAL A 1 394 ? 6.954 19.304 18.753 1.00 94.31 394 VAL A O 1
ATOM 3108 N N . LYS A 1 395 ? 5.155 18.136 19.372 1.00 91.06 395 LYS A N 1
ATOM 3109 C CA . LYS A 1 395 ? 4.833 19.010 20.519 1.00 91.06 395 LYS A CA 1
ATOM 3110 C C . LYS A 1 395 ? 5.664 18.725 21.772 1.00 91.06 395 LYS A C 1
ATOM 3112 O O . LYS A 1 395 ? 5.877 19.630 22.567 1.00 91.06 395 LYS A O 1
ATOM 3117 N N . ASP A 1 396 ? 6.101 17.482 21.962 1.00 93.38 396 ASP A N 1
ATOM 3118 C CA . ASP A 1 396 ? 6.951 17.111 23.093 1.00 93.38 396 ASP A CA 1
ATOM 3119 C C . ASP A 1 396 ? 8.371 17.654 22.873 1.00 93.38 396 ASP A C 1
ATOM 3121 O O . ASP A 1 396 ? 9.073 17.226 21.954 1.00 93.38 396 ASP A O 1
ATOM 3125 N N . GLU A 1 397 ? 8.783 18.630 23.687 1.00 93.81 397 GLU A N 1
ATOM 3126 C CA . GLU A 1 397 ? 10.059 19.337 23.502 1.00 93.81 397 GLU A CA 1
ATOM 3127 C C . GLU A 1 397 ? 11.272 18.415 23.656 1.00 93.81 397 GLU A C 1
ATOM 3129 O O . GLU A 1 397 ? 12.253 18.567 22.930 1.00 93.81 397 GLU A O 1
ATOM 3134 N N . LYS A 1 398 ? 11.197 17.410 24.537 1.00 93.81 398 LYS A N 1
ATOM 3135 C CA . LYS A 1 398 ? 12.284 16.445 24.722 1.00 93.81 398 LYS A CA 1
ATOM 3136 C C . LYS A 1 398 ? 12.449 15.567 23.483 1.00 93.81 398 LYS A C 1
ATOM 3138 O O . LYS A 1 398 ? 13.551 15.442 22.958 1.00 93.81 398 LYS A O 1
ATOM 3143 N N . GLN A 1 399 ? 11.357 14.997 22.980 1.00 94.50 399 GLN A N 1
ATOM 3144 C CA . GLN A 1 399 ? 11.362 14.205 21.755 1.00 94.50 399 GLN A CA 1
ATOM 3145 C C . GLN A 1 399 ? 11.840 15.044 20.567 1.00 94.50 399 GLN A C 1
ATOM 3147 O O . GLN A 1 399 ? 12.656 14.577 19.773 1.00 94.50 399 GLN A O 1
ATOM 3152 N N . LYS A 1 400 ? 11.367 16.290 20.454 1.00 95.62 400 LYS A N 1
ATOM 3153 C CA . LYS A 1 400 ? 11.814 17.235 19.426 1.00 95.62 400 LYS A CA 1
ATOM 3154 C C . LYS A 1 400 ? 13.323 17.461 19.503 1.00 95.62 400 LYS A C 1
ATOM 3156 O O . LYS A 1 400 ? 13.992 17.379 18.475 1.00 95.62 400 LYS A O 1
ATOM 3161 N N . GLU A 1 401 ? 13.868 17.699 20.694 1.00 94.62 401 GLU A N 1
ATOM 3162 C CA . GLU A 1 401 ? 15.307 17.867 20.907 1.00 94.62 401 GLU A CA 1
ATOM 3163 C C . GLU A 1 401 ? 16.094 16.593 20.561 1.00 94.62 401 GLU A C 1
ATOM 3165 O O . GLU A 1 401 ? 17.148 16.676 19.932 1.00 94.62 401 GLU A O 1
ATOM 3170 N N . ASP A 1 402 ? 15.583 15.413 20.910 1.00 93.44 402 ASP A N 1
ATOM 3171 C CA . ASP A 1 402 ? 16.239 14.134 20.619 1.00 93.44 402 ASP A CA 1
ATOM 3172 C C . ASP A 1 402 ? 16.288 13.836 19.110 1.00 93.44 402 ASP A C 1
ATOM 3174 O O . ASP A 1 402 ? 17.318 13.369 18.606 1.00 93.44 402 ASP A O 1
ATOM 3178 N N . ILE A 1 403 ? 15.209 14.152 18.380 1.00 94.75 403 ILE A N 1
ATOM 3179 C CA . ILE A 1 403 ? 15.138 14.028 16.917 1.00 94.75 403 ILE A CA 1
ATOM 3180 C C . ILE A 1 403 ? 16.047 15.068 16.252 1.00 94.75 403 ILE A C 1
ATOM 3182 O O . ILE A 1 403 ? 16.901 14.721 15.435 1.00 94.75 403 ILE A O 1
ATOM 3186 N N . LEU A 1 404 ? 15.890 16.353 16.590 1.00 94.69 404 LEU A N 1
ATOM 3187 C CA . LEU A 1 404 ? 16.629 17.442 15.943 1.00 94.69 404 LEU A CA 1
ATOM 3188 C C . LEU A 1 404 ? 18.118 17.428 16.291 1.00 94.69 404 LEU A C 1
ATOM 3190 O O . LEU A 1 404 ? 18.950 17.748 15.439 1.00 94.69 404 LEU A O 1
ATOM 3194 N N . GLY A 1 405 ? 18.442 17.038 17.521 1.00 90.12 405 GLY A N 1
ATOM 3195 C CA . GLY A 1 405 ? 19.798 16.875 18.029 1.00 90.12 405 GLY A CA 1
ATOM 3196 C C . GLY A 1 405 ? 20.465 15.575 17.592 1.00 90.12 405 GLY A C 1
ATOM 3197 O O . GLY A 1 405 ? 21.637 15.380 17.906 1.00 90.12 405 GLY A O 1
ATOM 3198 N N . ASN A 1 406 ? 19.758 14.698 16.864 1.00 86.75 406 ASN A N 1
ATOM 3199 C CA . ASN A 1 406 ? 20.296 13.441 16.345 1.00 86.75 406 ASN A CA 1
ATOM 3200 C C . ASN A 1 406 ? 20.939 12.588 17.457 1.00 86.75 406 ASN A C 1
ATOM 3202 O O . ASN A 1 406 ? 22.030 12.041 17.273 1.00 86.75 406 ASN A O 1
ATOM 3206 N N . LYS A 1 407 ? 20.298 12.516 18.632 1.00 84.31 407 LYS A N 1
ATOM 3207 C CA . LYS A 1 407 ? 20.863 11.866 19.831 1.00 84.31 407 LYS A CA 1
ATOM 3208 C C . LYS A 1 407 ? 20.577 10.366 19.883 1.00 84.31 407 LYS A C 1
ATOM 3210 O O . LYS A 1 407 ? 21.368 9.599 20.429 1.00 84.31 407 LYS A O 1
ATOM 3215 N N . ASP A 1 408 ? 19.463 9.939 19.298 1.00 90.69 408 ASP A N 1
ATOM 3216 C CA . ASP A 1 408 ? 18.996 8.554 19.314 1.00 90.69 408 ASP A CA 1
ATOM 3217 C C . ASP A 1 408 ? 19.190 7.874 17.943 1.00 90.69 408 ASP A C 1
ATOM 3219 O O . ASP A 1 408 ? 18.802 8.463 16.932 1.00 90.69 408 ASP A O 1
ATOM 3223 N N . PRO A 1 409 ? 19.773 6.661 17.862 1.00 92.38 409 PRO A N 1
ATOM 3224 C CA . PRO A 1 409 ? 19.999 5.980 16.587 1.00 92.38 409 PRO A CA 1
ATOM 3225 C C . PRO A 1 409 ? 18.722 5.731 15.773 1.00 92.38 409 PRO A C 1
ATOM 3227 O O . PRO A 1 409 ? 18.752 5.891 14.553 1.00 92.38 409 PRO A O 1
ATOM 3230 N N . ALA A 1 410 ? 17.597 5.420 16.426 1.00 94.94 410 ALA A N 1
ATOM 3231 C CA . ALA A 1 410 ? 16.326 5.191 15.745 1.00 94.94 410 ALA A CA 1
ATOM 3232 C C . ALA A 1 410 ? 15.822 6.484 15.095 1.00 94.94 410 ALA A C 1
ATOM 3234 O O . ALA A 1 410 ? 15.472 6.510 13.914 1.00 94.94 410 ALA A O 1
ATOM 3235 N N . TYR A 1 411 ? 15.845 7.591 15.844 1.00 95.25 411 TYR A N 1
ATOM 3236 C CA . TYR A 1 411 ? 15.442 8.896 15.318 1.00 95.25 411 TYR A CA 1
ATOM 3237 C C . TYR A 1 411 ? 16.388 9.407 14.232 1.00 95.25 411 TYR A C 1
ATOM 3239 O O . TYR A 1 411 ? 15.913 9.964 13.245 1.00 95.25 411 TYR A O 1
ATOM 3247 N N . ARG A 1 412 ? 17.701 9.173 14.359 1.00 94.50 412 ARG A N 1
ATOM 3248 C CA . ARG A 1 412 ? 18.685 9.483 13.307 1.00 94.50 412 ARG A CA 1
ATOM 3249 C C . ARG A 1 412 ? 18.349 8.754 12.012 1.00 94.50 412 ARG A C 1
ATOM 3251 O O . ARG A 1 412 ? 18.323 9.374 10.954 1.00 94.50 412 ARG A O 1
ATOM 3258 N N . LEU A 1 413 ? 18.064 7.458 12.095 1.00 96.12 413 LEU A N 1
ATOM 3259 C CA . LEU A 1 413 ? 17.750 6.639 10.931 1.00 96.12 413 LEU A CA 1
ATOM 3260 C C . LEU A 1 413 ? 16.447 7.089 10.251 1.00 96.12 413 LEU A C 1
ATOM 3262 O O . LEU A 1 413 ? 16.439 7.343 9.046 1.00 96.12 413 LEU A O 1
ATOM 3266 N N . ALA A 1 414 ? 15.377 7.270 11.030 1.00 97.00 414 ALA A N 1
ATOM 3267 C CA . ALA A 1 414 ? 14.084 7.739 10.536 1.00 97.00 414 ALA A CA 1
ATOM 3268 C C . ALA A 1 414 ? 14.158 9.156 9.937 1.00 97.00 414 ALA A C 1
ATOM 3270 O O . ALA A 1 414 ? 13.606 9.409 8.867 1.00 97.00 414 ALA A O 1
ATOM 3271 N N . ARG A 1 415 ? 14.885 10.079 10.580 1.00 96.50 415 ARG A N 1
ATOM 3272 C CA . ARG A 1 415 ? 15.098 11.432 10.049 1.00 96.50 415 ARG A CA 1
ATOM 3273 C C . ARG A 1 415 ? 15.917 11.410 8.763 1.00 96.50 415 ARG A C 1
ATOM 3275 O O . ARG A 1 415 ? 15.553 12.095 7.818 1.00 96.50 415 ARG A O 1
ATOM 3282 N N . ASN A 1 416 ? 16.983 10.613 8.699 1.00 96.62 416 ASN A N 1
ATOM 3283 C CA . ASN A 1 416 ? 17.801 10.499 7.491 1.00 96.62 416 ASN A CA 1
ATOM 3284 C C . ASN A 1 416 ? 16.999 9.945 6.302 1.00 96.62 416 ASN A C 1
ATOM 3286 O O . ASN A 1 416 ? 17.214 10.392 5.178 1.00 96.62 416 ASN A O 1
ATOM 3290 N N . LEU A 1 417 ? 16.053 9.023 6.534 1.00 97.69 417 LEU A N 1
ATOM 3291 C CA . LEU A 1 417 ? 15.089 8.626 5.503 1.00 97.69 417 LEU A CA 1
ATOM 3292 C C . LEU A 1 417 ? 14.295 9.846 5.013 1.00 97.69 417 LEU A C 1
ATOM 3294 O O . LEU A 1 417 ? 14.284 10.119 3.817 1.00 97.69 417 LEU A O 1
ATOM 3298 N N . MET A 1 418 ? 13.675 10.604 5.923 1.00 97.88 418 MET A N 1
ATOM 3299 C CA . MET A 1 418 ? 12.894 11.792 5.557 1.00 97.88 418 MET A CA 1
ATOM 3300 C C . MET A 1 418 ? 13.725 12.832 4.794 1.00 97.88 418 MET A C 1
ATOM 3302 O O . MET A 1 418 ? 13.281 13.312 3.755 1.00 97.88 418 MET A O 1
ATOM 3306 N N . ASP A 1 419 ? 14.928 13.156 5.273 1.00 97.12 419 ASP A N 1
ATOM 3307 C CA . ASP A 1 419 ? 15.822 14.131 4.638 1.00 97.12 419 ASP A CA 1
ATOM 3308 C C . ASP A 1 419 ? 16.160 13.709 3.196 1.00 97.12 419 ASP A C 1
ATOM 3310 O O . ASP A 1 419 ? 16.035 14.509 2.271 1.00 97.12 419 ASP A O 1
ATOM 3314 N N . ARG A 1 420 ? 16.483 12.426 2.973 1.00 95.50 420 ARG A N 1
ATOM 3315 C CA . ARG A 1 420 ? 16.777 11.885 1.634 1.00 95.50 420 ARG A CA 1
ATOM 3316 C C . ARG A 1 420 ? 15.583 11.938 0.688 1.00 95.50 420 ARG A C 1
ATOM 3318 O O . ARG A 1 420 ? 15.763 12.236 -0.495 1.00 95.50 420 ARG A O 1
ATOM 3325 N N . ILE A 1 421 ? 14.385 11.643 1.192 1.00 96.44 421 ILE A N 1
ATOM 3326 C CA . ILE A 1 421 ? 13.150 11.732 0.408 1.00 96.44 421 ILE A CA 1
ATOM 3327 C C . ILE A 1 421 ? 12.864 13.187 0.036 1.00 96.44 421 ILE A C 1
ATOM 3329 O O . ILE A 1 421 ? 12.600 13.463 -1.130 1.00 96.44 421 ILE A O 1
ATOM 3333 N N . ALA A 1 422 ? 12.987 14.123 0.980 1.00 96.00 422 ALA A N 1
ATOM 3334 C CA . ALA A 1 422 ? 12.776 15.545 0.716 1.00 96.00 422 ALA A CA 1
ATOM 3335 C C . ALA A 1 422 ? 13.787 16.106 -0.302 1.00 96.00 422 ALA A C 1
ATOM 3337 O O . ALA A 1 422 ? 13.389 16.781 -1.250 1.00 96.00 422 ALA A O 1
ATOM 3338 N N . ASP A 1 423 ? 15.075 15.776 -0.163 1.00 94.00 423 ASP A N 1
ATOM 3339 C CA . ASP A 1 423 ? 16.117 16.184 -1.115 1.00 94.00 423 ASP A CA 1
ATOM 3340 C C . ASP A 1 423 ? 15.859 15.615 -2.520 1.00 94.00 423 ASP A C 1
ATOM 3342 O O . ASP A 1 423 ? 15.988 16.311 -3.532 1.00 94.00 423 ASP A O 1
ATOM 3346 N N . SER A 1 424 ? 15.460 14.342 -2.592 1.00 90.62 424 SER A N 1
ATOM 3347 C CA . SER A 1 424 ? 15.169 13.672 -3.860 1.00 90.62 424 SER A CA 1
ATOM 3348 C C . SER A 1 424 ? 13.911 14.229 -4.525 1.00 90.62 424 SER A C 1
ATOM 3350 O O . SER A 1 424 ? 13.932 14.453 -5.736 1.00 90.62 424 SER A O 1
ATOM 3352 N N . ALA A 1 425 ? 12.856 14.517 -3.760 1.00 90.56 425 ALA A N 1
ATOM 3353 C CA . ALA A 1 425 ? 11.635 15.146 -4.259 1.00 90.56 425 ALA A CA 1
ATOM 3354 C C . ALA A 1 425 ? 11.917 16.554 -4.811 1.00 90.56 425 ALA A C 1
ATOM 3356 O O . ALA A 1 425 ? 11.553 16.850 -5.947 1.00 90.56 425 ALA A O 1
ATOM 3357 N N . ALA A 1 426 ? 12.672 17.380 -4.077 1.00 87.62 426 ALA A N 1
ATOM 3358 C CA . ALA A 1 426 ? 13.067 18.714 -4.534 1.00 87.62 426 ALA A CA 1
ATOM 3359 C C . ALA A 1 426 ? 13.891 18.668 -5.836 1.00 87.62 426 ALA A C 1
ATOM 3361 O O . ALA A 1 426 ? 13.738 19.516 -6.714 1.00 87.62 426 ALA A O 1
ATOM 3362 N N . SER A 1 427 ? 14.730 17.639 -6.018 1.00 82.38 427 SER A N 1
ATOM 3363 C CA . SER A 1 427 ? 15.498 17.464 -7.259 1.00 82.38 427 SER A CA 1
ATOM 3364 C C . SER A 1 427 ? 14.625 17.212 -8.499 1.00 82.38 427 SER A C 1
ATOM 3366 O O . SER A 1 427 ? 15.068 17.470 -9.621 1.00 82.38 427 SER A O 1
ATOM 3368 N N . GLN A 1 428 ? 13.388 16.732 -8.317 1.00 76.50 428 GLN A N 1
ATOM 3369 C CA . GLN A 1 428 ? 12.449 16.483 -9.411 1.00 76.50 428 GLN A CA 1
ATOM 3370 C C . GLN A 1 428 ? 11.730 17.757 -9.884 1.00 76.50 428 GLN A C 1
ATOM 3372 O O . GLN A 1 428 ? 11.295 17.793 -11.034 1.00 76.50 428 GLN A O 1
ATOM 3377 N N . GLU A 1 429 ? 11.666 18.825 -9.078 1.00 73.38 429 GLU A N 1
ATOM 3378 C CA . GLU A 1 429 ? 11.013 20.093 -9.462 1.00 73.38 429 GLU A CA 1
ATOM 3379 C C . GLU A 1 429 ? 11.654 20.738 -10.703 1.00 73.38 429 GLU A C 1
ATOM 3381 O O . GLU A 1 429 ? 10.978 21.402 -11.485 1.00 73.38 429 GLU A O 1
ATOM 3386 N N . GLY A 1 430 ? 12.943 20.479 -10.950 1.00 80.25 430 GLY A N 1
ATOM 3387 C CA . GLY A 1 430 ? 13.664 20.963 -12.133 1.00 80.25 430 GLY A CA 1
ATOM 3388 C C . GLY A 1 430 ? 13.311 20.261 -13.453 1.00 80.25 430 GLY A C 1
ATOM 3389 O O . GLY A 1 430 ? 13.893 20.591 -14.490 1.00 80.25 430 GLY A O 1
ATOM 3390 N N . CYS A 1 431 ? 12.402 19.280 -13.436 1.00 85.69 431 CYS A N 1
ATOM 3391 C CA . CYS A 1 431 ? 12.012 18.523 -14.628 1.00 85.69 431 CYS A CA 1
ATOM 3392 C C . CYS A 1 431 ? 11.064 19.289 -15.559 1.00 85.69 431 CYS A C 1
ATOM 3394 O O . CYS A 1 431 ? 11.021 18.995 -16.753 1.00 85.69 431 CYS A O 1
ATOM 3396 N N . PHE A 1 432 ? 10.328 20.271 -15.041 1.00 88.75 432 PHE A N 1
ATOM 3397 C CA . PHE A 1 432 ? 9.373 21.057 -15.816 1.00 88.75 432 PHE A CA 1
ATOM 3398 C C . PHE A 1 432 ? 9.695 22.548 -15.718 1.00 88.75 432 PHE A C 1
ATOM 3400 O O . PHE A 1 432 ? 10.225 23.021 -14.712 1.00 88.75 432 PHE A O 1
ATOM 3407 N N . ASP A 1 433 ? 9.393 23.300 -16.772 1.00 87.94 433 ASP A N 1
ATOM 3408 C CA . ASP A 1 433 ? 9.480 24.754 -16.744 1.00 87.94 433 ASP A CA 1
ATOM 3409 C C . ASP A 1 433 ? 8.295 25.376 -15.976 1.00 87.94 433 ASP A C 1
ATOM 3411 O O . ASP A 1 433 ? 7.355 24.701 -15.550 1.00 87.94 433 ASP A O 1
ATOM 3415 N N . ARG A 1 434 ? 8.305 26.705 -15.811 1.00 85.31 434 ARG A N 1
ATOM 3416 C CA . ARG A 1 434 ? 7.227 27.427 -15.105 1.00 85.31 434 ARG A CA 1
ATOM 3417 C C . ARG A 1 434 ? 5.856 27.322 -15.786 1.00 85.31 434 ARG A C 1
ATOM 3419 O O . ARG A 1 434 ? 4.859 27.679 -15.165 1.00 85.31 434 ARG A O 1
ATOM 3426 N N . LYS A 1 435 ? 5.804 26.897 -17.050 1.00 84.00 435 LYS A N 1
ATOM 3427 C CA . LYS A 1 435 ? 4.570 26.672 -17.810 1.00 84.00 435 LYS A CA 1
ATOM 3428 C C . LYS A 1 435 ? 4.103 25.214 -17.727 1.00 84.00 435 LYS A C 1
ATOM 3430 O O . LYS A 1 435 ? 3.011 24.913 -18.194 1.00 84.00 435 LYS A O 1
ATOM 3435 N N . GLY A 1 436 ? 4.880 24.334 -17.092 1.00 82.94 436 GLY A N 1
ATOM 3436 C CA . GLY A 1 436 ? 4.570 22.917 -16.937 1.00 82.94 436 GLY A CA 1
ATOM 3437 C C . GLY A 1 436 ? 4.996 22.050 -18.122 1.00 82.94 436 GLY A C 1
ATOM 3438 O O . GLY A 1 436 ? 4.579 20.895 -18.172 1.00 82.94 436 GLY A O 1
ATOM 3439 N N . HIS A 1 437 ? 5.810 22.580 -19.039 1.00 86.12 437 HIS A N 1
ATOM 3440 C CA . HIS A 1 437 ? 6.401 21.819 -20.142 1.00 86.12 437 HIS A CA 1
ATOM 3441 C C . HIS A 1 437 ? 7.700 21.146 -19.712 1.00 86.12 437 HIS A C 1
ATOM 3443 O O . HIS A 1 437 ? 8.360 21.602 -18.775 1.00 86.12 437 HIS A O 1
ATOM 3449 N N . VAL A 1 438 ? 8.093 20.079 -20.407 1.00 88.38 438 VAL A N 1
ATOM 3450 C CA . VAL A 1 438 ? 9.378 19.403 -20.167 1.00 88.38 438 VAL A CA 1
ATOM 3451 C C . VAL A 1 438 ? 10.551 20.388 -20.274 1.00 88.38 438 VAL A C 1
ATOM 3453 O O . VAL A 1 438 ? 10.691 21.130 -21.245 1.00 88.38 438 VAL A O 1
ATOM 3456 N N . SER A 1 439 ? 11.430 20.378 -19.269 1.00 89.50 439 SER A N 1
ATOM 3457 C CA . SER A 1 439 ? 12.643 21.200 -19.245 1.00 89.50 439 SER A CA 1
ATOM 3458 C C . SER A 1 439 ? 13.589 20.857 -20.401 1.00 89.50 439 SER A C 1
ATOM 3460 O O . SER A 1 439 ? 13.853 19.686 -20.674 1.00 89.50 439 SER A O 1
ATOM 3462 N N . LEU A 1 440 ? 14.191 21.875 -21.027 1.00 87.25 440 LEU A N 1
ATOM 3463 C CA . LEU A 1 440 ? 15.105 21.719 -22.172 1.00 87.25 440 LEU A CA 1
ATOM 3464 C C . LEU A 1 440 ? 16.354 20.871 -21.869 1.00 87.25 440 LEU A C 1
ATOM 3466 O O . LEU A 1 440 ? 17.003 20.377 -22.788 1.00 87.25 440 LEU A O 1
ATOM 3470 N N . THR A 1 441 ? 16.712 20.690 -20.596 1.00 87.69 441 THR A N 1
ATOM 3471 C CA . THR A 1 441 ? 17.859 19.860 -20.197 1.00 87.69 441 THR A CA 1
ATOM 3472 C C . THR A 1 441 ? 17.533 18.367 -20.160 1.00 87.69 441 THR A C 1
ATOM 3474 O O . THR A 1 441 ? 18.450 17.544 -20.220 1.00 87.69 441 THR A O 1
ATOM 3477 N N . LEU A 1 442 ? 16.251 17.998 -20.068 1.00 89.56 442 LEU A N 1
ATOM 3478 C CA . LEU A 1 442 ? 15.835 16.604 -19.960 1.00 89.56 442 LEU A CA 1
ATOM 3479 C C . LEU A 1 442 ? 16.031 15.811 -21.254 1.00 89.56 442 LEU A C 1
ATOM 3481 O O . LEU A 1 442 ? 16.620 14.737 -21.144 1.00 89.56 442 LEU A O 1
ATOM 3485 N N . PRO A 1 443 ? 15.639 16.290 -22.453 1.00 90.31 443 PRO A N 1
ATOM 3486 C CA . PRO A 1 443 ? 15.885 15.561 -23.698 1.00 90.31 443 PRO A CA 1
ATOM 3487 C C . PRO A 1 443 ? 17.355 15.162 -23.871 1.00 90.31 443 PRO A C 1
ATOM 3489 O O . PRO A 1 443 ? 17.650 13.988 -24.054 1.00 90.31 443 PRO A O 1
ATOM 3492 N N . ILE A 1 444 ? 18.289 16.092 -23.629 1.00 90.56 444 ILE A N 1
ATOM 3493 C CA . ILE A 1 444 ? 19.742 15.837 -23.694 1.00 90.56 444 ILE A CA 1
ATOM 3494 C C . ILE A 1 444 ? 20.158 14.710 -22.737 1.00 90.56 444 ILE A C 1
ATOM 3496 O O . ILE A 1 444 ? 21.004 13.870 -23.057 1.00 90.56 444 ILE A O 1
ATOM 3500 N N . ARG A 1 445 ? 19.580 14.692 -21.530 1.00 91.44 445 ARG A N 1
ATOM 3501 C CA . ARG A 1 445 ? 19.831 13.629 -20.558 1.00 91.44 445 ARG A CA 1
ATOM 3502 C C . ARG A 1 445 ? 19.269 12.297 -21.050 1.00 91.44 445 ARG A C 1
ATOM 3504 O O . ARG A 1 445 ? 20.000 11.314 -21.008 1.00 91.44 445 ARG A O 1
ATOM 3511 N N . PHE A 1 446 ? 18.025 12.259 -21.521 1.00 93.25 446 PHE A N 1
ATOM 3512 C CA . PHE A 1 446 ? 17.420 11.043 -22.065 1.00 93.25 446 PHE A CA 1
ATOM 3513 C C . PHE A 1 446 ? 18.212 10.506 -23.256 1.00 93.25 446 PHE A C 1
ATOM 3515 O O . PHE A 1 446 ? 18.507 9.319 -23.266 1.00 93.25 446 PHE A O 1
ATOM 3522 N N . ASP A 1 447 ? 18.667 11.344 -24.185 1.00 92.00 447 ASP A N 1
ATOM 3523 C CA . ASP A 1 447 ? 19.463 10.904 -25.338 1.00 92.00 447 ASP A CA 1
ATOM 3524 C C . ASP A 1 447 ? 20.770 10.228 -24.909 1.00 92.00 447 ASP A C 1
ATOM 3526 O O . ASP A 1 447 ? 21.122 9.146 -25.389 1.00 92.00 447 ASP A O 1
ATOM 3530 N N . LYS A 1 448 ? 21.471 10.812 -23.928 1.00 93.81 448 LYS A N 1
ATOM 3531 C CA . LYS A 1 448 ? 22.680 10.212 -23.348 1.00 93.81 448 LYS A CA 1
ATOM 3532 C C . LYS A 1 448 ? 22.392 8.845 -22.717 1.00 93.81 448 LYS A C 1
ATOM 3534 O O . LYS A 1 448 ? 23.169 7.903 -22.897 1.00 93.81 448 LYS A O 1
ATOM 3539 N N . GLU A 1 449 ? 21.307 8.746 -21.957 1.00 94.31 449 GLU A N 1
ATOM 3540 C CA . GLU A 1 449 ? 20.916 7.531 -21.241 1.00 94.31 449 GLU A CA 1
ATOM 3541 C C . GLU A 1 449 ? 20.405 6.444 -22.205 1.00 94.31 449 GLU A C 1
ATOM 3543 O O . GLU A 1 449 ? 20.800 5.284 -22.092 1.00 94.31 449 GLU A O 1
ATOM 3548 N N . ARG A 1 450 ? 19.643 6.817 -23.239 1.00 94.25 450 ARG A N 1
ATOM 3549 C CA . ARG A 1 450 ? 19.227 5.951 -24.353 1.00 94.25 450 ARG A CA 1
ATOM 3550 C C . ARG A 1 450 ? 20.427 5.406 -25.122 1.00 94.25 450 ARG A C 1
ATOM 3552 O O . ARG A 1 450 ? 20.484 4.206 -25.382 1.00 94.25 450 ARG A O 1
ATOM 3559 N N . ALA A 1 451 ? 21.432 6.235 -25.410 1.00 93.56 451 ALA A N 1
ATOM 3560 C CA . ALA A 1 451 ? 22.670 5.793 -26.057 1.00 93.56 451 ALA A CA 1
ATOM 3561 C C . ALA A 1 451 ? 23.481 4.818 -25.183 1.00 93.56 451 ALA A C 1
ATOM 3563 O O . ALA A 1 451 ? 24.165 3.923 -25.685 1.00 93.56 451 ALA A O 1
ATOM 3564 N N . GLN A 1 452 ? 23.438 4.966 -23.856 1.00 92.44 452 GLN A N 1
ATOM 3565 C CA . GLN A 1 452 ? 24.014 3.978 -22.944 1.00 92.44 452 GLN A CA 1
ATOM 3566 C C . GLN A 1 452 ? 23.215 2.670 -22.939 1.00 92.44 452 GLN A C 1
ATOM 3568 O O . GLN A 1 452 ? 23.818 1.604 -23.062 1.00 92.44 452 GLN A O 1
ATOM 3573 N N . LEU A 1 453 ? 21.887 2.747 -22.855 1.00 93.81 453 LEU A N 1
ATOM 3574 C CA . LEU A 1 453 ? 21.006 1.582 -22.886 1.00 93.81 453 LEU A CA 1
ATOM 3575 C C . LEU A 1 453 ? 21.155 0.796 -24.193 1.00 93.81 453 LEU A C 1
ATOM 3577 O O . LEU A 1 453 ? 21.239 -0.431 -24.175 1.00 93.81 453 LEU A O 1
ATOM 3581 N N . ARG A 1 454 ? 21.273 1.501 -25.323 1.00 93.69 454 ARG A N 1
ATOM 3582 C CA . ARG A 1 454 ? 21.509 0.886 -26.629 1.00 93.69 454 ARG A CA 1
ATOM 3583 C C . ARG A 1 454 ? 22.835 0.136 -26.675 1.00 93.69 454 ARG A C 1
ATOM 3585 O O . ARG A 1 454 ? 22.867 -0.987 -27.158 1.00 93.69 454 ARG A O 1
ATOM 3592 N N . ARG A 1 455 ? 23.903 0.692 -26.094 1.00 92.06 455 ARG A N 1
ATOM 3593 C CA . ARG A 1 455 ? 25.186 -0.021 -25.970 1.00 92.06 455 ARG A CA 1
ATOM 3594 C C . ARG A 1 455 ? 25.052 -1.303 -25.152 1.00 92.06 455 ARG A C 1
ATOM 3596 O O . ARG A 1 455 ? 25.586 -2.323 -25.566 1.00 92.06 455 ARG A O 1
ATOM 3603 N N . TRP A 1 456 ? 24.318 -1.280 -24.036 1.00 90.81 456 TRP A N 1
ATOM 3604 C CA . TRP A 1 456 ? 24.050 -2.498 -23.258 1.00 90.81 456 TRP A CA 1
ATOM 3605 C C . TRP A 1 456 ? 23.286 -3.547 -24.067 1.00 90.81 456 TRP A C 1
ATOM 3607 O O . TRP A 1 456 ? 23.632 -4.725 -24.018 1.00 90.81 456 TRP A O 1
ATOM 3617 N N . PHE A 1 457 ? 22.280 -3.121 -24.829 1.00 92.81 457 PHE A N 1
ATOM 3618 C CA . PHE A 1 457 ? 21.513 -3.988 -25.720 1.00 92.81 457 PHE A CA 1
ATOM 3619 C C . PHE A 1 457 ? 22.381 -4.590 -26.836 1.00 92.81 457 PHE A C 1
ATOM 3621 O O . PHE A 1 457 ? 22.397 -5.807 -27.013 1.00 92.81 457 PHE A O 1
ATOM 3628 N N . ASP A 1 458 ? 23.161 -3.770 -27.539 1.00 92.25 458 ASP A N 1
ATOM 3629 C CA . ASP A 1 458 ? 24.025 -4.225 -28.630 1.00 92.25 458 ASP A CA 1
ATOM 3630 C C . ASP A 1 458 ? 25.133 -5.165 -28.118 1.00 92.25 458 ASP A C 1
ATOM 3632 O O . ASP A 1 458 ? 25.449 -6.172 -28.756 1.00 92.25 458 ASP A O 1
ATOM 3636 N N . ASP A 1 459 ? 25.712 -4.877 -26.948 1.00 89.88 459 ASP A N 1
ATOM 3637 C CA . ASP A 1 459 ? 26.711 -5.741 -26.312 1.00 89.88 459 ASP A CA 1
ATOM 3638 C C . ASP A 1 459 ? 26.110 -7.068 -25.835 1.00 89.88 459 ASP A C 1
ATOM 3640 O O . ASP A 1 459 ? 26.793 -8.095 -25.884 1.00 89.88 459 ASP A O 1
ATOM 3644 N N . ALA A 1 460 ? 24.838 -7.076 -25.423 1.00 88.69 460 ALA A N 1
ATOM 3645 C CA . ALA A 1 460 ? 24.110 -8.307 -25.151 1.00 88.69 460 ALA A CA 1
ATOM 3646 C C . ALA A 1 460 ? 23.930 -9.124 -26.436 1.00 88.69 460 ALA A C 1
ATOM 3648 O O . ALA A 1 460 ? 24.352 -10.277 -26.497 1.00 88.69 460 ALA A O 1
ATOM 3649 N N . ILE A 1 461 ? 23.418 -8.526 -27.511 1.00 90.50 461 ILE A N 1
ATOM 3650 C CA . ILE A 1 461 ? 23.215 -9.243 -28.779 1.00 90.50 461 ILE A CA 1
ATOM 3651 C C . ILE A 1 461 ? 24.519 -9.854 -29.303 1.00 90.50 461 ILE A C 1
ATOM 3653 O O . ILE A 1 461 ? 24.523 -11.012 -29.717 1.00 90.50 461 ILE A O 1
ATOM 3657 N N . LYS A 1 462 ? 25.644 -9.131 -29.230 1.00 90.75 462 LYS A N 1
ATOM 3658 C CA . LYS A 1 462 ? 26.958 -9.634 -29.678 1.00 90.75 462 LYS A CA 1
ATOM 3659 C C . LYS A 1 462 ? 27.433 -10.888 -28.941 1.00 90.75 462 LYS A C 1
ATOM 3661 O O . LYS A 1 462 ? 28.277 -11.607 -29.468 1.00 90.75 462 LYS A O 1
ATOM 3666 N N . ARG A 1 463 ? 26.941 -11.144 -27.725 1.00 89.69 463 ARG A N 1
ATOM 3667 C CA . ARG A 1 463 ? 27.292 -12.332 -26.927 1.00 89.69 463 ARG A CA 1
ATOM 3668 C C . ARG A 1 463 ? 26.394 -13.535 -27.218 1.00 89.69 463 ARG A C 1
ATOM 3670 O O . ARG A 1 463 ? 26.677 -14.623 -26.721 1.00 89.69 463 ARG A O 1
ATOM 3677 N N . LEU A 1 464 ? 25.327 -13.360 -27.996 1.00 87.38 464 LEU A N 1
ATOM 3678 C CA . LEU A 1 464 ? 24.411 -14.438 -28.350 1.00 87.38 464 LEU A CA 1
ATOM 3679 C C . LEU A 1 464 ? 24.953 -15.277 -29.518 1.00 87.38 464 LEU A C 1
ATOM 3681 O O . LEU A 1 464 ? 25.539 -14.732 -30.455 1.00 87.38 464 LEU A O 1
ATOM 3685 N N . PRO A 1 465 ? 24.691 -16.597 -29.535 1.00 87.88 465 PRO A N 1
ATOM 3686 C CA . PRO A 1 465 ? 24.884 -17.404 -30.733 1.00 87.88 465 PRO A CA 1
ATOM 3687 C C . PRO A 1 465 ? 24.076 -16.834 -31.915 1.00 87.88 465 PRO A C 1
ATOM 3689 O O . PRO A 1 465 ? 22.931 -16.422 -31.702 1.00 87.88 465 PRO A O 1
ATOM 3692 N N . PRO A 1 466 ? 24.584 -16.877 -33.166 1.00 89.69 466 PRO A N 1
ATOM 3693 C CA . PRO A 1 466 ? 23.909 -16.275 -34.322 1.00 89.69 466 PRO A CA 1
ATOM 3694 C C . PRO A 1 466 ? 22.451 -16.720 -34.513 1.00 89.69 466 PRO A C 1
ATOM 3696 O O . PRO A 1 466 ? 21.591 -15.904 -34.829 1.00 89.69 466 PRO A O 1
ATOM 3699 N N . ALA A 1 467 ? 22.151 -17.997 -34.254 1.00 85.62 467 ALA A N 1
ATOM 3700 C CA . ALA A 1 467 ? 20.794 -18.538 -34.351 1.00 85.62 467 ALA A CA 1
ATOM 3701 C C . ALA A 1 467 ? 19.822 -17.940 -33.313 1.00 85.62 467 ALA A C 1
ATOM 3703 O O . ALA A 1 467 ? 18.638 -17.780 -33.596 1.00 85.62 467 ALA A O 1
ATOM 3704 N N . VAL A 1 468 ? 20.313 -17.585 -32.120 1.00 86.50 468 VAL A N 1
ATOM 3705 C CA . VAL A 1 468 ? 19.509 -16.931 -31.075 1.00 86.50 468 VAL A CA 1
ATOM 3706 C C . VAL A 1 468 ? 19.376 -15.439 -31.376 1.00 86.50 468 VAL A C 1
ATOM 3708 O O . VAL A 1 468 ? 18.274 -14.902 -31.282 1.00 86.50 468 VAL A O 1
ATOM 3711 N N . ALA A 1 469 ? 20.469 -14.797 -31.803 1.00 90.94 469 ALA A N 1
ATOM 3712 C CA . ALA A 1 469 ? 20.497 -13.388 -32.193 1.00 90.94 469 ALA A CA 1
ATOM 3713 C C . ALA A 1 469 ? 19.522 -13.078 -33.344 1.00 90.94 469 ALA A C 1
ATOM 3715 O O . ALA A 1 469 ? 18.841 -12.060 -33.303 1.00 90.94 469 ALA A O 1
ATOM 3716 N N . ALA A 1 470 ? 19.383 -13.985 -34.319 1.00 92.38 470 ALA A N 1
ATOM 3717 C CA . ALA A 1 470 ? 18.413 -13.859 -35.412 1.00 92.38 470 ALA A CA 1
ATOM 3718 C C . ALA A 1 470 ? 16.945 -13.828 -34.940 1.00 92.38 470 ALA A C 1
ATOM 3720 O O . ALA A 1 470 ? 16.068 -13.374 -35.670 1.00 92.38 470 ALA A O 1
ATOM 3721 N N . GLY A 1 471 ? 16.669 -14.314 -33.725 1.00 92.69 471 GLY A N 1
ATOM 3722 C CA . GLY A 1 471 ? 15.349 -14.248 -33.104 1.00 92.69 471 GLY A CA 1
ATOM 3723 C C . GLY A 1 471 ? 15.079 -12.957 -32.331 1.00 92.69 471 GLY A C 1
ATOM 3724 O O . GLY A 1 471 ? 13.999 -12.840 -31.754 1.00 92.69 471 GLY A O 1
ATOM 3725 N N . ILE A 1 472 ? 16.026 -12.014 -32.287 1.00 94.19 472 ILE A N 1
ATOM 3726 C CA . ILE A 1 472 ? 15.809 -10.660 -31.770 1.00 94.19 472 ILE A CA 1
ATOM 3727 C C . ILE A 1 472 ? 15.299 -9.803 -32.923 1.00 94.19 472 ILE A C 1
ATOM 3729 O O . ILE A 1 472 ? 15.999 -9.615 -33.913 1.00 94.19 472 ILE A O 1
ATOM 3733 N N . LEU A 1 473 ? 14.059 -9.330 -32.816 1.00 94.00 473 LEU A N 1
ATOM 3734 C CA . LEU A 1 473 ? 13.347 -8.748 -33.951 1.00 94.00 473 LEU A CA 1
ATOM 3735 C C . LEU A 1 473 ? 13.448 -7.225 -33.955 1.00 94.00 473 LEU A C 1
ATOM 3737 O O . LEU A 1 473 ? 13.914 -6.641 -34.928 1.00 94.00 473 LEU A O 1
ATOM 3741 N N . GLU A 1 474 ? 13.001 -6.580 -32.878 1.00 93.88 474 GLU A N 1
ATOM 3742 C CA . GLU A 1 474 ? 12.905 -5.118 -32.777 1.00 93.88 474 GLU A CA 1
ATOM 3743 C C . GLU A 1 474 ? 13.102 -4.656 -31.338 1.00 93.88 474 GLU A C 1
ATOM 3745 O O . GLU A 1 474 ? 12.884 -5.426 -30.403 1.00 93.88 474 GLU A O 1
ATOM 3750 N N . ALA A 1 475 ? 13.458 -3.386 -31.157 1.00 94.75 475 ALA A N 1
ATOM 3751 C CA . ALA A 1 475 ? 13.506 -2.759 -29.847 1.00 94.75 475 ALA A CA 1
ATOM 3752 C C . ALA A 1 475 ? 13.027 -1.309 -29.926 1.00 94.75 475 ALA A C 1
ATOM 3754 O O . ALA A 1 475 ? 13.349 -0.612 -30.883 1.00 94.75 475 ALA A O 1
ATOM 3755 N N . ALA A 1 476 ? 12.299 -0.865 -28.907 1.00 96.81 476 ALA A N 1
ATOM 3756 C CA . ALA A 1 476 ? 11.745 0.478 -28.817 1.00 96.81 476 ALA A CA 1
ATOM 3757 C C . ALA A 1 476 ? 11.940 1.061 -27.417 1.00 96.81 476 ALA A C 1
ATOM 3759 O O . ALA A 1 476 ? 11.854 0.343 -26.419 1.00 96.81 476 ALA A O 1
ATOM 3760 N N . PHE A 1 477 ? 12.178 2.365 -27.329 1.00 97.00 477 PHE A N 1
ATOM 3761 C CA . PHE A 1 477 ? 12.278 3.066 -26.055 1.00 97.00 477 PHE A CA 1
ATOM 3762 C C . PHE A 1 477 ? 10.899 3.252 -25.417 1.00 97.00 477 PHE A C 1
ATOM 3764 O O . PHE A 1 477 ? 9.903 3.523 -26.087 1.00 97.00 477 PHE A O 1
ATOM 3771 N N . SER A 1 478 ? 10.848 3.093 -24.100 1.00 96.31 478 SER A N 1
ATOM 3772 C CA . SER A 1 478 ? 9.627 3.128 -23.282 1.00 96.31 478 SER A CA 1
ATOM 3773 C C . SER A 1 478 ? 9.794 4.018 -22.049 1.00 96.31 478 SER A C 1
ATOM 3775 O O . SER A 1 478 ? 9.158 3.820 -21.010 1.00 96.31 478 SER A O 1
ATOM 3777 N N . ASP A 1 479 ? 10.739 4.952 -22.122 1.00 95.31 479 ASP A N 1
ATOM 3778 C CA . ASP A 1 479 ? 11.107 5.820 -21.014 1.00 95.31 479 ASP A CA 1
ATOM 3779 C C . ASP A 1 479 ? 10.088 6.939 -20.787 1.00 95.31 479 ASP A C 1
ATOM 3781 O O . ASP A 1 479 ? 9.154 7.153 -21.561 1.00 95.31 479 ASP A O 1
ATOM 3785 N N . ASP A 1 480 ? 10.248 7.637 -19.670 1.00 94.44 480 ASP A N 1
ATOM 3786 C CA . ASP A 1 480 ? 9.269 8.622 -19.232 1.00 94.44 480 ASP A CA 1
ATOM 3787 C C . ASP A 1 480 ? 9.174 9.829 -20.170 1.00 94.44 480 ASP A C 1
ATOM 3789 O O . ASP A 1 480 ? 8.122 10.456 -20.212 1.00 94.44 480 ASP A O 1
ATOM 3793 N N . LEU A 1 481 ? 10.212 10.144 -20.957 1.00 93.56 481 LEU A N 1
ATOM 3794 C CA . LEU A 1 481 ? 10.113 11.212 -21.952 1.00 93.56 481 LEU A CA 1
ATOM 3795 C C . LEU A 1 481 ? 9.159 10.822 -23.082 1.00 93.56 481 LEU A C 1
ATOM 3797 O O . LEU A 1 481 ? 8.379 11.660 -23.525 1.00 93.56 481 LEU A O 1
ATOM 3801 N N . VAL A 1 482 ? 9.171 9.550 -23.498 1.00 92.31 482 VAL A N 1
ATOM 3802 C CA . VAL A 1 482 ? 8.194 9.018 -24.462 1.00 92.31 482 VAL A CA 1
ATOM 3803 C C . VAL A 1 482 ? 6.780 9.168 -23.906 1.00 92.31 482 VAL A C 1
ATOM 3805 O O . VAL A 1 482 ? 5.907 9.728 -24.567 1.00 92.31 482 VAL A O 1
ATOM 3808 N N . LEU A 1 483 ? 6.558 8.705 -22.672 1.00 92.44 483 LEU A N 1
ATOM 3809 C CA . LEU A 1 483 ? 5.257 8.793 -22.012 1.00 92.44 483 LEU A CA 1
ATOM 3810 C C . LEU A 1 483 ? 4.778 10.246 -21.899 1.00 92.44 483 LEU A C 1
ATOM 3812 O O . LEU A 1 483 ? 3.679 10.569 -22.337 1.00 92.44 483 LEU A O 1
ATOM 3816 N N . ILE A 1 484 ? 5.600 11.122 -21.324 1.00 90.94 484 ILE A N 1
ATOM 3817 C CA . ILE A 1 484 ? 5.251 12.522 -21.084 1.00 90.94 484 ILE A CA 1
ATOM 3818 C C . ILE A 1 484 ? 5.013 13.266 -22.401 1.00 90.94 484 ILE A C 1
ATOM 3820 O O . ILE A 1 484 ? 4.039 14.008 -22.489 1.00 90.94 484 ILE A O 1
ATOM 3824 N N . GLY A 1 485 ? 5.811 13.001 -23.439 1.00 88.44 485 GLY A N 1
ATOM 3825 C CA . GLY A 1 485 ? 5.602 13.578 -24.767 1.00 88.44 485 GLY A CA 1
ATOM 3826 C C . GLY A 1 485 ? 4.250 13.198 -25.381 1.00 88.44 485 GLY A C 1
ATOM 3827 O O . GLY A 1 485 ? 3.592 14.041 -25.986 1.00 88.44 485 GLY A O 1
ATOM 3828 N N . PHE A 1 486 ? 3.774 11.963 -25.174 1.00 86.94 486 PHE A N 1
ATOM 3829 C CA . PHE A 1 486 ? 2.410 11.582 -25.568 1.00 86.94 486 PHE A CA 1
ATOM 3830 C C . PHE A 1 486 ? 1.338 12.292 -24.736 1.00 86.94 486 PHE A C 1
ATOM 3832 O O . PHE A 1 486 ? 0.299 12.677 -25.270 1.00 86.94 486 PHE A O 1
ATOM 3839 N N . LEU A 1 487 ? 1.565 12.460 -23.433 1.00 86.00 487 LEU A N 1
ATOM 3840 C CA . LEU A 1 487 ? 0.603 13.100 -22.535 1.00 86.00 487 LEU A CA 1
ATOM 3841 C C . LEU A 1 487 ? 0.479 14.609 -22.796 1.00 86.00 487 LEU A C 1
ATOM 3843 O O . LEU A 1 487 ? -0.625 15.140 -22.703 1.00 86.00 487 LEU A O 1
ATOM 3847 N N . GLU A 1 488 ? 1.565 15.284 -23.184 1.00 85.31 488 GLU A N 1
ATOM 3848 C CA . GLU A 1 488 ? 1.554 16.696 -23.601 1.00 85.31 488 GLU A CA 1
ATOM 3849 C C . GLU A 1 488 ? 0.630 16.947 -24.804 1.00 85.31 488 GLU A C 1
ATOM 3851 O O . GLU A 1 488 ? 0.041 18.020 -24.912 1.00 85.31 488 GLU A O 1
ATOM 3856 N N . GLN A 1 489 ? 0.437 15.949 -25.671 1.00 83.12 489 GLN A N 1
ATOM 3857 C CA . GLN A 1 489 ? -0.448 16.044 -26.839 1.00 83.12 489 GLN A CA 1
ATOM 3858 C C . GLN A 1 489 ? -1.934 15.862 -26.497 1.00 83.12 489 GLN A C 1
ATOM 3860 O O . GLN A 1 489 ? -2.788 16.082 -27.351 1.00 83.12 489 GLN A O 1
ATOM 3865 N N . ASN A 1 490 ? -2.265 15.411 -25.284 1.00 78.25 490 ASN A N 1
ATOM 3866 C CA . ASN A 1 490 ? -3.620 14.990 -24.943 1.00 78.25 490 ASN A CA 1
ATOM 3867 C C . ASN A 1 490 ? -4.538 16.140 -24.482 1.00 78.25 490 ASN A C 1
ATOM 3869 O O . ASN A 1 490 ? -5.739 15.928 -24.409 1.00 78.25 490 ASN A O 1
ATOM 3873 N N . GLU A 1 491 ? -4.010 17.331 -24.173 1.00 80.62 491 GLU A N 1
ATOM 3874 C CA . GLU A 1 491 ? -4.715 18.522 -23.634 1.00 80.62 491 GLU A CA 1
ATOM 3875 C C . GLU A 1 491 ? -5.506 18.330 -22.313 1.00 80.62 491 GLU A C 1
ATOM 3877 O O . GLU A 1 491 ? -5.722 19.302 -21.588 1.00 80.62 491 GLU A O 1
ATOM 3882 N N . TYR A 1 492 ? -5.909 17.109 -21.940 1.00 80.75 492 TYR A N 1
ATOM 3883 C CA . TYR A 1 492 ? -6.719 16.825 -20.746 1.00 80.75 492 TYR A CA 1
ATOM 3884 C C . TYR A 1 492 ? -5.902 16.534 -19.487 1.00 80.75 492 TYR A C 1
ATOM 3886 O O . TYR A 1 492 ? -6.428 16.623 -18.374 1.00 80.75 492 TYR A O 1
ATOM 3894 N N . LEU A 1 493 ? -4.628 16.173 -19.639 1.00 84.38 493 LEU A N 1
ATOM 3895 C CA . LEU A 1 493 ? -3.743 15.841 -18.529 1.00 84.38 493 LEU A CA 1
ATOM 3896 C C . LEU A 1 493 ? -2.644 16.882 -18.366 1.00 84.38 493 LEU A C 1
ATOM 3898 O O . LEU A 1 493 ? -2.210 17.513 -19.321 1.00 84.38 493 LEU A O 1
ATOM 3902 N N . SER A 1 494 ? -2.189 17.047 -17.125 1.00 86.94 494 SER A N 1
ATOM 3903 C CA . SER A 1 494 ? -1.087 17.940 -16.772 1.00 86.94 494 SER A CA 1
ATOM 3904 C C . SER A 1 494 ? 0.164 17.098 -16.503 1.00 86.94 494 SER A C 1
ATOM 3906 O O . SER A 1 494 ? 0.252 16.484 -15.435 1.00 86.94 494 SER A O 1
ATOM 3908 N N . PRO A 1 495 ? 1.131 17.044 -17.437 1.00 87.00 495 PRO A N 1
ATOM 3909 C CA . PRO A 1 495 ? 2.305 16.185 -17.302 1.00 87.00 495 PRO A CA 1
ATOM 3910 C C . PRO A 1 495 ? 3.149 16.496 -16.067 1.00 87.00 495 PRO A C 1
ATOM 3912 O O . PRO A 1 495 ? 3.653 15.577 -15.425 1.00 87.00 495 PRO A O 1
ATOM 3915 N N . SER A 1 496 ? 3.220 17.767 -15.663 1.00 86.69 496 SER A N 1
ATOM 3916 C CA . SER A 1 496 ? 3.922 18.189 -14.446 1.00 86.69 496 SER A CA 1
ATOM 3917 C C . SER A 1 496 ? 3.319 17.621 -13.157 1.00 86.69 496 SER A C 1
ATOM 3919 O O . SER A 1 496 ? 4.050 17.392 -12.198 1.00 86.69 496 SER A O 1
ATOM 3921 N N . LYS A 1 497 ? 2.009 17.334 -13.129 1.00 86.19 497 LYS A N 1
ATOM 3922 C CA . LYS A 1 497 ? 1.349 16.667 -11.990 1.00 86.19 497 LYS A CA 1
ATOM 3923 C C . LYS A 1 497 ? 1.558 15.153 -11.976 1.00 86.19 497 LYS A C 1
ATOM 3925 O O . LYS A 1 497 ? 1.403 14.530 -10.931 1.00 86.19 497 LYS A O 1
ATOM 3930 N N . ILE A 1 498 ? 1.876 14.564 -13.125 1.00 88.06 498 ILE A N 1
ATOM 3931 C CA . ILE A 1 498 ? 2.165 13.132 -13.261 1.00 88.06 498 ILE A CA 1
ATOM 3932 C C . ILE A 1 498 ? 3.624 12.884 -12.868 1.00 88.06 498 ILE A C 1
ATOM 3934 O O . ILE A 1 498 ? 3.910 12.088 -11.969 1.00 88.06 498 ILE A O 1
ATOM 3938 N N . GLY A 1 499 ? 4.528 13.657 -13.469 1.00 89.75 499 GLY A N 1
ATOM 3939 C CA . GLY A 1 499 ? 5.947 13.673 -13.153 1.00 89.75 499 GLY A CA 1
ATOM 3940 C C . GLY A 1 499 ? 6.754 12.536 -13.784 1.00 89.75 499 GLY A C 1
ATOM 3941 O O . GLY A 1 499 ? 6.230 11.587 -14.371 1.00 89.75 499 GLY A O 1
ATOM 3942 N N . PHE A 1 500 ? 8.072 12.652 -13.638 1.00 92.44 500 PHE A N 1
ATOM 3943 C CA . PHE A 1 500 ? 9.043 11.637 -14.034 1.00 92.44 500 PHE A CA 1
ATOM 3944 C C . PHE A 1 500 ? 9.355 10.723 -12.844 1.00 92.44 500 PHE A C 1
ATOM 3946 O O . PHE A 1 500 ? 9.497 11.185 -11.716 1.00 92.44 500 PHE A O 1
ATOM 3953 N N . SER A 1 501 ? 9.537 9.432 -13.103 1.00 92.06 501 SER A N 1
ATOM 3954 C CA . SER A 1 501 ? 9.957 8.429 -12.119 1.00 92.06 501 SER A CA 1
ATOM 3955 C C . SER A 1 501 ? 11.412 8.585 -11.685 1.00 92.06 501 SER A C 1
ATOM 3957 O O . SER A 1 501 ? 11.821 8.032 -10.672 1.00 92.06 501 SER A O 1
ATOM 3959 N N . GLY A 1 502 ? 12.213 9.339 -12.442 1.00 89.31 502 GLY A N 1
ATOM 3960 C CA . GLY A 1 502 ? 13.655 9.450 -12.226 1.00 89.31 502 GLY A CA 1
ATOM 3961 C C . GLY A 1 502 ? 14.458 8.290 -12.827 1.00 89.31 502 GLY A C 1
ATOM 3962 O O . GLY A 1 502 ? 15.685 8.285 -12.696 1.00 89.31 502 GLY A O 1
ATOM 3963 N N . VAL A 1 503 ? 13.794 7.357 -13.518 1.00 93.12 503 VAL A N 1
ATOM 3964 C CA . VAL A 1 503 ? 14.422 6.318 -14.340 1.00 93.12 503 VAL A CA 1
ATOM 3965 C C . VAL A 1 503 ? 14.453 6.773 -15.797 1.00 93.12 503 VAL A C 1
ATOM 3967 O O . VAL A 1 503 ? 13.422 6.950 -16.439 1.00 93.12 503 VAL A O 1
ATOM 3970 N N . PHE A 1 504 ? 15.664 6.980 -16.314 1.00 92.50 504 PHE A N 1
ATOM 3971 C CA . PHE A 1 504 ? 15.894 7.584 -17.633 1.00 92.50 504 PHE A CA 1
ATOM 3972 C C . PHE A 1 504 ? 16.124 6.561 -18.749 1.00 92.50 504 PHE A C 1
ATOM 3974 O O . PHE A 1 504 ? 16.167 6.924 -19.920 1.00 92.50 504 PHE A O 1
ATOM 3981 N N . GLN A 1 505 ? 16.294 5.289 -18.395 1.00 95.31 505 GLN A N 1
ATOM 3982 C CA . GLN A 1 505 ? 16.557 4.210 -19.336 1.00 95.31 505 GLN A CA 1
ATOM 3983 C C . GLN A 1 505 ? 15.370 3.253 -19.321 1.00 95.31 505 GLN A C 1
ATOM 3985 O O . GLN A 1 505 ? 15.116 2.595 -18.316 1.00 95.31 505 GLN A O 1
ATOM 3990 N N . ALA A 1 506 ? 14.637 3.139 -20.424 1.00 97.12 506 ALA A N 1
ATOM 3991 C CA . ALA A 1 506 ? 13.650 2.078 -20.547 1.00 97.12 506 ALA A CA 1
ATOM 3992 C C . ALA A 1 506 ? 13.496 1.612 -21.991 1.00 97.12 506 ALA A C 1
ATOM 3994 O O . ALA A 1 506 ? 13.467 2.429 -22.911 1.00 97.12 506 ALA A O 1
ATOM 3995 N N . MET A 1 507 ? 13.421 0.297 -22.184 1.00 96.88 507 MET A N 1
ATOM 3996 C CA . MET A 1 507 ? 13.321 -0.315 -23.506 1.00 96.88 507 MET A CA 1
ATOM 3997 C C . MET A 1 507 ? 12.431 -1.554 -23.482 1.00 96.88 507 MET A C 1
ATOM 3999 O O . MET A 1 507 ? 12.399 -2.301 -22.501 1.00 96.88 507 MET A O 1
ATOM 4003 N N . MET A 1 508 ? 11.743 -1.788 -24.596 1.00 96.88 508 MET A N 1
ATOM 4004 C CA . MET A 1 508 ? 11.024 -3.019 -24.889 1.00 96.88 508 MET A CA 1
ATOM 4005 C C . MET A 1 508 ? 11.588 -3.693 -26.125 1.00 96.88 508 MET A C 1
ATOM 4007 O O . MET A 1 508 ? 11.830 -3.043 -27.134 1.00 96.88 508 MET A O 1
ATOM 4011 N N . ILE A 1 509 ? 11.802 -4.998 -26.026 1.00 96.44 509 ILE A N 1
ATOM 4012 C CA . ILE A 1 509 ? 12.490 -5.824 -27.009 1.00 96.44 509 ILE A CA 1
ATOM 4013 C C . ILE A 1 509 ? 11.518 -6.907 -27.465 1.00 96.44 509 ILE A C 1
ATOM 4015 O O . ILE A 1 509 ? 11.026 -7.697 -26.659 1.00 96.44 509 ILE A O 1
ATOM 4019 N N . ARG A 1 510 ? 11.252 -6.968 -28.767 1.00 96.06 510 ARG A N 1
ATOM 4020 C CA . ARG A 1 510 ? 10.452 -8.030 -29.370 1.00 96.06 510 ARG A CA 1
ATOM 4021 C C . ARG A 1 510 ? 11.349 -9.171 -29.824 1.00 96.06 510 ARG A C 1
ATOM 4023 O O . ARG A 1 510 ? 12.341 -8.950 -30.522 1.00 96.06 510 ARG A O 1
ATOM 4030 N N . VAL A 1 511 ? 10.955 -10.393 -29.489 1.00 96.81 511 VAL A N 1
ATOM 4031 C CA . VAL A 1 511 ? 11.656 -11.616 -29.884 1.00 96.81 511 VAL A CA 1
ATOM 4032 C C . VAL A 1 511 ? 10.711 -12.643 -30.496 1.00 96.81 511 VAL A C 1
ATOM 4034 O O . VAL A 1 511 ? 9.499 -12.577 -30.318 1.00 96.81 511 VAL A O 1
ATOM 4037 N N . ALA A 1 512 ? 11.269 -13.597 -31.236 1.00 95.19 512 ALA A N 1
ATOM 4038 C CA . ALA A 1 512 ? 10.484 -14.585 -31.970 1.00 95.19 512 ALA A CA 1
ATOM 4039 C C . ALA A 1 512 ? 9.876 -15.678 -31.076 1.00 95.19 512 ALA A C 1
ATOM 4041 O O . ALA A 1 512 ? 8.764 -16.130 -31.335 1.00 95.19 512 ALA A O 1
ATOM 4042 N N . THR A 1 513 ? 10.597 -16.145 -30.051 1.00 94.12 513 THR A N 1
ATOM 4043 C CA . THR A 1 513 ? 10.154 -17.278 -29.225 1.00 94.12 513 THR A CA 1
ATOM 4044 C C . THR A 1 513 ? 10.500 -17.084 -27.752 1.00 94.12 513 THR A C 1
ATOM 4046 O O . THR A 1 513 ? 11.349 -16.267 -27.388 1.00 94.12 513 THR A O 1
ATOM 4049 N N . LYS A 1 514 ? 9.884 -17.905 -26.894 1.00 94.81 514 LYS A N 1
ATOM 4050 C CA . LYS A 1 514 ? 10.178 -17.945 -25.457 1.00 94.81 514 LYS A CA 1
ATOM 4051 C C . LYS A 1 514 ? 11.660 -18.211 -25.162 1.00 94.81 514 LYS A C 1
ATOM 4053 O O . LYS A 1 514 ? 12.194 -17.656 -24.210 1.00 94.81 514 LYS A O 1
ATOM 4058 N N . VAL A 1 515 ? 12.344 -19.005 -25.990 1.00 93.38 515 VAL A N 1
ATOM 4059 C CA . VAL A 1 515 ? 13.771 -19.306 -25.787 1.00 93.38 515 VAL A CA 1
ATOM 4060 C C . VAL A 1 515 ? 14.605 -18.024 -25.811 1.00 93.38 515 VAL A C 1
ATOM 4062 O O . VAL A 1 515 ? 15.491 -17.858 -24.980 1.00 93.38 515 VAL A O 1
ATOM 4065 N N . GLN A 1 516 ? 14.305 -17.081 -26.711 1.00 94.81 516 GLN A N 1
ATOM 4066 C CA . GLN A 1 516 ? 15.006 -15.796 -26.733 1.00 94.81 516 GLN A CA 1
ATOM 4067 C C . GLN A 1 516 ? 14.685 -14.930 -25.508 1.00 94.81 516 GLN A C 1
ATOM 4069 O O . GLN A 1 516 ? 15.575 -14.216 -25.055 1.00 94.81 516 GLN A O 1
ATOM 4074 N N . VAL A 1 517 ? 13.465 -15.007 -24.958 1.00 94.88 517 VAL A N 1
ATOM 4075 C CA . VAL A 1 517 ? 13.116 -14.329 -23.694 1.00 94.88 517 VAL A CA 1
ATOM 4076 C C . VAL A 1 517 ? 14.022 -14.834 -22.573 1.00 94.88 517 VAL A C 1
ATOM 4078 O O . VAL A 1 517 ? 14.716 -14.041 -21.940 1.00 94.88 517 VAL A O 1
ATOM 4081 N N . ASP A 1 518 ? 14.077 -16.154 -22.386 1.00 93.81 518 ASP A N 1
ATOM 4082 C CA . ASP A 1 518 ? 14.848 -16.782 -21.308 1.00 93.81 518 ASP A CA 1
ATOM 4083 C C . ASP A 1 518 ? 16.358 -16.507 -21.452 1.00 93.81 518 ASP A C 1
ATOM 4085 O O . ASP A 1 518 ? 17.041 -16.197 -20.473 1.00 93.81 518 ASP A O 1
ATOM 4089 N N . VAL A 1 519 ? 16.889 -16.571 -22.680 1.00 92.56 519 VAL A N 1
ATOM 4090 C CA . VAL A 1 519 ? 18.316 -16.329 -22.941 1.00 92.56 519 VAL A CA 1
ATOM 4091 C C . VAL A 1 519 ? 18.690 -14.859 -22.743 1.00 92.56 519 VAL A C 1
ATOM 4093 O O . VAL A 1 519 ? 19.718 -14.580 -22.124 1.00 92.56 519 VAL A O 1
ATOM 4096 N N . LEU A 1 520 ? 17.883 -13.910 -23.235 1.00 92.25 520 LEU A N 1
ATOM 4097 C CA . LEU A 1 520 ? 18.149 -12.485 -23.009 1.00 92.25 520 LEU A CA 1
ATOM 4098 C C . LEU A 1 520 ? 18.075 -12.128 -21.529 1.00 92.25 520 LEU A C 1
ATOM 4100 O O . LEU A 1 520 ? 18.922 -11.376 -21.054 1.00 92.25 520 LEU A O 1
ATOM 4104 N N . LEU A 1 521 ? 17.104 -12.681 -20.803 1.00 92.31 521 LEU A N 1
ATOM 4105 C CA . LEU A 1 521 ? 16.973 -12.490 -19.364 1.00 92.31 521 LEU A CA 1
ATOM 4106 C C . LEU A 1 521 ? 18.258 -12.911 -18.633 1.00 92.31 521 LEU A C 1
ATOM 4108 O O . LEU A 1 521 ? 18.858 -12.103 -17.922 1.00 92.31 521 LEU A O 1
ATOM 4112 N N . ALA A 1 522 ? 18.718 -14.146 -18.856 1.00 90.81 522 ALA A N 1
ATOM 4113 C CA . ALA A 1 522 ? 19.937 -14.665 -18.234 1.00 90.81 522 ALA A CA 1
ATOM 4114 C C . ALA A 1 522 ? 21.182 -13.845 -18.616 1.00 90.81 522 ALA A C 1
ATOM 4116 O O . ALA A 1 522 ? 22.070 -13.596 -17.792 1.00 90.81 522 ALA A O 1
ATOM 4117 N N . LEU A 1 523 ? 21.245 -13.394 -19.870 1.00 89.62 523 LEU A N 1
ATOM 4118 C CA . LEU A 1 523 ? 22.358 -12.599 -20.360 1.00 89.62 523 LEU A CA 1
ATOM 4119 C C . LEU A 1 523 ? 22.388 -11.196 -19.747 1.00 89.62 523 LEU A C 1
ATOM 4121 O O . LEU A 1 523 ? 23.443 -10.777 -19.275 1.00 89.62 523 LEU A O 1
ATOM 4125 N N . PHE A 1 524 ? 21.262 -10.479 -19.721 1.00 89.31 524 PHE A N 1
ATOM 4126 C CA . PHE A 1 524 ? 21.182 -9.168 -19.076 1.00 89.31 524 PHE A CA 1
ATOM 4127 C C . PHE A 1 524 ? 21.467 -9.262 -17.585 1.00 89.31 524 PHE A C 1
ATOM 4129 O O . PHE A 1 524 ? 22.170 -8.403 -17.061 1.00 89.31 524 PHE A O 1
ATOM 4136 N N . GLN A 1 525 ? 20.997 -10.322 -16.923 1.00 88.19 525 GLN A N 1
ATOM 4137 C CA . GLN A 1 525 ? 21.345 -10.576 -15.533 1.00 88.19 525 GLN A CA 1
ATOM 4138 C C . GLN A 1 525 ? 22.867 -10.691 -15.386 1.00 88.19 525 GLN A C 1
ATOM 4140 O O . GLN A 1 525 ? 23.448 -9.924 -14.640 1.00 88.19 525 GLN A O 1
ATOM 4145 N N . THR A 1 526 ? 23.540 -11.530 -16.174 1.00 85.25 526 THR A N 1
ATOM 4146 C CA . THR A 1 526 ? 25.006 -11.709 -16.089 1.00 85.25 526 THR A CA 1
ATOM 4147 C C . THR A 1 526 ? 25.800 -10.451 -16.470 1.00 85.25 526 THR A C 1
ATOM 4149 O O . THR A 1 526 ? 26.883 -10.197 -15.950 1.00 85.25 526 THR A O 1
ATOM 4152 N N . LEU A 1 527 ? 25.299 -9.672 -17.429 1.00 84.75 527 LEU A N 1
ATOM 4153 C CA . LEU A 1 527 ? 25.955 -8.464 -17.928 1.00 84.75 527 LEU A CA 1
ATOM 4154 C C . LEU A 1 527 ? 25.867 -7.290 -16.966 1.00 84.75 527 LEU A C 1
ATOM 4156 O O . LEU A 1 527 ? 26.800 -6.489 -16.880 1.00 84.75 527 LEU A O 1
ATOM 4160 N N . LEU A 1 528 ? 24.706 -7.144 -16.336 1.00 85.94 528 LEU A N 1
ATOM 4161 C CA . LEU A 1 528 ? 24.350 -5.956 -15.581 1.00 85.94 528 LEU A CA 1
ATOM 4162 C C . LEU A 1 528 ? 24.413 -6.206 -14.078 1.00 85.94 528 LEU A C 1
ATOM 4164 O O . LEU A 1 528 ? 24.632 -5.248 -13.348 1.00 85.94 528 LEU A O 1
ATOM 4168 N N . ASP A 1 529 ? 24.289 -7.446 -13.607 1.00 80.25 529 ASP A N 1
ATOM 4169 C CA . ASP A 1 529 ? 24.525 -7.799 -12.211 1.00 80.25 529 ASP A CA 1
ATOM 4170 C C . ASP A 1 529 ? 26.027 -7.952 -11.961 1.00 80.25 529 ASP A C 1
ATOM 4172 O O . ASP A 1 529 ? 26.697 -8.852 -12.461 1.00 80.25 529 ASP A O 1
ATOM 4176 N N . SER A 1 530 ? 26.578 -7.027 -11.183 1.00 65.00 530 SER A N 1
ATOM 4177 C CA . SER A 1 530 ? 27.993 -7.050 -10.802 1.00 65.00 530 SER A CA 1
ATOM 4178 C C . SER A 1 530 ? 28.216 -7.793 -9.478 1.00 65.00 530 SER A C 1
ATOM 4180 O O . SER A 1 530 ? 29.362 -7.941 -9.056 1.00 65.00 530 SER A O 1
ATOM 4182 N N . GLY A 1 531 ? 27.142 -8.226 -8.799 1.00 53.72 531 GLY A N 1
ATOM 4183 C CA . GLY A 1 531 ? 27.184 -8.889 -7.492 1.00 53.72 531 GLY A CA 1
ATOM 4184 C C . GLY A 1 531 ? 27.443 -10.397 -7.546 1.00 53.72 531 GLY A C 1
ATOM 4185 O O . GLY A 1 531 ? 27.889 -10.971 -6.556 1.00 53.72 531 GLY A O 1
ATOM 4186 N N . SER A 1 532 ? 27.222 -11.035 -8.696 1.00 44.56 532 SER A N 1
ATOM 4187 C CA . SER A 1 532 ? 27.362 -12.485 -8.897 1.00 44.56 532 SER A CA 1
ATOM 4188 C C . SER A 1 532 ? 28.774 -12.930 -9.319 1.00 44.56 532 SER A C 1
ATOM 4190 O O . SER A 1 532 ? 29.079 -14.123 -9.298 1.00 44.56 532 SER A O 1
ATOM 4192 N N . ALA A 1 533 ? 29.676 -11.993 -9.635 1.00 36.81 533 ALA A N 1
ATOM 4193 C CA . ALA A 1 533 ? 31.079 -12.276 -9.933 1.00 36.81 533 ALA A CA 1
ATOM 4194 C C . ALA A 1 533 ? 31.963 -11.958 -8.718 1.00 36.81 533 ALA A C 1
ATOM 4196 O O . ALA A 1 533 ? 32.251 -10.798 -8.421 1.00 36.81 533 ALA A O 1
ATOM 4197 N N . GLY A 1 534 ? 32.438 -12.994 -8.022 1.00 42.81 534 GLY A N 1
ATOM 4198 C CA . GLY A 1 534 ? 33.486 -12.864 -7.010 1.00 42.81 534 GLY A CA 1
ATOM 4199 C C . GLY A 1 534 ? 34.798 -12.360 -7.622 1.00 42.81 534 GLY A C 1
ATOM 4200 O O . GLY A 1 534 ? 35.674 -13.159 -7.923 1.00 42.81 534 GLY A O 1
ATOM 4201 N N . ALA A 1 535 ? 34.945 -11.050 -7.840 1.00 34.50 535 ALA A N 1
ATOM 4202 C CA . ALA A 1 535 ? 36.195 -10.433 -8.286 1.00 34.50 535 ALA A CA 1
ATOM 4203 C C . ALA A 1 535 ? 36.211 -8.903 -8.082 1.00 34.50 535 ALA A C 1
ATOM 4205 O O . ALA A 1 535 ? 35.613 -8.150 -8.843 1.00 34.50 535 ALA A O 1
ATOM 4206 N N . GLN A 1 536 ? 36.949 -8.463 -7.057 1.00 34.75 536 GLN A N 1
ATOM 4207 C CA . GLN A 1 536 ? 37.897 -7.327 -6.988 1.00 34.75 536 GLN A CA 1
ATOM 4208 C C . GLN A 1 536 ? 37.607 -5.931 -7.604 1.00 34.75 536 GLN A C 1
ATOM 4210 O O . GLN A 1 536 ? 38.423 -5.037 -7.402 1.00 34.75 536 GLN A O 1
ATOM 4215 N N . ASN A 1 537 ? 36.471 -5.644 -8.245 1.00 35.16 537 ASN A N 1
ATOM 4216 C CA . ASN A 1 537 ? 36.143 -4.304 -8.757 1.00 35.16 537 ASN A CA 1
ATOM 4217 C C . ASN A 1 537 ? 34.918 -3.708 -8.053 1.00 35.16 537 ASN A C 1
ATOM 4219 O O . ASN A 1 537 ? 33.840 -3.556 -8.618 1.00 35.16 537 ASN A O 1
ATOM 4223 N N . ALA A 1 538 ? 35.119 -3.278 -6.807 1.00 39.94 538 ALA A N 1
ATOM 4224 C CA . ALA A 1 538 ? 34.120 -2.670 -5.922 1.00 39.94 538 ALA A CA 1
ATOM 4225 C C . ALA A 1 538 ? 33.521 -1.316 -6.393 1.00 39.94 538 ALA A C 1
ATOM 4227 O O . ALA A 1 538 ? 32.907 -0.613 -5.592 1.00 39.94 538 ALA A O 1
ATOM 4228 N N . ARG A 1 539 ? 33.702 -0.907 -7.659 1.00 41.16 539 ARG A N 1
ATOM 4229 C CA . ARG A 1 539 ? 33.317 0.429 -8.161 1.00 41.16 539 ARG A CA 1
ATOM 4230 C C . ARG A 1 539 ? 31.992 0.498 -8.926 1.00 41.16 539 ARG A C 1
ATOM 4232 O O . ARG A 1 539 ? 31.525 1.607 -9.162 1.00 41.16 539 ARG A O 1
ATOM 4239 N N . ARG A 1 540 ? 31.357 -0.624 -9.281 1.00 50.50 540 ARG A N 1
ATOM 4240 C CA . ARG A 1 540 ? 29.972 -0.647 -9.793 1.00 50.50 540 ARG A CA 1
ATOM 4241 C C . ARG A 1 540 ? 29.238 -1.834 -9.183 1.00 50.50 540 ARG A C 1
ATOM 4243 O O . ARG A 1 540 ? 29.543 -2.970 -9.510 1.00 50.50 540 ARG A O 1
ATOM 4250 N N . LYS A 1 541 ? 28.325 -1.560 -8.252 1.00 68.06 541 LYS A N 1
ATOM 4251 C CA . LYS A 1 541 ? 27.454 -2.558 -7.618 1.00 68.06 541 LYS A CA 1
ATOM 4252 C C . LYS A 1 541 ? 26.069 -2.430 -8.235 1.00 68.06 541 LYS A C 1
ATOM 4254 O O . LYS A 1 541 ? 25.154 -1.893 -7.610 1.00 68.06 541 LYS A O 1
ATOM 4259 N N . ASN A 1 542 ? 25.962 -2.828 -9.496 1.00 84.00 542 ASN A N 1
ATOM 4260 C CA . ASN A 1 542 ? 24.653 -2.972 -10.102 1.00 84.00 542 ASN A CA 1
ATOM 4261 C C . ASN A 1 542 ? 24.041 -4.302 -9.652 1.00 84.00 542 ASN A C 1
ATOM 4263 O O . ASN A 1 542 ? 24.769 -5.286 -9.524 1.00 84.00 542 ASN A O 1
ATOM 4267 N N . SER A 1 543 ? 22.728 -4.320 -9.445 1.00 87.44 543 SER A N 1
ATOM 4268 C CA . SER A 1 543 ? 21.940 -5.535 -9.232 1.00 87.44 543 SER A CA 1
ATOM 4269 C C . SER A 1 543 ? 20.720 -5.528 -10.146 1.00 87.44 543 SER A C 1
ATOM 4271 O O . SER A 1 543 ? 20.285 -4.475 -10.618 1.00 87.44 543 SER A O 1
ATOM 4273 N N . VAL A 1 544 ? 20.175 -6.708 -10.430 1.00 91.31 544 VAL A N 1
ATOM 4274 C CA . VAL A 1 544 ? 19.038 -6.863 -11.340 1.00 91.31 544 VAL A CA 1
ATOM 4275 C C . VAL A 1 544 ? 17.951 -7.677 -10.656 1.00 91.31 544 VAL A C 1
ATOM 4277 O O . VAL A 1 544 ? 18.212 -8.768 -10.157 1.00 91.31 544 VAL A O 1
ATOM 4280 N N . ARG A 1 545 ? 16.722 -7.157 -10.659 1.00 93.00 545 ARG A N 1
ATOM 4281 C CA . ARG A 1 545 ? 15.515 -7.903 -10.275 1.00 93.00 545 ARG A CA 1
ATOM 4282 C C . ARG A 1 545 ? 14.652 -8.095 -11.510 1.00 93.00 545 ARG A C 1
ATOM 4284 O O . ARG A 1 545 ? 14.644 -7.235 -12.388 1.00 93.00 545 ARG A O 1
ATOM 4291 N N . PHE A 1 546 ? 13.928 -9.203 -11.599 1.00 94.50 546 PHE A N 1
ATOM 4292 C CA . PHE A 1 546 ? 13.096 -9.481 -12.764 1.00 94.50 546 PHE A CA 1
ATOM 4293 C C . PHE A 1 546 ? 11.844 -10.274 -12.413 1.00 94.50 546 PHE A C 1
ATOM 4295 O O . PHE A 1 546 ? 11.779 -10.949 -11.389 1.00 94.50 546 PHE A O 1
ATOM 4302 N N . ARG A 1 547 ? 10.867 -10.215 -13.316 1.00 93.62 547 ARG A N 1
ATOM 4303 C CA . ARG A 1 547 ? 9.665 -11.044 -13.304 1.00 93.62 547 ARG A CA 1
ATOM 4304 C C . ARG A 1 547 ? 9.446 -11.624 -14.691 1.00 93.62 547 ARG A C 1
ATOM 4306 O O . ARG A 1 547 ? 9.445 -10.879 -15.668 1.00 93.62 547 ARG A O 1
ATOM 4313 N N . VAL A 1 548 ? 9.208 -12.930 -14.758 1.00 93.69 548 VAL A N 1
ATOM 4314 C CA . VAL A 1 548 ? 8.699 -13.607 -15.957 1.00 93.69 548 VAL A CA 1
ATOM 4315 C C . VAL A 1 548 ? 7.196 -13.780 -15.801 1.00 93.69 548 VAL A C 1
ATOM 4317 O O . VAL A 1 548 ? 6.716 -14.142 -14.728 1.00 93.69 548 VAL A O 1
ATOM 4320 N N . TYR A 1 549 ? 6.448 -13.499 -16.858 1.00 91.50 549 TYR A N 1
ATOM 4321 C CA . TYR A 1 549 ? 4.996 -13.585 -16.857 1.00 91.50 549 TYR A CA 1
ATOM 4322 C C . TYR A 1 549 ? 4.480 -13.955 -18.250 1.00 91.50 549 TYR A C 1
ATOM 4324 O O . TYR A 1 549 ? 5.230 -14.100 -19.217 1.00 91.50 549 TYR A O 1
ATOM 4332 N N . SER A 1 550 ? 3.184 -14.225 -18.344 1.00 89.88 550 SER A N 1
ATOM 4333 C CA . SER A 1 550 ? 2.535 -14.534 -19.614 1.00 89.88 550 SER A CA 1
ATOM 4334 C C . SER A 1 550 ? 1.244 -13.750 -19.727 1.00 89.88 550 SER A C 1
ATOM 4336 O O . SER A 1 550 ? 0.530 -13.589 -18.737 1.00 89.88 550 SER A O 1
ATOM 4338 N N . VAL A 1 551 ? 0.972 -13.243 -20.926 1.00 87.25 551 VAL A N 1
ATOM 4339 C CA . VAL A 1 551 ? -0.153 -12.345 -21.185 1.00 87.25 551 VAL A CA 1
ATOM 4340 C C . VAL A 1 551 ? -1.075 -13.002 -22.209 1.00 87.25 551 VAL A C 1
ATOM 4342 O O . VAL A 1 551 ? -0.636 -13.305 -23.320 1.00 87.25 551 VAL A O 1
ATOM 4345 N N . PRO A 1 552 ? -2.351 -13.251 -21.869 1.00 86.06 552 PRO A N 1
ATOM 4346 C CA . PRO A 1 552 ? -3.353 -13.619 -22.858 1.00 86.06 552 PRO A CA 1
ATOM 4347 C C . PRO A 1 552 ? -3.596 -12.444 -23.811 1.00 86.06 552 PRO A C 1
ATOM 4349 O O . PRO A 1 552 ? -3.991 -11.360 -23.384 1.00 86.06 552 PRO A O 1
ATOM 4352 N N . ARG A 1 553 ? -3.369 -12.661 -25.104 1.00 86.25 553 ARG A N 1
ATOM 4353 C CA . ARG A 1 553 ? -3.611 -11.706 -26.191 1.00 86.25 553 ARG A CA 1
ATOM 4354 C C . ARG A 1 553 ? -4.572 -12.307 -27.215 1.00 86.25 553 ARG A C 1
ATOM 4356 O O . ARG A 1 553 ? -4.933 -13.480 -27.142 1.00 86.25 553 ARG A O 1
ATOM 4363 N N . ALA A 1 554 ? -4.996 -11.500 -28.186 1.00 82.19 554 ALA A N 1
ATOM 4364 C CA . ALA A 1 554 ? -5.981 -11.913 -29.185 1.00 82.19 554 ALA A CA 1
ATOM 4365 C C . ALA A 1 554 ? -5.540 -13.135 -30.013 1.00 82.19 554 ALA A C 1
ATOM 4367 O O . ALA A 1 554 ? -6.394 -13.915 -30.428 1.00 82.19 554 ALA A O 1
ATOM 4368 N N . THR A 1 555 ? -4.233 -13.316 -30.256 1.00 84.38 555 THR A N 1
ATOM 4369 C CA . THR A 1 555 ? -3.727 -14.427 -31.086 1.00 84.38 555 THR A CA 1
ATOM 4370 C C . THR A 1 555 ? -3.224 -15.628 -30.284 1.00 84.38 555 THR A C 1
ATOM 4372 O O . THR A 1 555 ? -2.901 -16.663 -30.864 1.00 84.38 555 THR A O 1
ATOM 4375 N N . GLY A 1 556 ? -3.189 -15.529 -28.953 1.00 88.38 556 GLY A N 1
ATOM 4376 C CA . GLY A 1 556 ? -2.673 -16.574 -28.077 1.00 88.38 556 GLY A CA 1
ATOM 4377 C C . GLY A 1 556 ? -2.033 -16.003 -26.818 1.00 88.38 556 GLY A C 1
ATOM 4378 O O . GLY A 1 556 ? -2.313 -14.881 -26.409 1.00 88.38 556 GLY A O 1
ATOM 4379 N N . VAL A 1 557 ? -1.171 -16.791 -26.182 1.00 90.94 557 VAL A N 1
ATOM 4380 C CA . VAL A 1 557 ? -0.435 -16.373 -24.984 1.00 90.94 557 VAL A CA 1
ATOM 4381 C C . VAL A 1 557 ? 0.955 -15.898 -25.389 1.00 90.94 557 VAL A C 1
ATOM 4383 O O . VAL A 1 557 ? 1.698 -16.642 -26.028 1.00 90.94 557 VAL A O 1
ATOM 4386 N N . THR A 1 558 ? 1.321 -14.681 -24.991 1.00 93.62 558 THR A N 1
ATOM 4387 C CA . THR A 1 558 ? 2.694 -14.183 -25.126 1.00 93.62 558 THR A CA 1
ATOM 4388 C C . THR A 1 558 ? 3.493 -14.481 -23.869 1.00 93.62 558 THR A C 1
ATOM 4390 O O . THR A 1 558 ? 2.957 -14.499 -22.759 1.00 93.62 558 THR A O 1
ATOM 4393 N N . HIS A 1 559 ? 4.789 -14.726 -24.043 1.00 95.44 559 HIS A N 1
ATOM 4394 C CA . HIS A 1 559 ? 5.731 -14.921 -22.949 1.00 95.44 559 HIS A CA 1
ATOM 4395 C C . HIS A 1 559 ? 6.597 -13.682 -22.810 1.00 95.44 559 HIS A C 1
ATOM 4397 O O . HIS A 1 559 ? 7.151 -13.190 -23.796 1.00 95.44 559 HIS A O 1
ATOM 4403 N N . GLU A 1 560 ? 6.696 -13.178 -21.586 1.00 95.56 560 GLU A N 1
ATOM 4404 C CA . GLU A 1 560 ? 7.288 -11.876 -21.333 1.00 95.56 560 GLU A CA 1
ATOM 4405 C C . GLU A 1 560 ? 8.158 -11.894 -20.084 1.00 95.56 560 GLU A C 1
ATOM 4407 O O . GLU A 1 560 ? 7.959 -12.682 -19.157 1.00 95.56 560 GLU A O 1
ATOM 4412 N N . SER A 1 561 ? 9.131 -10.995 -20.058 1.00 96.69 561 SER A N 1
ATOM 4413 C CA . SER A 1 561 ? 9.926 -10.730 -18.870 1.00 96.69 561 SER A CA 1
ATOM 4414 C C . SER A 1 561 ? 10.197 -9.245 -18.740 1.00 96.69 561 SER A C 1
ATOM 4416 O O . SER A 1 561 ? 10.600 -8.624 -19.722 1.00 96.69 561 SER A O 1
ATOM 4418 N N . THR A 1 562 ? 10.076 -8.702 -17.534 1.00 97.19 562 THR A N 1
ATOM 4419 C CA . THR A 1 562 ? 10.508 -7.337 -17.214 1.00 97.19 562 THR A CA 1
ATOM 4420 C C . THR A 1 562 ? 11.598 -7.392 -16.158 1.00 97.19 562 THR A C 1
ATOM 4422 O O . THR A 1 562 ? 11.469 -8.099 -15.161 1.00 97.19 562 THR A O 1
ATOM 4425 N N . MET A 1 563 ? 12.666 -6.633 -16.376 1.00 96.50 563 MET A N 1
ATOM 4426 C CA . MET A 1 563 ? 13.799 -6.483 -15.476 1.00 96.50 563 MET A CA 1
ATOM 4427 C C . MET A 1 563 ? 13.919 -5.028 -15.035 1.00 96.50 563 MET A C 1
ATOM 4429 O O . MET A 1 563 ? 13.689 -4.108 -15.824 1.00 96.50 563 MET A O 1
ATOM 4433 N N . VAL A 1 564 ? 14.349 -4.834 -13.794 1.00 96.12 564 VAL A N 1
ATOM 4434 C CA . VAL A 1 564 ? 14.760 -3.542 -13.255 1.00 96.12 564 VAL A CA 1
ATOM 4435 C C . VAL A 1 564 ? 16.217 -3.637 -12.836 1.00 96.12 564 VAL A C 1
ATOM 4437 O O . VAL A 1 564 ? 16.607 -4.543 -12.096 1.00 96.12 564 VAL A O 1
ATOM 4440 N N . VAL A 1 565 ? 17.018 -2.694 -13.323 1.00 93.94 565 VAL A N 1
ATOM 4441 C CA . VAL A 1 565 ? 18.435 -2.571 -12.974 1.00 93.94 565 VAL A CA 1
ATOM 4442 C C . VAL A 1 565 ? 18.573 -1.515 -11.889 1.00 93.94 565 VAL A C 1
ATOM 4444 O O . VAL A 1 565 ? 18.077 -0.397 -12.044 1.00 93.94 565 VAL A O 1
ATOM 4447 N N . PHE A 1 566 ? 19.278 -1.857 -10.819 1.00 91.38 566 PHE A N 1
ATOM 4448 C CA . PHE A 1 566 ? 19.581 -0.969 -9.707 1.00 91.38 566 PHE A CA 1
ATOM 4449 C C . PHE A 1 566 ? 21.070 -0.647 -9.687 1.00 91.38 566 PHE A C 1
ATOM 4451 O O . PHE A 1 566 ? 21.892 -1.506 -9.989 1.00 91.38 566 PHE A O 1
ATOM 4458 N N . ASN A 1 567 ? 21.425 0.570 -9.286 1.00 87.88 567 ASN A N 1
ATOM 4459 C CA . ASN A 1 567 ? 22.796 0.971 -8.983 1.00 87.88 567 ASN A CA 1
ATOM 4460 C C . ASN A 1 567 ? 22.825 1.584 -7.584 1.00 87.88 567 ASN A C 1
ATOM 4462 O O . ASN A 1 567 ? 22.222 2.632 -7.355 1.00 87.88 567 ASN A O 1
ATOM 4466 N N . GLY A 1 568 ? 23.493 0.907 -6.645 1.00 79.00 568 GLY A N 1
ATOM 4467 C CA . GLY A 1 568 ? 23.554 1.365 -5.254 1.00 79.00 568 GLY A CA 1
ATOM 4468 C C . GLY A 1 568 ? 22.173 1.516 -4.602 1.00 79.00 568 GLY A C 1
ATOM 4469 O O . GLY A 1 568 ? 21.972 2.456 -3.847 1.00 79.00 568 GLY A O 1
ATOM 4470 N N . GLY A 1 569 ? 21.222 0.636 -4.936 1.00 81.06 569 GLY A N 1
ATOM 4471 C CA . GLY A 1 569 ? 19.846 0.658 -4.419 1.00 81.06 569 GLY A CA 1
ATOM 4472 C C . GLY A 1 569 ? 18.859 1.500 -5.235 1.00 81.06 569 GLY A C 1
ATOM 4473 O O . GLY A 1 569 ? 17.657 1.278 -5.143 1.00 81.06 569 GLY A O 1
ATOM 4474 N N . LYS A 1 570 ? 19.335 2.400 -6.104 1.00 88.19 570 LYS A N 1
ATOM 4475 C CA . LYS A 1 570 ? 18.472 3.229 -6.956 1.00 88.19 570 LYS A CA 1
ATOM 4476 C C . LYS A 1 570 ? 18.132 2.533 -8.268 1.00 88.19 570 LYS A C 1
ATOM 4478 O O . LYS A 1 570 ? 19.045 2.101 -8.971 1.00 88.19 570 LYS A O 1
ATOM 4483 N N . ALA A 1 571 ? 16.853 2.473 -8.636 1.00 92.56 571 ALA A N 1
ATOM 4484 C CA . ALA A 1 571 ? 16.440 2.002 -9.959 1.00 92.56 571 ALA A CA 1
ATOM 4485 C C . ALA A 1 571 ? 16.978 2.946 -11.050 1.00 92.56 571 ALA A C 1
ATOM 4487 O O . ALA A 1 571 ? 16.862 4.166 -10.937 1.00 92.56 571 ALA A O 1
ATOM 4488 N N . ILE A 1 572 ? 17.588 2.387 -12.097 1.00 92.62 572 ILE A N 1
ATOM 4489 C CA . ILE A 1 572 ? 18.191 3.163 -13.192 1.00 92.62 572 ILE A CA 1
ATOM 4490 C C . ILE A 1 572 ? 17.714 2.750 -14.580 1.00 92.62 572 ILE A C 1
ATOM 4492 O O . ILE A 1 572 ? 17.820 3.571 -15.490 1.00 92.62 572 ILE A O 1
ATOM 4496 N N . ALA A 1 573 ? 17.179 1.534 -14.744 1.00 95.25 573 ALA A N 1
ATOM 4497 C CA . ALA A 1 573 ? 16.663 1.078 -16.028 1.00 95.25 573 ALA A CA 1
ATOM 4498 C C . ALA A 1 573 ? 15.503 0.084 -15.917 1.00 95.25 573 ALA A C 1
ATOM 4500 O O . ALA A 1 573 ? 15.480 -0.736 -14.996 1.00 95.25 573 ALA A O 1
ATOM 4501 N N . TYR A 1 574 ? 14.616 0.103 -16.917 1.00 95.38 574 TYR A N 1
ATOM 4502 C CA . TYR A 1 574 ? 13.594 -0.918 -17.157 1.00 95.38 574 TYR A CA 1
ATOM 4503 C C . TYR A 1 574 ? 13.832 -1.607 -18.502 1.00 95.38 574 TYR A C 1
ATOM 4505 O O . TYR A 1 574 ? 13.938 -0.956 -19.540 1.00 95.38 574 TYR A O 1
ATOM 4513 N N . LEU A 1 575 ? 13.885 -2.931 -18.512 1.00 96.50 575 LEU A N 1
ATOM 4514 C CA . LEU A 1 575 ? 14.018 -3.713 -19.740 1.00 96.50 575 LEU A CA 1
ATOM 4515 C C . LEU A 1 575 ? 12.854 -4.683 -19.809 1.00 96.50 575 LEU A C 1
ATOM 4517 O O . LEU A 1 575 ? 12.597 -5.387 -18.839 1.00 96.50 575 LEU A O 1
ATOM 4521 N N . SER A 1 576 ? 12.123 -4.734 -20.916 1.00 97.31 576 SER A N 1
ATOM 4522 C CA . SER A 1 576 ? 11.122 -5.787 -21.118 1.00 97.31 576 SER A CA 1
ATOM 4523 C C . SER A 1 576 ? 11.348 -6.521 -22.421 1.00 97.31 576 SER A C 1
ATOM 4525 O O . SER A 1 576 ? 11.731 -5.921 -23.418 1.00 97.31 576 SER A O 1
ATOM 4527 N N . VAL A 1 577 ? 11.136 -7.829 -22.396 1.00 97.25 577 VAL A N 1
ATOM 4528 C CA . VAL A 1 577 ? 11.280 -8.717 -23.546 1.00 97.25 577 VAL A CA 1
ATOM 4529 C C . VAL A 1 577 ? 9.947 -9.415 -23.750 1.00 97.25 577 VAL A C 1
ATOM 4531 O O . VAL A 1 577 ? 9.390 -9.931 -22.784 1.00 97.25 577 VAL A O 1
ATOM 4534 N N . THR A 1 578 ? 9.429 -9.422 -24.976 1.00 96.31 578 THR A N 1
ATOM 4535 C CA . THR A 1 578 ? 8.110 -9.984 -25.294 1.00 96.31 578 THR A CA 1
ATOM 4536 C C . THR A 1 578 ? 8.125 -10.784 -26.591 1.00 96.31 578 THR A C 1
ATOM 4538 O O . THR A 1 578 ? 8.805 -10.422 -27.555 1.00 96.31 578 THR A O 1
ATOM 4541 N N . THR A 1 579 ? 7.340 -11.863 -26.629 1.00 96.69 579 THR A N 1
ATOM 4542 C CA . THR A 1 579 ? 7.020 -12.594 -27.867 1.00 96.69 579 THR A CA 1
ATOM 4543 C C . THR A 1 579 ? 5.811 -12.021 -28.612 1.00 96.69 579 THR A C 1
ATOM 4545 O O . THR A 1 579 ? 5.377 -12.611 -29.599 1.00 96.69 579 THR A O 1
ATOM 4548 N N . ALA A 1 580 ? 5.225 -10.916 -28.141 1.00 94.69 580 ALA A N 1
ATOM 4549 C CA . ALA A 1 580 ? 4.080 -10.283 -28.787 1.00 94.69 580 ALA A CA 1
ATOM 4550 C C . ALA A 1 580 ? 4.420 -9.826 -30.206 1.00 94.69 580 ALA A C 1
ATOM 4552 O O . ALA A 1 580 ? 5.457 -9.208 -30.449 1.00 94.69 580 ALA A O 1
ATOM 4553 N N . THR A 1 581 ? 3.528 -10.101 -31.152 1.00 92.44 581 THR A N 1
ATOM 4554 C CA . THR A 1 581 ? 3.712 -9.704 -32.553 1.00 92.44 581 THR A CA 1
ATOM 4555 C C . THR A 1 581 ? 3.640 -8.180 -32.729 1.00 92.44 581 THR A C 1
ATOM 4557 O O . THR A 1 581 ? 3.197 -7.444 -31.847 1.00 92.44 581 THR A O 1
ATOM 4560 N N . ARG A 1 582 ? 4.024 -7.675 -33.913 1.00 91.81 582 ARG A N 1
ATOM 4561 C CA . ARG A 1 582 ? 3.864 -6.247 -34.269 1.00 91.81 582 ARG A CA 1
ATOM 4562 C C . ARG A 1 582 ? 2.424 -5.748 -34.115 1.00 91.81 582 ARG A C 1
ATOM 4564 O O . ARG A 1 582 ? 2.229 -4.592 -33.764 1.00 91.81 582 ARG A O 1
ATOM 4571 N N . GLY A 1 583 ? 1.438 -6.600 -34.406 1.00 88.94 583 GLY A N 1
ATOM 4572 C CA . GLY A 1 583 ? 0.024 -6.246 -34.276 1.00 88.94 583 GLY A CA 1
ATOM 4573 C C . GLY A 1 583 ? -0.450 -6.194 -32.823 1.00 88.94 583 GLY A C 1
ATOM 4574 O O . GLY A 1 583 ? -1.327 -5.404 -32.498 1.00 88.94 583 GLY A O 1
ATOM 4575 N N . GLU A 1 584 ? 0.143 -7.006 -31.949 1.00 89.31 584 GLU A N 1
ATOM 4576 C CA . GLU A 1 584 ? -0.250 -7.110 -30.541 1.00 89.31 584 GLU A CA 1
ATOM 4577 C C . GLU A 1 584 ? 0.438 -6.091 -29.634 1.00 89.31 584 GLU A C 1
ATOM 4579 O O . GLU A 1 584 ? -0.161 -5.661 -28.653 1.00 89.31 584 GLU A O 1
ATOM 4584 N N . ALA A 1 585 ? 1.680 -5.720 -29.949 1.00 89.88 585 ALA A N 1
ATOM 4585 C CA . ALA A 1 585 ? 2.485 -4.767 -29.191 1.00 89.88 585 ALA A CA 1
ATOM 4586 C C . ALA A 1 585 ? 3.191 -3.803 -30.160 1.00 89.88 585 ALA A C 1
ATOM 4588 O O . ALA A 1 585 ? 4.393 -3.943 -30.392 1.00 89.88 585 ALA A O 1
ATOM 4589 N N . PRO A 1 586 ? 2.472 -2.863 -30.798 1.00 91.00 586 PRO A N 1
ATOM 4590 C CA . PRO A 1 586 ? 3.036 -2.028 -31.853 1.00 91.00 586 PRO A CA 1
ATOM 4591 C C . PRO A 1 586 ? 4.081 -1.044 -31.320 1.00 91.00 586 PRO A C 1
ATOM 4593 O O . PRO A 1 586 ? 3.915 -0.453 -30.248 1.00 91.00 586 PRO A O 1
ATOM 4596 N N . PHE A 1 587 ? 5.131 -0.833 -32.116 1.00 93.81 587 PHE A N 1
ATOM 4597 C CA . PHE A 1 587 ? 6.103 0.246 -31.938 1.00 93.81 587 PHE A CA 1
ATOM 4598 C C . PHE A 1 587 ? 5.817 1.361 -32.946 1.00 93.81 587 PHE A C 1
ATOM 4600 O O . PHE A 1 587 ? 5.319 1.107 -34.046 1.00 93.81 587 PHE A O 1
ATOM 4607 N N . ARG A 1 588 ? 6.082 2.602 -32.549 1.00 89.50 588 ARG A N 1
ATOM 4608 C CA . ARG A 1 588 ? 5.892 3.805 -33.360 1.00 89.50 588 ARG A CA 1
ATOM 4609 C C . ARG A 1 588 ? 7.249 4.434 -33.615 1.00 89.50 588 ARG A C 1
ATOM 4611 O O . ARG A 1 588 ? 7.943 4.738 -32.655 1.00 89.50 588 ARG A O 1
ATOM 4618 N N . ARG A 1 589 ? 7.590 4.683 -34.875 1.00 88.56 589 ARG A N 1
ATOM 4619 C CA . ARG A 1 589 ? 8.789 5.459 -35.205 1.00 88.56 589 ARG A CA 1
ATOM 4620 C C . ARG A 1 589 ? 8.622 6.910 -34.793 1.00 88.56 589 ARG A C 1
ATOM 4622 O O . ARG A 1 589 ? 7.528 7.466 -34.933 1.00 88.56 589 ARG A O 1
ATOM 4629 N N . ASP A 1 590 ? 9.706 7.510 -34.331 1.00 84.69 590 ASP A N 1
ATOM 4630 C CA . ASP A 1 590 ? 9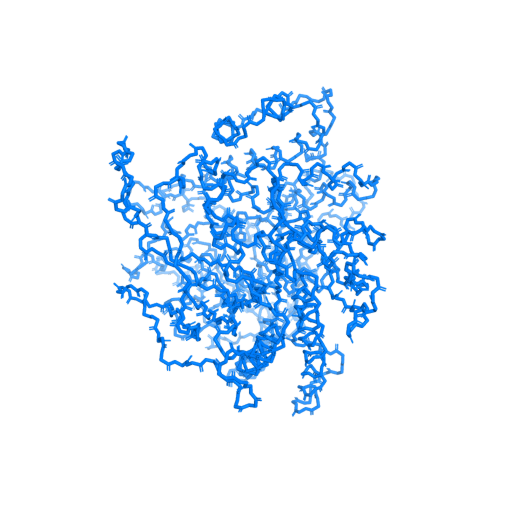.785 8.950 -34.175 1.00 84.69 590 ASP A CA 1
ATOM 4631 C C . ASP A 1 590 ? 9.653 9.619 -35.563 1.00 84.69 590 ASP A C 1
ATOM 4633 O O . ASP A 1 590 ? 10.230 9.149 -36.549 1.00 84.69 590 ASP A O 1
ATOM 4637 N N . PRO A 1 591 ? 8.830 10.675 -35.693 1.00 77.50 591 PRO A N 1
ATOM 4638 C CA . PRO A 1 591 ? 8.611 11.337 -36.976 1.00 77.50 591 PRO A CA 1
ATOM 4639 C C . PRO A 1 591 ? 9.820 12.159 -37.455 1.00 77.50 591 PRO A C 1
ATOM 4641 O O . PRO A 1 591 ? 9.867 12.526 -38.629 1.00 77.50 591 PRO A O 1
ATOM 4644 N N . VAL A 1 592 ? 10.760 12.480 -36.563 1.00 80.75 592 VAL A N 1
ATOM 4645 C CA . VAL A 1 592 ? 11.957 13.293 -36.813 1.00 80.75 592 VAL A CA 1
ATOM 4646 C C . VAL A 1 592 ? 13.209 12.416 -36.904 1.00 80.75 592 VAL A C 1
ATOM 4648 O O . VAL A 1 592 ? 14.057 12.674 -37.757 1.00 80.75 592 VAL A O 1
ATOM 4651 N N . ASP A 1 593 ? 13.309 11.371 -36.079 1.00 79.69 593 ASP A N 1
ATOM 4652 C CA . ASP A 1 593 ? 14.409 10.401 -36.077 1.00 79.69 593 ASP A CA 1
ATOM 4653 C C . ASP A 1 593 ? 13.926 8.988 -36.479 1.00 79.69 593 ASP A C 1
ATOM 4655 O O . ASP A 1 593 ? 13.443 8.221 -35.643 1.00 79.69 593 ASP A O 1
ATOM 4659 N N . PRO A 1 594 ? 14.053 8.591 -37.759 1.00 77.81 594 PRO A N 1
ATOM 4660 C CA . PRO A 1 594 ? 13.537 7.310 -38.239 1.00 77.81 594 PRO A CA 1
ATOM 4661 C C . PRO A 1 594 ? 14.257 6.081 -37.659 1.00 77.81 594 PRO A C 1
ATOM 4663 O O . PRO A 1 594 ? 13.733 4.974 -37.806 1.00 77.81 594 PRO A O 1
ATOM 4666 N N . ASP A 1 595 ? 15.419 6.260 -37.020 1.00 78.69 595 ASP A N 1
ATOM 4667 C CA . ASP A 1 595 ? 16.169 5.190 -36.350 1.00 78.69 595 ASP A CA 1
ATOM 4668 C C . ASP A 1 595 ? 15.701 4.967 -34.898 1.00 78.69 595 ASP A C 1
ATOM 4670 O O . ASP A 1 595 ? 16.175 4.054 -34.208 1.00 78.69 595 ASP A O 1
ATOM 4674 N N . LEU A 1 596 ? 14.748 5.779 -34.433 1.00 85.69 596 LEU A N 1
ATOM 4675 C CA . LEU A 1 596 ? 14.220 5.760 -33.082 1.00 85.69 596 LEU A CA 1
ATOM 4676 C C . LEU A 1 596 ? 12.791 5.205 -33.059 1.00 85.69 596 LEU A C 1
ATOM 4678 O O . LEU A 1 596 ? 11.847 5.814 -33.559 1.00 85.69 596 LEU A O 1
ATOM 4682 N N . ASP A 1 597 ? 12.624 4.044 -32.432 1.00 93.50 597 ASP A N 1
ATOM 4683 C CA . ASP A 1 597 ? 11.313 3.448 -32.178 1.00 93.50 597 ASP A CA 1
ATOM 4684 C C . ASP A 1 597 ? 10.861 3.715 -30.737 1.00 93.50 597 ASP A C 1
ATOM 4686 O O . ASP A 1 597 ? 11.633 3.593 -29.781 1.00 93.50 597 ASP A O 1
ATOM 4690 N N . TYR A 1 598 ? 9.575 4.010 -30.576 1.00 94.88 598 TYR A N 1
ATOM 4691 C CA . TYR A 1 598 ? 8.893 4.207 -29.305 1.00 94.88 598 TYR A CA 1
ATOM 4692 C C . TYR A 1 598 ? 7.832 3.148 -29.056 1.00 94.88 598 TYR A C 1
ATOM 4694 O O . TYR A 1 598 ? 7.047 2.766 -29.927 1.00 94.88 598 TYR A O 1
ATOM 4702 N N . ALA A 1 599 ? 7.777 2.702 -27.814 1.00 94.81 599 ALA A N 1
ATOM 4703 C CA . ALA A 1 599 ? 6.738 1.830 -27.324 1.00 94.81 599 ALA A CA 1
ATOM 4704 C C . ALA A 1 599 ? 5.351 2.484 -27.364 1.00 94.81 599 ALA A C 1
ATOM 4706 O O . ALA A 1 599 ? 5.197 3.686 -27.146 1.00 94.81 599 ALA A O 1
ATOM 4707 N N . SER A 1 600 ? 4.317 1.669 -27.572 1.00 91.31 600 SER A N 1
ATOM 4708 C CA . SER A 1 600 ? 2.937 2.117 -27.388 1.00 91.31 600 SER A CA 1
ATOM 4709 C C . SER A 1 600 ? 2.590 2.304 -25.904 1.00 91.31 600 SER A C 1
ATOM 4711 O O . SER A 1 600 ? 3.154 1.649 -25.027 1.00 91.31 600 SER A O 1
ATOM 4713 N N . LEU A 1 601 ? 1.624 3.186 -25.621 1.00 90.25 601 LEU A N 1
ATOM 4714 C CA . LEU A 1 601 ? 1.177 3.482 -24.254 1.00 90.25 601 LEU A CA 1
ATOM 4715 C C . LEU A 1 601 ? 0.716 2.242 -23.455 1.00 90.25 601 LEU A C 1
ATOM 4717 O O . LEU A 1 601 ? 1.096 2.159 -22.287 1.00 90.25 601 LEU A O 1
ATOM 4721 N N . PRO A 1 602 ? -0.028 1.266 -24.025 1.00 89.06 602 PRO A N 1
ATOM 4722 C CA . PRO A 1 602 ? -0.392 0.046 -23.296 1.00 89.06 602 PRO A CA 1
ATOM 4723 C C . PRO A 1 602 ? 0.826 -0.770 -22.852 1.00 89.06 602 PRO A C 1
ATOM 4725 O O . PRO A 1 602 ? 0.874 -1.256 -21.726 1.00 89.06 602 PRO A O 1
ATOM 4728 N N . GLU A 1 603 ? 1.846 -0.868 -23.704 1.00 91.00 603 GLU A N 1
ATOM 4729 C CA . GLU A 1 603 ? 3.059 -1.619 -23.384 1.00 91.00 603 GLU A CA 1
ATOM 4730 C C . GLU A 1 603 ? 3.923 -0.865 -22.352 1.00 91.00 603 GLU A C 1
ATOM 4732 O O . GLU A 1 603 ? 4.492 -1.481 -21.451 1.00 91.00 603 GLU A O 1
ATOM 4737 N N . ILE A 1 604 ? 3.966 0.478 -22.406 1.00 93.62 604 ILE A N 1
ATOM 4738 C CA . ILE A 1 604 ? 4.572 1.297 -21.338 1.00 93.62 604 ILE A CA 1
ATOM 4739 C C . ILE A 1 604 ? 3.843 1.044 -20.012 1.00 93.62 604 ILE A C 1
ATOM 4741 O O . ILE A 1 604 ? 4.495 0.833 -18.990 1.00 93.62 604 ILE A O 1
ATOM 4745 N N . ALA A 1 605 ? 2.508 1.018 -20.016 1.00 91.19 605 ALA A N 1
ATOM 4746 C CA . ALA A 1 605 ? 1.716 0.757 -18.819 1.00 91.19 605 ALA A CA 1
ATOM 4747 C C . ALA A 1 605 ? 2.002 -0.634 -18.235 1.00 91.19 605 ALA A C 1
ATOM 4749 O O . ALA A 1 605 ? 2.280 -0.747 -17.041 1.00 91.19 605 ALA A O 1
ATOM 4750 N N . ALA A 1 606 ? 2.006 -1.678 -19.070 1.00 90.06 606 ALA A N 1
ATOM 4751 C CA . ALA A 1 606 ? 2.327 -3.042 -18.656 1.00 90.06 606 ALA A CA 1
ATOM 4752 C C . ALA A 1 606 ? 3.744 -3.135 -18.065 1.00 90.06 606 ALA A C 1
ATOM 4754 O O . ALA A 1 606 ? 3.922 -3.661 -16.963 1.00 90.06 606 ALA A O 1
ATOM 4755 N N . GLN A 1 607 ? 4.741 -2.537 -18.730 1.00 93.69 607 GLN A N 1
ATOM 4756 C CA . GLN A 1 607 ? 6.105 -2.463 -18.208 1.00 93.69 607 GLN A CA 1
ATOM 4757 C C . GLN A 1 607 ? 6.152 -1.749 -16.852 1.00 93.69 607 GLN A C 1
ATOM 4759 O O . GLN A 1 607 ? 6.848 -2.206 -15.950 1.00 93.69 607 GLN A O 1
ATOM 4764 N N . ARG A 1 608 ? 5.428 -0.636 -16.680 1.00 92.69 608 ARG A N 1
ATOM 4765 C CA . ARG A 1 608 ? 5.383 0.123 -15.420 1.00 92.69 608 ARG A CA 1
ATOM 4766 C C . ARG A 1 608 ? 4.694 -0.658 -14.297 1.00 92.69 608 ARG A C 1
ATOM 4768 O O . ARG A 1 608 ? 5.223 -0.674 -13.187 1.00 92.69 608 ARG A O 1
ATOM 4775 N N . LYS A 1 609 ? 3.605 -1.380 -14.593 1.00 92.81 609 LYS A N 1
ATOM 4776 C CA . LYS A 1 609 ? 2.942 -2.307 -13.657 1.00 92.81 609 LYS A CA 1
ATOM 4777 C C . LYS A 1 609 ? 3.938 -3.338 -13.122 1.00 92.81 609 LYS A C 1
ATOM 4779 O O . LYS A 1 609 ? 4.057 -3.513 -11.914 1.00 92.81 609 LYS A O 1
ATOM 4784 N N . VAL A 1 610 ? 4.703 -3.982 -14.007 1.00 93.94 610 VAL A N 1
ATOM 4785 C CA . VAL A 1 610 ? 5.689 -4.998 -13.605 1.00 93.94 610 VAL A CA 1
ATOM 4786 C C . VAL A 1 610 ? 6.941 -4.387 -12.972 1.00 93.94 610 VAL A C 1
ATOM 4788 O O . VAL A 1 610 ? 7.491 -4.959 -12.038 1.00 93.94 610 VAL A O 1
ATOM 4791 N N . ALA A 1 611 ? 7.392 -3.213 -13.408 1.00 94.75 611 ALA A N 1
ATOM 4792 C CA . ALA A 1 611 ? 8.520 -2.531 -12.776 1.00 94.75 611 ALA A CA 1
ATOM 4793 C C . ALA A 1 611 ? 8.203 -2.155 -11.319 1.00 94.75 611 ALA A C 1
ATOM 4795 O O . ALA A 1 611 ? 9.041 -2.358 -10.440 1.00 94.75 611 ALA A O 1
ATOM 4796 N N . ALA A 1 612 ? 6.983 -1.686 -11.036 1.00 94.06 612 ALA A N 1
ATOM 4797 C CA . ALA A 1 612 ? 6.566 -1.341 -9.678 1.00 94.06 612 ALA A CA 1
ATOM 4798 C C . ALA A 1 612 ? 6.576 -2.539 -8.711 1.00 94.06 612 ALA A C 1
ATOM 4800 O O . ALA A 1 612 ? 6.891 -2.362 -7.538 1.00 94.06 612 ALA A O 1
ATOM 4801 N N . ALA A 1 613 ? 6.314 -3.754 -9.208 1.00 93.31 613 ALA A N 1
ATOM 4802 C CA . ALA A 1 613 ? 6.443 -5.001 -8.443 1.00 93.31 613 ALA A CA 1
ATOM 4803 C C . ALA A 1 613 ? 7.877 -5.288 -7.959 1.00 93.31 613 ALA A C 1
ATOM 4805 O O . ALA A 1 613 ? 8.075 -6.020 -6.993 1.00 93.31 613 ALA A O 1
ATOM 4806 N N . LEU A 1 614 ? 8.883 -4.758 -8.660 1.00 93.69 614 LEU A N 1
ATOM 4807 C CA . LEU A 1 614 ? 10.298 -5.085 -8.453 1.00 93.69 614 LEU A CA 1
ATOM 4808 C C . LEU A 1 614 ? 11.061 -3.989 -7.697 1.00 93.69 614 LEU A C 1
ATOM 4810 O O . LEU A 1 614 ? 12.122 -4.250 -7.123 1.00 93.69 614 LEU A O 1
ATOM 4814 N N . ILE A 1 615 ? 10.541 -2.764 -7.717 1.00 93.75 615 ILE A N 1
ATOM 4815 C CA . ILE A 1 615 ? 11.130 -1.569 -7.103 1.00 93.75 615 ILE A CA 1
ATOM 4816 C C . ILE A 1 615 ? 10.540 -1.395 -5.717 1.00 93.75 615 ILE A C 1
ATOM 4818 O O . ILE A 1 615 ? 9.346 -1.591 -5.578 1.00 93.75 615 ILE A O 1
ATOM 4822 N N . GLU A 1 616 ? 11.338 -0.996 -4.727 1.00 92.31 616 GLU A N 1
ATOM 4823 C CA . GLU A 1 616 ? 10.879 -0.609 -3.378 1.00 92.31 616 GLU A CA 1
ATOM 4824 C C . GLU A 1 616 ? 11.033 0.895 -3.093 1.00 92.31 616 GLU A C 1
ATOM 4826 O O . GLU A 1 616 ? 10.452 1.388 -2.130 1.00 92.31 616 GLU A O 1
ATOM 4831 N N . ASP A 1 617 ? 11.768 1.624 -3.942 1.00 94.19 617 ASP A N 1
ATOM 4832 C CA . ASP A 1 617 ? 11.972 3.074 -3.842 1.00 94.19 617 ASP A CA 1
ATOM 4833 C C . ASP A 1 617 ? 10.627 3.811 -3.839 1.00 94.19 617 ASP A C 1
ATOM 4835 O O . ASP A 1 617 ? 9.824 3.693 -4.774 1.00 94.19 617 ASP A O 1
ATOM 4839 N N . TYR A 1 618 ? 10.395 4.569 -2.767 1.00 94.75 618 TYR A N 1
ATOM 4840 C CA . TYR A 1 618 ? 9.129 5.236 -2.497 1.00 94.75 618 TYR A CA 1
ATOM 4841 C C . TYR A 1 618 ? 8.776 6.259 -3.585 1.00 94.75 618 TYR A C 1
ATOM 4843 O O . TYR A 1 618 ? 7.662 6.235 -4.110 1.00 94.75 618 TYR A O 1
ATOM 4851 N N . LEU A 1 619 ? 9.716 7.129 -3.973 1.00 93.56 619 LEU A N 1
ATOM 4852 C CA . LEU A 1 619 ? 9.441 8.198 -4.940 1.00 93.56 619 LEU A CA 1
ATOM 4853 C C . LEU A 1 619 ? 9.245 7.636 -6.347 1.00 93.56 619 LEU A C 1
ATOM 4855 O O . LEU A 1 619 ? 8.373 8.102 -7.084 1.00 93.56 619 LEU A O 1
ATOM 4859 N N . VAL A 1 620 ? 10.021 6.610 -6.709 1.00 93.81 620 VAL A N 1
ATOM 4860 C CA . VAL A 1 620 ? 9.860 5.922 -7.996 1.00 93.81 620 VAL A CA 1
ATOM 4861 C C . VAL A 1 620 ? 8.489 5.247 -8.060 1.00 93.81 620 VAL A C 1
ATOM 4863 O O . VAL A 1 620 ? 7.761 5.456 -9.031 1.00 93.81 620 VAL A O 1
ATOM 4866 N N . ARG A 1 621 ? 8.084 4.496 -7.023 1.00 93.00 621 ARG A N 1
ATOM 4867 C CA . ARG A 1 621 ? 6.751 3.867 -6.953 1.00 93.00 621 ARG A CA 1
ATOM 4868 C C . ARG A 1 621 ? 5.624 4.892 -7.031 1.00 93.00 621 ARG A C 1
ATOM 4870 O O . ARG A 1 621 ? 4.678 4.687 -7.785 1.00 93.00 621 ARG A O 1
ATOM 4877 N N . GLN A 1 622 ? 5.735 5.998 -6.298 1.00 91.94 622 GLN A N 1
ATOM 4878 C CA . GLN A 1 622 ? 4.721 7.052 -6.280 1.00 91.94 622 GLN A CA 1
ATOM 4879 C C . GLN A 1 622 ? 4.561 7.699 -7.667 1.00 91.94 622 GLN A C 1
ATOM 4881 O O . GLN A 1 622 ? 3.442 7.909 -8.136 1.00 91.94 622 GLN A O 1
ATOM 4886 N N . ALA A 1 623 ? 5.670 7.962 -8.364 1.00 92.69 623 ALA A N 1
ATOM 4887 C CA . ALA A 1 623 ? 5.643 8.467 -9.733 1.00 92.69 623 ALA A CA 1
ATOM 4888 C C . ALA A 1 623 ? 5.063 7.446 -10.723 1.00 92.69 623 ALA A C 1
ATOM 4890 O O . ALA A 1 623 ? 4.216 7.809 -11.538 1.00 92.69 623 ALA A O 1
ATOM 4891 N N . ILE A 1 624 ? 5.451 6.169 -10.623 1.00 93.88 624 ILE A N 1
ATOM 4892 C CA . ILE A 1 624 ? 4.878 5.096 -11.447 1.00 93.88 624 ILE A CA 1
ATOM 4893 C C . ILE A 1 624 ? 3.368 4.963 -11.200 1.00 93.88 624 ILE A C 1
ATOM 4895 O O . ILE A 1 624 ? 2.619 4.826 -12.163 1.00 93.88 624 ILE A O 1
ATOM 4899 N N . SER A 1 625 ? 2.904 5.054 -9.949 1.00 91.44 625 SER A N 1
ATOM 4900 C CA . SER A 1 625 ? 1.473 5.026 -9.606 1.00 91.44 625 SER A CA 1
ATOM 4901 C C . SER A 1 625 ? 0.709 6.155 -10.302 1.00 91.44 625 SER A C 1
ATOM 4903 O O . SER A 1 625 ? -0.259 5.895 -11.020 1.00 91.44 625 SER A O 1
ATOM 4905 N N . ARG A 1 626 ? 1.212 7.399 -10.239 1.00 90.81 626 ARG A N 1
ATOM 4906 C CA . ARG A 1 626 ? 0.621 8.537 -10.971 1.00 90.81 626 ARG A CA 1
ATOM 4907 C C . ARG A 1 626 ? 0.624 8.338 -12.488 1.00 90.81 626 ARG A C 1
ATOM 4909 O O . ARG A 1 626 ? -0.375 8.632 -13.140 1.00 90.81 626 ARG A O 1
ATOM 4916 N N . GLN A 1 627 ? 1.728 7.845 -13.052 1.00 91.50 627 GLN A N 1
ATOM 4917 C CA . GLN A 1 627 ? 1.848 7.549 -14.485 1.00 91.50 627 GLN A CA 1
ATOM 4918 C C . GLN A 1 627 ? 0.844 6.477 -14.923 1.00 91.50 627 GLN A C 1
ATOM 4920 O O . GLN A 1 627 ? 0.174 6.633 -15.943 1.00 91.50 627 GLN A O 1
ATOM 4925 N N . TYR A 1 628 ? 0.708 5.409 -14.142 1.00 89.50 628 TYR A N 1
ATOM 4926 C CA . TYR A 1 628 ? -0.188 4.299 -14.438 1.00 89.50 628 TYR A CA 1
ATOM 4927 C C . TYR A 1 628 ? -1.665 4.712 -14.340 1.00 89.50 628 TYR A C 1
ATOM 4929 O O . TYR A 1 628 ? -2.450 4.418 -15.240 1.00 89.50 628 TYR A O 1
ATOM 4937 N N . GLU A 1 629 ? -2.043 5.478 -13.314 1.00 84.75 629 GLU A N 1
ATOM 4938 C CA . GLU A 1 629 ? -3.401 6.022 -13.180 1.00 84.75 629 GLU A CA 1
ATOM 4939 C C . GLU A 1 629 ? -3.744 7.035 -14.288 1.00 84.75 629 GLU A C 1
ATOM 4941 O O . GLU A 1 629 ? -4.862 7.038 -14.815 1.00 84.75 629 GLU A O 1
ATOM 4946 N N . ALA A 1 630 ? -2.778 7.857 -14.713 1.00 86.06 630 ALA A N 1
ATOM 4947 C CA . ALA A 1 630 ? -2.948 8.745 -15.862 1.00 86.06 630 ALA A CA 1
ATOM 4948 C C . ALA A 1 630 ? -3.205 7.959 -17.156 1.00 86.06 630 ALA A C 1
ATOM 4950 O O . ALA A 1 630 ? -4.135 8.273 -17.900 1.00 86.06 630 ALA A O 1
ATOM 4951 N N . LEU A 1 631 ? -2.431 6.898 -17.398 1.00 84.75 631 LEU A N 1
ATOM 4952 C CA . LEU A 1 631 ? -2.610 6.021 -18.554 1.00 84.75 631 LEU A CA 1
ATOM 4953 C C . LEU A 1 631 ? -3.989 5.353 -18.550 1.00 84.75 631 LEU A C 1
ATOM 4955 O O . LEU A 1 631 ? -4.657 5.355 -19.581 1.00 84.75 631 LEU A O 1
ATOM 4959 N N . LYS A 1 632 ? -4.458 4.861 -17.398 1.00 76.62 632 LYS A N 1
ATOM 4960 C CA . LYS A 1 632 ? -5.809 4.289 -17.248 1.00 76.62 632 LYS A CA 1
ATOM 4961 C C . LYS A 1 632 ? -6.929 5.299 -17.483 1.00 76.62 632 LYS A C 1
ATOM 4963 O O . LYS A 1 632 ? -8.017 4.919 -17.894 1.00 76.62 632 LYS A O 1
ATOM 4968 N N . THR A 1 633 ? -6.679 6.578 -17.211 1.00 73.06 633 THR A N 1
ATOM 4969 C CA . THR A 1 633 ? -7.658 7.642 -17.473 1.00 73.06 633 THR A CA 1
ATOM 4970 C C . THR A 1 633 ? -7.831 7.887 -18.976 1.00 73.06 633 THR A C 1
ATOM 4972 O O . THR A 1 633 ? -8.920 8.251 -19.413 1.00 73.06 633 THR A O 1
ATOM 4975 N N . LEU A 1 634 ? -6.776 7.680 -19.771 1.00 71.19 634 LEU A N 1
ATOM 4976 C CA . LEU A 1 634 ? -6.796 7.910 -21.220 1.00 71.19 634 LEU A CA 1
ATOM 4977 C C . LEU A 1 634 ? -7.128 6.672 -22.045 1.00 71.19 634 LEU A C 1
ATOM 4979 O O . LEU A 1 634 ? -7.730 6.785 -23.113 1.00 71.19 634 LEU A 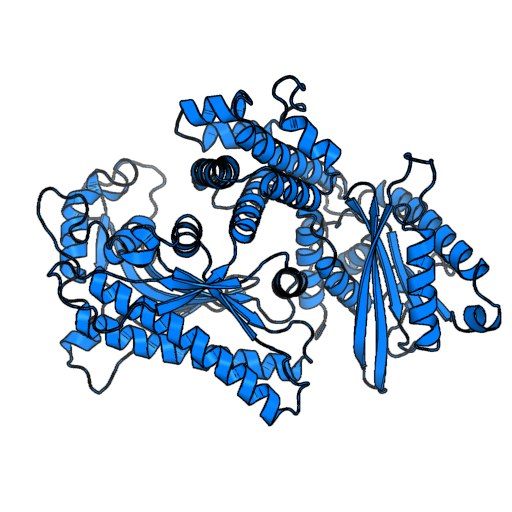O 1
ATOM 4983 N N . LEU A 1 635 ? -6.670 5.505 -21.603 1.00 68.12 635 LEU A N 1
ATOM 4984 C CA . LEU A 1 635 ? -6.807 4.265 -22.348 1.00 68.12 635 LEU A CA 1
ATOM 4985 C C . LEU A 1 635 ? -8.104 3.558 -21.930 1.00 68.12 635 LEU A C 1
ATOM 4987 O O . LEU A 1 635 ? -8.295 3.317 -20.741 1.00 68.12 635 LEU A O 1
ATOM 4991 N N . PRO A 1 636 ? -8.988 3.186 -22.882 1.00 53.81 636 PRO A N 1
ATOM 4992 C CA . PRO A 1 636 ? -10.279 2.576 -22.562 1.00 53.81 636 PRO A CA 1
ATOM 4993 C C . PRO A 1 636 ? -10.164 1.280 -21.747 1.00 53.81 636 PRO A C 1
ATOM 4995 O O . PRO A 1 636 ? -11.107 0.928 -21.044 1.00 53.81 636 PRO A O 1
ATOM 4998 N N . VAL A 1 637 ? -9.032 0.571 -21.850 1.00 52.69 637 VAL A N 1
ATOM 4999 C CA . VAL A 1 637 ? -8.690 -0.636 -21.086 1.00 52.69 637 VAL A CA 1
ATOM 5000 C C . VAL A 1 637 ? -7.158 -0.783 -21.075 1.00 52.69 637 VAL A C 1
ATOM 5002 O O . VAL A 1 637 ? -6.552 -0.797 -22.148 1.00 52.69 637 VAL A O 1
ATOM 5005 N N . ILE A 1 638 ? -6.547 -0.900 -19.891 1.00 44.62 638 ILE A N 1
ATOM 5006 C CA . ILE A 1 638 ? -5.188 -1.439 -19.672 1.00 44.62 638 ILE A CA 1
ATOM 5007 C C . ILE A 1 638 ? -5.334 -2.719 -18.864 1.00 44.62 638 ILE A C 1
ATOM 5009 O O . ILE A 1 638 ? -6.164 -2.697 -17.922 1.00 44.62 638 ILE A O 1
#

Secondary structure (DSSP, 8-state):
-HHHHHHHHH-SS-TTTT-SS-----HHHHHHHHHHHHHHHHHHHHHHHHHHHHHHTPPTT--SEEEEEEHHHHHHHHH-TTSHHHHTBSSSSS-EEEEEEE-TTS-HHHHHHHHHHHHHHHHHHHHHHHHHHHHH-TTHHHHHHHHHHHHTTTGGGGTTTTEEEEE-SS-EEEEE---SSS---B---EE---TTS-HHHHTTPPEEEEE--STTEEEEEEEEEEEEEE-TTSPPP--TT-----SEEEEEEEEEEEEPTT-HHHHHHHHHHHTTSS-EEEEEE-B--TTSPPPSS--EEEEEE-HHHHHHHHHHHHHHHHHT--S-GGGHHHHHHHHHHHHHT--HHHHHHHHHHHHHHTT--HHHHHTTTSTTSPPPPPPHHHHHHHHHH---HHHHHHHHTT-SHHHHHHHHHHHHHHHHHHHHGGGB-TTSPBPTHHHHHHHHHHHHHHHHHHHHHHTS-HHHHTTEEEEEE--HHHHHHHHHTTSSS-HHHH---S--EEEEEEESSHHHHHHHHHHHHHHH--SSS-SS-TT--EEEEEEEEEEEETTEEEEEEEEEEEETTEEEEEEEEE---TTTS-EEE-SS-TT-EEE-HHHHHHHHHHHHHH---HHHHHHHHHHHHHHHHHSS--

pLDDT: mean 87.33, std 12.31, range [32.75, 98.31]

Foldseek 3Di:
DQLVLLLQLQAQVCQQPPDPDRLGWLSLQLLLLLLVLQLQLVVVLVVVQVVCCVPVVDDPPDRFKDKAWDDQFLLVCQLCVPDCSFAARLGHRGAIEMEMFGNLQPPPVSSVVVVVVSVVSNVVSLLVSLLSSLVRRPPSVVSVQVVCQVCQCPPPNRPRVQKHKDWDFQAAAWEAAQDPDDDGPTPRPHQSADPVDDPNSSSSRWHWYFYPNPPQKTKIWTWTWMAIAGDPPDDPDPDPDPPGRRDIRTNTHYIYIYGDRPFLVSLQVVLCDVVVVKDWFWGFGHHADPVRDDRPDHTRTGTRIHLSVVLLVLLLQLLCVLLVVDPPLLCVQVSLVSLVSSVVPDDPVVVLSSLVLLCLQLLAASVVLVQQLDPPRDQPDADPSLLVSLVVRNPPVVSSCCLVVSVHSSSSSSRSSSRSSNVVSVVQLQQADPVLHGHPVLVVVLVVLQVVLVVLVVVLLVPDDPVLSVQFDDKAWLAVVLLLVVVVVVVPDRSSVLGHLQASAEMETAGADVVSQVSSVVSSQVSQQPPPDPDDDPPWHKHKDKDWGWDQFPVGIKTKMWMFIGTNSHTHYIYMYINDDCVGWPWDADPVHNVHIHTDLVVSLVSLSRVSSGGSHSSSSSSSSSSNVVSVVVDVHD

Radius of gyration: 27.08 Å; chains: 1; bounding box: 76×61×76 Å

Sequence (638 aa):
MSAWLTTQINNVAKPDGNTATPHPIATPAIRECVLSALQKIDTDIAQLNRSLQDKYCLAPNRDLVKFYMKGGNAFECVRNPTGAEAKQYGGGTSDWDTQIIVDPWAPVPLQAIIYGLLEELVMNTMIEAGAEIASVAGEFVKETGDRWTDERATLDGGKCSAYTLQYDDPQSLRRVFDQQRLGLWTNDQRRISDPNMSTQEQKRIPGILLNDAIRPFILHRLGYTWHAKLDQHEPPVRQENVGDIRKPVLMELIDVTLPRRDTIEAVTVWEELAQGLIEIEKYDVGVKMPDGTNPSHGPVKLPLPNIMYHLREIATMLCEIADGSSHHQDKLAKRFTRFKLIWDNGDASQWQDIIHALSAMAGASDGEMAKVIDRHTPFPKPNSTVTEKIKDHVKDEKQKEDILGNKDPAYRLARNLMDRIADSAASQEGCFDRKGHVSLTLPIRFDKERAQLRRWFDDAIKRLPPAVAAGILEAAFSDDLVLIGFLEQNEYLSPSKIGFSGVFQAMMIRVATKVQVDVLLALFQTLLDSGSAGAQNARRKNSVRFRVYSVPRATGVTHESTMVVFNGGKAIAYLSVTTATRGEAPFRRDPVDPDLDYASLPEIAAQRKVAAALIEDYLVRQAISRQYEALKTLLPVI